Protein AF-Q4DKU1-F1 (afdb_monomer)

Sequence (724 aa):
MRVFCTSFSVFFLSFLCISSHFSVPLGTAKDRMRRVVRRAAPLLCRSHQFLARRNAAHEGKALSHAPPAVDTAELDSPFLSSLLEPPVTVALHDATRTYSTMDVVEPPVRYDPRCPNVYSEHKGMENGRESEGLVMRAHRAGKLWSAFAAAKGNDPPEWFYKLCEDLYYRRHSEDEMDATALSSDVDFQDHNTLMDAWRVEDKTSESNKNNNDDRKNNNNKKDDDKDEEEGVDPYLWLPFDLLNEGEYHVGPYVFPSTATYTHEQRTLLCLGDTRREYVHFCNTYAFPERVQIPTSVGTQPAKLYVDPLQETPVVYIQLSDDFPPAMWLPVKGTAAAVRRVLAEFASISALHRDWHHEGFEERFRTAQRMLELQRMPSSEGDILRYMSYDARNEQFVFAPIREFPNQQEFFLGEHDDPERLLEHVDLCPFLFSIPHLRTVVDPHAEHMTPTIDGPGVATSLYRCVFSKTLLFVQVQLSAEVKLPPQDPEAFRFMWKDSQVVPKMHIPVFVRVVWPDNERMCGGGQLVRRFNRFFKTEFASDIPVDAVMALLYIMQWAKQLPNFLGVRGMRERLAELEAAAQMPEPAKLYPDTREIPNPEYTVMERIGMHVQYLAQLGDPEIALTIQRLLPEASAPVRMGCAKAALIAGERELFRHIVSSEPPGRMQVYMTKLVRKRKSRDLIDSEPRLLEEQYEFAAPLWTKRGTRIDKNTLEGAVDMQGRIGG

pLDDT: mean 81.19, std 24.42, range [24.31, 98.69]

Secondary structure (DSSP, 8-state):
---------------------------TTHHHHHHHHHHHGGGS--S-------S----------PPPPP-TTS---HHHHHHHSPPP---EE-SS-EE----BPPPPP---TTS-SS--GGGGTTTS-----HHHHHHHTT-GGGG-TT-SSSSPPHHHHHHHHHHHTT---GGG-HHHHTT----THHHHTTT-TT--------------------------------PPPTTT----EEPPGGG-EEEE----TT----HHHHHHHTTT-TT-EEEEEEEEEEE--TTS-TTSPP-EEEEEEE-TT-SS-EEEEESSTT--GGGSEEEESSHHHHHHHHHHHHHHHHHHHHHHHHHHHHHHHHHHHHHHHHT----HHHHHHHHHHHTTS--GGGS-TTSSSEEEEEEEEEESSHHHHHHHHTT-TTB-SS-SEE----TTSTTT---TT---EEEEEEEBTTT--EEEEEEETT---PPPPS-HHHHHHHHSS-S--BPP-EEEEEEEEE---STTTTTTHHHHHHHHHH-----TTS-HHHHHHHHHHHHHTT-GGG-B-HHHHHHHHHHHHHHHTSPPP--SS---SSS---SPPHHHHHHHHHHHHHHTT-TTHHHHHHHHTTT--HHHHHHHHHHHHHTT-HHHHHHHHHHSPTTHHHHHHHHSS--S-THHHH-SSPPEETTEE---GGGTSSS-----TTSHHHHHHHHHSS--

Structure (mmCIF, N/CA/C/O backbone):
data_AF-Q4DKU1-F1
#
_entry.id   AF-Q4DKU1-F1
#
loop_
_atom_site.group_PDB
_atom_site.id
_atom_site.type_symbol
_atom_site.label_atom_id
_atom_site.label_alt_id
_atom_site.label_comp_id
_atom_site.label_asym_id
_atom_site.label_entity_id
_atom_site.label_seq_id
_atom_site.pdbx_PDB_ins_code
_atom_site.Cartn_x
_atom_site.Cartn_y
_atom_site.Cartn_z
_atom_site.occupancy
_atom_site.B_iso_or_equiv
_atom_site.auth_seq_id
_atom_site.auth_comp_id
_atom_site.auth_asym_id
_atom_site.auth_atom_id
_atom_site.pdbx_PDB_model_num
ATOM 1 N N . MET A 1 1 ? 1.713 -23.075 12.850 1.00 30.59 1 MET A N 1
ATOM 2 C CA . MET A 1 1 ? 0.796 -24.216 13.107 1.00 30.59 1 MET A CA 1
ATOM 3 C C . MET A 1 1 ? -0.620 -23.702 12.881 1.00 30.59 1 MET A C 1
ATOM 5 O O . MET A 1 1 ? -0.988 -22.766 13.564 1.00 30.59 1 MET A O 1
ATOM 9 N N . ARG A 1 2 ? -1.448 -24.207 11.966 1.00 26.38 2 ARG A N 1
ATOM 10 C CA . ARG A 1 2 ? -1.368 -25.422 11.130 1.00 26.38 2 ARG A CA 1
ATOM 11 C C . ARG A 1 2 ? -0.474 -25.246 9.893 1.00 26.38 2 ARG A C 1
ATOM 13 O O . ARG A 1 2 ? -0.174 -24.126 9.509 1.00 26.38 2 ARG A O 1
ATOM 20 N N . VAL A 1 3 ? -0.031 -26.362 9.320 1.00 28.09 3 VAL A N 1
ATOM 21 C CA . VAL A 1 3 ? 0.664 -26.440 8.025 1.00 28.09 3 VAL A CA 1
ATOM 22 C C . VAL A 1 3 ? -0.291 -27.124 7.057 1.00 28.09 3 VAL A C 1
ATOM 24 O O . VAL A 1 3 ? -0.770 -28.205 7.384 1.00 28.09 3 VAL A O 1
ATOM 27 N N . PHE A 1 4 ? -0.529 -26.539 5.885 1.00 28.84 4 PHE A N 1
ATOM 28 C CA . PHE A 1 4 ? -0.972 -27.285 4.707 1.00 28.84 4 PHE A CA 1
ATOM 29 C C . PHE A 1 4 ? -0.335 -26.674 3.460 1.00 28.84 4 PHE A C 1
ATOM 31 O O . PHE A 1 4 ? -0.785 -25.662 2.936 1.00 28.84 4 PHE A O 1
ATOM 38 N N . CYS A 1 5 ? 0.746 -27.309 3.017 1.00 25.45 5 CYS A N 1
ATOM 39 C CA . CYS A 1 5 ? 1.378 -27.065 1.733 1.00 25.45 5 CYS A CA 1
ATOM 40 C C . CYS A 1 5 ? 1.283 -28.374 0.947 1.00 25.45 5 CYS A C 1
ATOM 42 O O . CYS A 1 5 ? 2.001 -29.326 1.249 1.00 25.45 5 CYS A O 1
ATOM 44 N N . THR A 1 6 ? 0.358 -28.447 -0.009 1.00 31.23 6 THR A N 1
ATOM 45 C CA . THR A 1 6 ? 0.238 -29.574 -0.946 1.00 31.23 6 THR A CA 1
ATOM 46 C C . THR A 1 6 ? -0.273 -29.076 -2.289 1.00 31.23 6 THR A C 1
ATOM 48 O O . THR A 1 6 ? -1.479 -28.997 -2.520 1.00 31.23 6 THR A O 1
ATOM 51 N N . SER A 1 7 ? 0.655 -28.789 -3.197 1.00 25.91 7 SER A N 1
ATOM 52 C CA . SER A 1 7 ? 0.380 -28.825 -4.631 1.00 25.91 7 SER A CA 1
ATOM 53 C C . SER A 1 7 ? -0.027 -30.247 -5.012 1.00 25.91 7 SER A C 1
ATOM 55 O O . SER A 1 7 ? 0.746 -31.165 -4.749 1.00 25.91 7 SER A O 1
ATOM 57 N N . PHE A 1 8 ? -1.166 -30.452 -5.676 1.00 30.97 8 PHE A N 1
ATOM 58 C CA . PHE A 1 8 ? -1.341 -31.625 -6.536 1.00 30.97 8 PHE A CA 1
ATOM 59 C C . PHE A 1 8 ? -2.313 -31.352 -7.686 1.00 30.97 8 PHE A C 1
ATOM 61 O O . PHE A 1 8 ? -3.368 -30.748 -7.517 1.00 30.97 8 PHE A O 1
ATOM 68 N N . SER A 1 9 ? -1.901 -31.794 -8.870 1.00 24.31 9 SER A N 1
ATOM 69 C CA . SER A 1 9 ? -2.679 -31.775 -10.110 1.00 24.31 9 SER A CA 1
ATOM 70 C C . SER A 1 9 ? -3.649 -32.972 -10.167 1.00 24.31 9 SER A C 1
ATOM 72 O O . SER A 1 9 ? -3.623 -33.816 -9.274 1.00 24.31 9 SER A O 1
ATOM 74 N N . VAL A 1 10 ? -4.388 -33.088 -11.282 1.00 30.86 10 VAL A N 1
ATOM 75 C CA . VAL A 1 10 ? -5.014 -34.314 -11.845 1.00 30.86 10 VAL A CA 1
ATOM 76 C C . VAL A 1 10 ? -6.559 -34.447 -11.782 1.00 30.86 10 VAL A C 1
ATOM 78 O O . VAL A 1 10 ? -7.117 -35.127 -10.933 1.00 30.86 10 VAL A O 1
ATOM 81 N N . PHE A 1 11 ? -7.186 -33.934 -12.858 1.00 28.28 11 PHE A N 1
ATOM 82 C CA . PHE A 1 11 ? -8.167 -34.610 -13.748 1.00 28.28 11 PHE A CA 1
ATOM 83 C C . PHE A 1 11 ? -9.671 -34.847 -13.398 1.00 28.28 11 PHE A C 1
ATOM 85 O O . PHE A 1 11 ? -10.085 -35.050 -12.266 1.00 28.28 11 PHE A O 1
ATOM 92 N N . PHE A 1 12 ? -10.418 -34.988 -14.515 1.00 30.83 12 PHE A N 1
ATOM 93 C CA . PHE A 1 12 ? -11.723 -35.643 -14.776 1.00 30.83 12 PHE A CA 1
ATOM 94 C C . PHE A 1 12 ? -13.064 -34.880 -14.577 1.00 30.83 12 PHE A C 1
ATOM 96 O O . PHE A 1 12 ? -13.549 -34.719 -13.470 1.00 30.83 12 PHE A O 1
ATOM 103 N N . LEU A 1 13 ? -13.665 -34.525 -15.738 1.00 29.69 13 LEU A N 1
ATOM 104 C CA . LEU A 1 13 ? -15.073 -34.686 -16.203 1.00 29.69 13 LEU A CA 1
ATOM 105 C C . LEU A 1 13 ? -16.272 -34.375 -15.261 1.00 29.69 13 LEU A C 1
ATOM 107 O O . LEU A 1 13 ? -16.260 -34.702 -14.089 1.00 29.69 13 LEU A O 1
ATOM 111 N N . SER A 1 14 ? -17.458 -33.929 -15.708 1.00 28.73 14 SER A N 1
ATOM 112 C CA . SER A 1 14 ? -17.976 -33.257 -16.928 1.00 28.73 14 SER A CA 1
ATOM 113 C C . SER A 1 14 ? -19.514 -33.229 -16.829 1.00 28.73 14 SER A C 1
ATOM 115 O O . SER A 1 14 ? -20.055 -34.286 -16.555 1.00 28.73 14 SER A O 1
ATOM 117 N N . PHE A 1 15 ? -20.199 -32.106 -17.092 1.00 30.20 15 PHE A N 1
ATOM 118 C CA . PHE A 1 15 ? -21.612 -31.953 -17.547 1.00 30.20 15 PHE A CA 1
ATOM 119 C C . PHE A 1 15 ? -21.892 -30.425 -17.533 1.00 30.20 15 PHE A C 1
ATOM 121 O O . PHE A 1 15 ? -21.770 -29.796 -16.490 1.00 30.20 15 PHE A O 1
ATOM 128 N N . LEU A 1 16 ? -21.939 -29.725 -18.676 1.00 28.08 16 LEU A N 1
ATOM 129 C CA . LEU A 1 16 ? -23.135 -29.474 -19.506 1.00 28.08 16 LEU A CA 1
ATOM 130 C C . LEU A 1 16 ? -24.318 -28.863 -18.727 1.00 28.08 16 LEU A C 1
ATOM 132 O O . LEU A 1 16 ? -25.017 -29.597 -18.039 1.00 28.08 16 LEU A O 1
ATOM 136 N N . CYS A 1 17 ? -24.615 -27.568 -18.933 1.00 29.30 17 CYS A N 1
ATOM 137 C CA . CYS A 1 17 ? -25.700 -27.166 -19.850 1.00 29.30 17 CYS A CA 1
ATOM 138 C C . CYS A 1 17 ? -25.938 -25.639 -19.970 1.00 29.30 17 CYS A C 1
ATOM 140 O O . CYS A 1 17 ? -26.082 -24.941 -18.976 1.00 29.30 17 CYS A O 1
ATOM 142 N N . ILE A 1 18 ? -26.143 -25.211 -21.225 1.00 30.34 18 ILE A N 1
ATOM 143 C CA . ILE A 1 18 ? -27.029 -24.120 -21.687 1.00 30.34 18 ILE A CA 1
ATOM 144 C C . ILE A 1 18 ? -26.621 -22.669 -21.362 1.00 30.34 18 ILE A C 1
ATOM 146 O O . ILE A 1 18 ? -26.964 -22.094 -20.334 1.00 30.34 18 ILE A O 1
ATOM 150 N N . SER A 1 19 ? -26.030 -22.028 -22.373 1.00 24.94 19 SER A N 1
ATOM 151 C CA . SER A 1 19 ? -26.123 -20.582 -22.594 1.00 24.94 19 SER A CA 1
ATOM 152 C C . SER A 1 19 ? -27.516 -20.207 -23.111 1.00 24.94 19 SER A C 1
ATOM 154 O O . SER A 1 19 ? -28.052 -20.891 -23.985 1.00 24.94 19 SER A O 1
ATOM 156 N N . SER A 1 20 ? -28.051 -19.061 -22.692 1.00 28.84 20 SER A N 1
ATOM 157 C CA . SER A 1 20 ? -29.167 -18.405 -23.383 1.00 28.84 20 SER A CA 1
ATOM 158 C C . SER A 1 20 ? -28.913 -16.905 -23.500 1.00 28.84 20 SER A C 1
ATOM 160 O O . SER A 1 20 ? -29.057 -16.165 -22.527 1.00 28.84 20 SER A O 1
ATOM 162 N N . HIS A 1 21 ? -28.556 -16.454 -24.704 1.00 29.25 21 HIS A N 1
ATOM 163 C CA . HIS A 1 21 ? -28.654 -15.041 -25.057 1.00 29.25 21 HIS A CA 1
ATOM 164 C C . HIS A 1 21 ? -30.111 -14.589 -24.915 1.00 29.25 21 HIS A C 1
ATOM 166 O O . HIS A 1 21 ? -31.002 -15.213 -25.490 1.00 29.25 21 HIS A O 1
ATOM 172 N N . PHE A 1 22 ? -30.337 -13.457 -24.254 1.00 28.78 22 PHE A N 1
ATOM 173 C CA . PHE A 1 22 ? -31.498 -12.623 -24.537 1.00 28.78 22 PHE A CA 1
ATOM 174 C C . PHE A 1 22 ? -31.028 -11.206 -24.834 1.00 28.78 22 PHE A C 1
ATOM 176 O O . PHE A 1 22 ? -30.226 -10.622 -24.111 1.00 28.78 22 PHE A O 1
ATOM 183 N N . SER A 1 23 ? -31.504 -10.685 -25.954 1.00 27.95 23 SER A N 1
ATOM 184 C CA . SER A 1 23 ? -31.172 -9.374 -26.485 1.00 27.95 23 SER A CA 1
ATOM 185 C C . SER A 1 23 ? -32.490 -8.697 -26.849 1.00 27.95 23 SER A C 1
ATOM 187 O O . SER A 1 23 ? -33.349 -9.392 -27.390 1.00 27.95 23 SER A O 1
ATOM 189 N N . VAL A 1 24 ? -32.590 -7.368 -26.650 1.00 30.45 24 VAL A N 1
ATOM 190 C CA . VAL A 1 24 ? -33.542 -6.472 -27.363 1.00 30.45 24 VAL A CA 1
ATOM 191 C C . VAL A 1 24 ? -35.036 -6.639 -26.931 1.00 30.45 24 VAL A C 1
ATOM 193 O O . VAL A 1 24 ? -35.447 -7.744 -26.589 1.00 30.45 24 VAL A O 1
ATOM 196 N N . PRO A 1 25 ? -35.933 -5.617 -26.980 1.0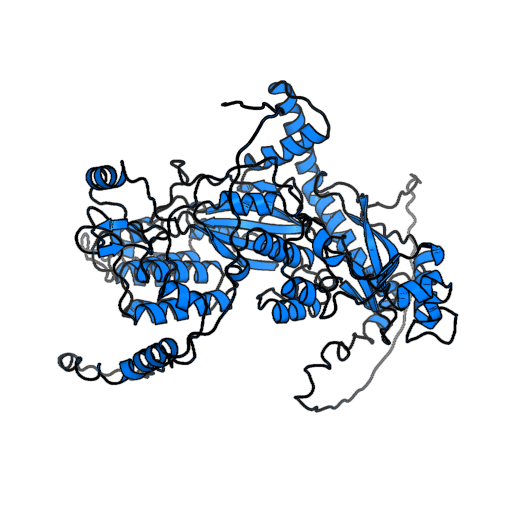0 35.66 25 PRO A N 1
ATOM 197 C CA . PRO A 1 25 ? -35.784 -4.148 -26.901 1.00 35.66 25 PRO A CA 1
ATOM 198 C C . PRO A 1 25 ? -36.826 -3.409 -25.995 1.00 35.66 25 PRO A C 1
ATOM 200 O O . PRO A 1 25 ? -37.698 -4.015 -25.386 1.00 35.66 25 PRO A O 1
ATOM 203 N N . LEU A 1 26 ? -36.759 -2.063 -26.010 1.00 30.95 26 LEU A N 1
ATOM 204 C CA . LEU A 1 26 ? -37.851 -1.054 -25.940 1.00 30.95 26 LEU A CA 1
ATOM 205 C C . LEU A 1 26 ? -39.182 -1.399 -25.212 1.00 30.95 26 LEU A C 1
ATOM 207 O O . LEU A 1 26 ? -39.976 -2.207 -25.683 1.00 30.95 26 LEU A O 1
ATOM 211 N N . GLY A 1 27 ? -39.532 -0.607 -24.181 1.00 35.25 27 GLY A N 1
ATOM 212 C CA . GLY A 1 27 ? -40.783 -0.748 -23.404 1.00 35.25 27 GLY A CA 1
ATOM 213 C C . GLY A 1 27 ? -41.403 0.563 -22.889 1.00 35.25 27 GLY A C 1
ATOM 214 O O . GLY A 1 27 ? -41.785 0.681 -21.725 1.00 35.25 27 GLY A O 1
ATOM 215 N N . THR A 1 28 ? -41.502 1.560 -23.762 1.00 39.91 28 THR A N 1
ATOM 216 C CA . THR A 1 28 ? -42.149 2.872 -23.581 1.00 39.91 28 THR A CA 1
ATOM 217 C C . THR A 1 28 ? -43.559 2.848 -22.947 1.00 39.91 28 THR A C 1
ATOM 219 O O . THR A 1 28 ? -44.560 2.841 -23.654 1.00 39.91 28 THR A O 1
ATOM 222 N N . ALA A 1 29 ? -43.655 2.958 -21.613 1.00 37.38 29 ALA A N 1
ATOM 223 C CA . ALA A 1 29 ? -44.821 3.525 -20.897 1.00 37.38 29 ALA A CA 1
ATOM 224 C C . ALA A 1 29 ? -44.533 3.762 -19.402 1.00 37.38 29 ALA A C 1
ATOM 226 O O . ALA A 1 29 ? -44.760 4.858 -18.881 1.00 37.38 29 ALA A O 1
ATOM 227 N N . LYS A 1 30 ? -44.002 2.740 -18.713 1.00 42.75 30 LYS A N 1
ATOM 228 C CA . LYS A 1 30 ? -43.811 2.745 -17.250 1.00 42.75 30 LYS A CA 1
ATOM 229 C C . LYS A 1 30 ? -42.833 3.822 -16.768 1.00 42.75 30 LYS A C 1
ATOM 231 O O . LYS A 1 30 ? -43.133 4.490 -15.781 1.00 42.75 30 LYS A O 1
ATOM 236 N N . ASP A 1 31 ? -41.745 4.080 -17.494 1.00 41.88 31 ASP A N 1
ATOM 237 C CA . ASP A 1 31 ? -40.764 5.103 -17.093 1.00 41.88 31 ASP A CA 1
ATOM 238 C C . ASP A 1 31 ? -41.304 6.536 -17.176 1.00 41.88 31 ASP A C 1
ATOM 240 O O . ASP A 1 31 ? -40.926 7.389 -16.371 1.00 41.88 31 ASP A O 1
ATOM 244 N N . ARG A 1 32 ? -42.258 6.812 -18.080 1.00 40.50 32 ARG A N 1
ATOM 245 C CA . ARG A 1 32 ? -42.944 8.114 -18.097 1.00 40.50 32 ARG A CA 1
ATOM 246 C C . ARG A 1 32 ? -43.860 8.286 -16.884 1.00 40.50 32 ARG A C 1
ATOM 248 O O . ARG A 1 32 ? -43.853 9.363 -16.298 1.00 40.50 32 ARG A O 1
ATOM 255 N N . MET A 1 33 ? -44.580 7.247 -16.452 1.00 35.47 33 MET A N 1
ATOM 256 C CA . MET A 1 33 ? -45.374 7.318 -15.213 1.00 35.47 33 MET A CA 1
ATOM 257 C C . MET A 1 33 ? -44.498 7.429 -13.956 1.00 35.47 33 MET A C 1
ATOM 259 O O . MET A 1 33 ? -44.807 8.236 -13.083 1.00 35.47 33 MET A O 1
ATOM 263 N N . ARG A 1 34 ? -43.369 6.710 -13.882 1.00 47.91 34 ARG A N 1
ATOM 264 C CA . ARG A 1 34 ? -42.420 6.809 -12.754 1.00 47.91 34 ARG A CA 1
ATOM 265 C C . ARG A 1 34 ? -41.846 8.224 -12.593 1.00 47.91 34 ARG A C 1
ATOM 267 O O . ARG A 1 34 ? -41.830 8.749 -11.480 1.00 47.91 34 ARG A O 1
ATOM 274 N N . ARG A 1 35 ? -41.485 8.898 -13.696 1.00 47.69 35 ARG A N 1
ATOM 275 C CA . ARG A 1 35 ? -41.058 10.315 -13.670 1.00 47.69 35 ARG A CA 1
ATOM 276 C C . ARG A 1 35 ? -42.172 11.288 -13.260 1.00 47.69 35 ARG A C 1
ATOM 278 O O . ARG A 1 35 ? -41.872 12.322 -12.672 1.00 47.69 35 ARG A O 1
ATOM 285 N N . VAL A 1 36 ? -43.444 10.981 -13.535 1.00 47.09 36 VAL A N 1
ATOM 286 C CA . VAL A 1 36 ? -44.578 11.817 -13.091 1.00 47.09 36 VAL A CA 1
ATOM 287 C C . VAL A 1 36 ? -44.811 11.691 -11.583 1.00 47.09 36 VAL A C 1
ATOM 289 O O . VAL A 1 36 ? -45.047 12.706 -10.935 1.00 47.09 36 VAL A O 1
ATOM 292 N N . VAL A 1 37 ? -44.664 10.496 -10.997 1.00 46.25 37 VAL A N 1
ATOM 293 C CA . VAL A 1 37 ? -44.788 10.311 -9.537 1.00 46.25 37 VAL A CA 1
ATOM 294 C C . VAL A 1 37 ? -43.671 11.047 -8.785 1.00 46.25 37 VAL A C 1
ATOM 296 O O . VAL A 1 37 ? -43.975 11.791 -7.853 1.00 46.25 37 VAL A O 1
ATOM 299 N N . ARG A 1 38 ? -42.407 10.955 -9.238 1.00 47.75 38 ARG A N 1
ATOM 300 C CA . ARG A 1 38 ? -41.299 11.743 -8.652 1.00 47.75 38 ARG A CA 1
ATOM 301 C C . ARG A 1 38 ? -41.514 13.268 -8.778 1.00 47.75 38 ARG A C 1
ATOM 303 O O . ARG A 1 38 ? -41.099 14.005 -7.896 1.00 47.75 38 ARG A O 1
ATOM 310 N N . ARG A 1 39 ? -42.233 13.751 -9.804 1.00 47.19 39 ARG A N 1
ATOM 311 C CA . ARG A 1 39 ? -42.588 15.181 -9.971 1.00 47.19 39 ARG A CA 1
ATOM 312 C C . ARG A 1 39 ? -43.823 15.651 -9.186 1.00 47.19 39 ARG A C 1
ATOM 314 O O . ARG A 1 39 ? -44.021 16.856 -9.069 1.00 47.19 39 ARG A O 1
ATOM 321 N N . ALA A 1 40 ? -44.655 14.748 -8.667 1.00 40.50 40 ALA A N 1
ATOM 322 C CA . ALA A 1 40 ? -45.886 15.103 -7.946 1.00 40.50 40 ALA A CA 1
ATOM 323 C C . ALA A 1 40 ? -45.702 15.222 -6.418 1.00 40.50 40 ALA A C 1
ATOM 325 O O . ALA A 1 40 ? -46.504 15.876 -5.751 1.00 40.50 40 ALA A O 1
ATOM 326 N N . ALA A 1 41 ? -44.643 14.622 -5.865 1.00 41.28 41 ALA A N 1
ATOM 327 C CA . ALA A 1 41 ? -44.359 14.609 -4.428 1.00 41.28 41 ALA A CA 1
ATOM 328 C C . ALA A 1 41 ? -44.217 15.999 -3.746 1.00 41.28 41 ALA A C 1
ATOM 330 O O . ALA A 1 41 ? -44.704 16.132 -2.621 1.00 41.28 41 ALA A O 1
ATOM 331 N N . PRO A 1 42 ? -43.654 17.061 -4.372 1.00 39.28 42 PRO A N 1
ATOM 332 C CA . PRO A 1 42 ? -43.411 18.338 -3.679 1.00 39.28 42 PRO A CA 1
ATOM 333 C C . PRO A 1 42 ? -44.661 19.154 -3.299 1.00 39.28 42 PRO A C 1
ATOM 335 O O . PRO A 1 42 ? -44.539 20.186 -2.641 1.00 39.28 42 PRO A O 1
ATOM 338 N N . LEU A 1 43 ? -45.865 18.746 -3.721 1.00 40.88 43 LEU A N 1
ATOM 339 C CA . LEU A 1 43 ? -47.087 19.555 -3.588 1.00 40.88 43 LEU A CA 1
ATOM 340 C C . LEU A 1 43 ? -48.037 19.126 -2.455 1.00 40.88 43 LEU A C 1
ATOM 342 O O . LEU A 1 43 ? -49.032 19.813 -2.227 1.00 40.88 43 LEU A O 1
ATOM 346 N N . LEU A 1 44 ? -47.748 18.037 -1.728 1.00 38.47 44 LEU A N 1
ATOM 347 C CA . LEU A 1 44 ? -48.684 17.454 -0.747 1.00 38.47 44 LEU A CA 1
ATOM 348 C C . LEU A 1 44 ? -48.244 17.506 0.728 1.00 38.47 44 LEU A C 1
ATOM 350 O O . LEU A 1 44 ? -49.085 17.312 1.600 1.00 38.47 44 LEU A O 1
ATOM 354 N N . CYS A 1 45 ? -46.994 17.862 1.045 1.00 35.16 45 CYS A N 1
ATOM 355 C CA . CYS A 1 45 ? -46.511 17.962 2.437 1.00 35.16 45 CYS A CA 1
ATOM 356 C C . CYS A 1 45 ? -46.545 19.390 3.020 1.00 35.16 45 CYS A C 1
ATOM 358 O O . CYS A 1 45 ? -45.780 19.730 3.920 1.00 35.16 45 CYS A O 1
ATOM 360 N N . ARG A 1 46 ? -47.450 20.253 2.538 1.00 32.84 46 ARG A N 1
ATOM 361 C CA . ARG A 1 46 ? -47.541 21.670 2.944 1.00 32.84 46 ARG A CA 1
ATOM 362 C C . ARG A 1 46 ? -48.588 21.934 4.041 1.00 32.84 46 ARG A C 1
ATOM 364 O O . ARG A 1 46 ? -49.305 22.930 3.969 1.00 32.84 46 ARG A O 1
ATOM 371 N N . SER A 1 47 ? -48.704 21.051 5.043 1.00 32.81 47 SER A N 1
ATOM 372 C CA . SER A 1 47 ? -49.761 21.163 6.072 1.00 32.81 47 SER A CA 1
ATOM 373 C C . SER A 1 47 ? -49.478 20.577 7.471 1.00 32.81 47 SER A C 1
ATOM 375 O O . SER A 1 47 ? -50.430 20.388 8.222 1.00 32.81 47 SER A O 1
ATOM 377 N N . HIS A 1 48 ? -48.225 20.330 7.886 1.00 31.94 48 HIS A N 1
ATOM 378 C CA . HIS A 1 48 ? -47.927 19.894 9.268 1.00 31.94 48 HIS A CA 1
ATOM 379 C C . HIS A 1 48 ? -46.623 20.476 9.843 1.00 31.94 48 HIS A C 1
ATOM 381 O O . HIS A 1 48 ? -45.622 19.779 9.920 1.00 31.94 48 HIS A O 1
ATOM 387 N N . GLN A 1 49 ? -46.652 21.735 10.308 1.00 34.00 49 GLN A N 1
ATOM 388 C CA . GLN A 1 49 ? -45.733 22.263 11.344 1.00 34.00 49 GLN A CA 1
ATOM 389 C C . GLN A 1 49 ? -46.222 23.618 11.908 1.00 34.00 49 GLN A C 1
ATOM 391 O O . GLN A 1 49 ? -45.533 24.632 11.923 1.00 34.00 49 GLN A O 1
ATOM 396 N N . PHE A 1 50 ? -47.466 23.637 12.396 1.00 29.41 50 PHE A N 1
ATOM 397 C CA . PHE A 1 50 ? -48.084 24.798 13.050 1.00 29.41 50 PHE A CA 1
ATOM 398 C C . PHE A 1 50 ? -48.335 24.502 14.539 1.00 29.41 50 PHE A C 1
ATOM 400 O O . PHE A 1 50 ? -49.479 24.484 14.972 1.00 29.41 50 PHE A O 1
ATOM 407 N N . LEU A 1 51 ? -47.286 24.210 15.327 1.00 34.25 51 LEU A N 1
ATOM 408 C CA . LEU A 1 51 ? -47.415 23.987 16.786 1.00 34.25 51 LEU A CA 1
ATOM 409 C C . LEU A 1 51 ? -46.103 24.154 17.598 1.00 34.25 51 LEU A C 1
ATOM 411 O O . LEU A 1 51 ? -45.927 23.531 18.638 1.00 34.25 51 LEU A O 1
ATOM 415 N N . ALA A 1 52 ? -45.200 25.044 17.167 1.00 33.81 52 ALA A N 1
ATOM 416 C CA . ALA A 1 52 ? -43.974 25.403 17.900 1.00 33.81 52 ALA A CA 1
ATOM 417 C C . ALA A 1 52 ? -43.790 26.934 18.005 1.00 33.81 52 ALA A C 1
ATOM 419 O O . ALA A 1 52 ? -42.783 27.503 17.592 1.00 33.81 52 ALA A O 1
ATOM 420 N N . ARG A 1 53 ? -44.807 27.634 18.529 1.00 29.45 53 ARG A N 1
ATOM 421 C CA . ARG A 1 53 ? -44.762 29.081 18.829 1.00 29.45 53 ARG A CA 1
ATOM 422 C C . ARG A 1 53 ? -45.334 29.390 20.215 1.00 29.45 53 ARG A C 1
ATOM 424 O O . ARG A 1 53 ? -46.447 29.900 20.341 1.00 29.45 53 ARG A O 1
ATOM 431 N N . ARG A 1 54 ? -44.552 29.115 21.260 1.00 30.80 54 ARG A N 1
ATOM 432 C CA . ARG A 1 54 ? -44.646 29.791 22.565 1.00 30.80 54 ARG A CA 1
ATOM 433 C C . ARG A 1 54 ? -43.385 29.515 23.386 1.00 30.80 54 ARG A C 1
ATOM 435 O O . ARG A 1 54 ? -42.883 28.402 23.344 1.00 30.80 54 ARG A O 1
ATOM 442 N N . ASN A 1 55 ? -42.951 30.519 24.151 1.00 33.75 55 ASN A N 1
ATOM 443 C CA . ASN A 1 55 ? -41.838 30.496 25.114 1.00 33.75 55 ASN A CA 1
ATOM 444 C C . ASN A 1 55 ? -40.415 30.559 24.523 1.00 33.75 55 ASN A C 1
ATOM 446 O O . ASN A 1 55 ? -39.723 29.553 24.471 1.00 33.75 55 ASN A O 1
ATOM 450 N N . ALA A 1 56 ? -39.970 31.770 24.171 1.00 32.62 56 ALA A N 1
ATOM 451 C CA . ALA A 1 56 ? -38.699 32.358 24.630 1.00 32.62 56 ALA A CA 1
ATOM 452 C C . ALA A 1 56 ? -38.498 33.716 23.938 1.00 32.62 56 ALA A C 1
ATOM 454 O O . ALA A 1 56 ? -38.101 33.783 22.778 1.00 32.62 56 ALA A O 1
ATOM 455 N N . ALA A 1 57 ? -38.793 34.808 24.642 1.00 28.77 57 ALA A N 1
ATOM 456 C CA . ALA A 1 57 ? -38.340 36.128 24.226 1.00 28.77 57 ALA A CA 1
ATOM 457 C C . ALA A 1 57 ? -36.988 36.391 24.894 1.00 28.77 57 ALA A C 1
ATOM 459 O O . ALA A 1 57 ? -36.945 36.572 26.107 1.00 28.77 57 ALA A O 1
ATOM 460 N N . HIS A 1 58 ? -35.908 36.412 24.115 1.00 33.88 58 HIS A N 1
ATOM 461 C CA . HIS A 1 58 ? -34.719 37.196 24.440 1.00 33.88 58 HIS A CA 1
ATOM 462 C C . HIS A 1 58 ? -33.973 37.571 23.159 1.00 33.88 58 HIS A C 1
ATOM 464 O O . HIS A 1 58 ? -33.944 36.819 22.187 1.00 33.88 58 HIS A O 1
ATOM 470 N N . GLU A 1 59 ? -33.443 38.788 23.142 1.00 30.09 59 GLU A N 1
ATOM 471 C CA . GLU A 1 59 ? -32.902 39.432 21.950 1.00 30.09 59 GLU A CA 1
ATOM 472 C C . GLU A 1 59 ? -31.503 38.907 21.599 1.00 30.09 59 GLU A C 1
ATOM 474 O O . GLU A 1 59 ? -30.617 38.846 22.447 1.00 30.09 59 GLU A O 1
ATOM 479 N N . GLY A 1 60 ? -31.287 38.589 20.322 1.00 30.44 60 GLY A N 1
ATOM 480 C CA . GLY A 1 60 ? -29.986 38.190 19.791 1.00 30.44 60 GLY A CA 1
ATOM 481 C C . GLY A 1 60 ? -30.018 38.150 18.267 1.00 30.44 60 GLY A C 1
ATOM 482 O O . GLY A 1 60 ? -30.550 37.215 17.678 1.00 30.44 60 GLY A O 1
ATOM 483 N N . LYS A 1 61 ? -29.484 39.187 17.610 1.00 27.47 61 LYS A N 1
ATOM 484 C CA . LYS A 1 61 ? -29.396 39.246 16.142 1.00 27.47 61 LYS A CA 1
ATOM 485 C C . LYS A 1 61 ? -28.399 38.197 15.632 1.00 27.47 61 LYS A C 1
ATOM 487 O O . LYS A 1 61 ? -27.197 38.434 15.689 1.00 27.47 61 LYS A O 1
ATOM 492 N N . ALA A 1 62 ? -28.899 37.101 15.070 1.00 31.72 62 ALA A N 1
ATOM 493 C CA . ALA A 1 62 ? -28.122 36.153 14.273 1.00 31.72 62 ALA A CA 1
ATOM 494 C C . ALA A 1 62 ? -28.864 35.856 12.958 1.00 31.72 62 ALA A C 1
ATOM 496 O O . ALA A 1 62 ? -30.090 35.754 12.934 1.00 31.72 62 ALA A O 1
ATOM 497 N N . LEU A 1 63 ? -28.122 35.792 11.852 1.00 31.58 63 LEU A N 1
ATOM 498 C CA . LEU A 1 63 ? -28.660 35.710 10.491 1.00 31.58 63 LEU A CA 1
ATOM 499 C C . LEU A 1 63 ? -29.219 34.309 10.195 1.00 31.58 63 LEU A C 1
ATOM 501 O O . LEU A 1 63 ? -28.458 33.354 10.073 1.00 31.58 63 LEU A O 1
ATOM 505 N N . SER A 1 64 ? -30.537 34.185 10.013 1.00 27.72 64 SER A N 1
ATOM 506 C CA . SER A 1 64 ? -31.158 32.930 9.572 1.00 27.72 64 SER A CA 1
ATOM 507 C C . SER A 1 64 ? -31.077 32.773 8.048 1.00 27.72 64 SER A C 1
ATOM 509 O O . SER A 1 64 ? -32.023 33.106 7.330 1.00 27.72 64 SER A O 1
ATOM 511 N N . HIS A 1 65 ? -29.963 32.239 7.553 1.00 35.44 65 HIS A N 1
ATOM 512 C CA . HIS A 1 65 ? -29.936 31.603 6.235 1.00 35.44 65 HIS A CA 1
ATOM 513 C C . HIS A 1 65 ? -30.456 30.169 6.365 1.00 35.44 65 HIS A C 1
ATOM 515 O O . HIS A 1 65 ? -29.756 29.289 6.856 1.00 35.44 65 HIS A O 1
ATOM 521 N N . ALA A 1 66 ? -31.695 29.942 5.927 1.00 32.25 66 ALA A N 1
ATOM 522 C CA . ALA A 1 66 ? -32.176 28.589 5.671 1.00 32.25 66 ALA A CA 1
ATOM 523 C C . ALA A 1 66 ? -31.383 27.987 4.492 1.00 32.25 66 ALA A C 1
ATOM 525 O O . ALA A 1 66 ? -31.093 28.723 3.541 1.00 32.25 66 ALA A O 1
ATOM 526 N N . PRO A 1 67 ? -31.037 26.686 4.518 1.00 37.25 67 PRO A N 1
ATOM 527 C CA . PRO A 1 67 ? -30.411 26.043 3.371 1.00 37.25 67 PRO A CA 1
ATOM 528 C C . PRO A 1 67 ? -31.371 26.082 2.168 1.00 37.25 67 PRO A C 1
ATOM 530 O O . PRO A 1 67 ? -32.587 25.944 2.351 1.00 37.25 67 PRO A O 1
ATOM 533 N N . PRO A 1 68 ? -30.870 26.280 0.935 1.00 37.50 68 PRO A N 1
ATOM 534 C CA . PRO A 1 68 ? -31.703 26.146 -0.250 1.00 37.50 68 PRO A CA 1
ATOM 535 C C . PRO A 1 68 ? -32.210 24.703 -0.345 1.00 37.50 68 PRO A C 1
ATOM 537 O O . PRO A 1 68 ? -31.452 23.757 -0.135 1.00 37.50 68 PRO A O 1
ATOM 540 N N . ALA A 1 69 ? -33.494 24.532 -0.660 1.00 36.50 69 ALA A N 1
ATOM 541 C CA . ALA A 1 69 ? -34.044 23.210 -0.926 1.00 36.50 69 ALA A CA 1
ATOM 542 C C . ALA A 1 69 ? -33.332 22.615 -2.150 1.00 36.50 69 ALA A C 1
ATOM 544 O O . ALA A 1 69 ? -33.340 23.227 -3.217 1.00 36.50 69 ALA A O 1
ATOM 545 N N . VAL A 1 70 ? -32.709 21.446 -1.981 1.00 44.03 70 VAL A N 1
ATOM 546 C CA . VAL A 1 70 ? -32.000 20.755 -3.063 1.00 44.03 70 VAL A CA 1
ATOM 547 C C . VAL A 1 70 ? -33.009 20.362 -4.137 1.00 44.03 70 VAL A C 1
ATOM 549 O O . VAL A 1 70 ? -33.983 19.656 -3.860 1.00 44.03 70 VAL A O 1
ATOM 552 N N . ASP A 1 71 ? -32.793 20.837 -5.362 1.00 37.38 71 ASP A N 1
ATOM 553 C CA . ASP A 1 71 ? -33.712 20.592 -6.465 1.00 37.38 71 ASP A CA 1
ATOM 554 C C . ASP A 1 71 ? -33.546 19.140 -6.939 1.00 37.38 71 ASP A C 1
ATOM 556 O O . ASP A 1 71 ? -32.638 18.791 -7.692 1.00 37.38 71 ASP A O 1
ATOM 560 N N . THR A 1 72 ? -34.418 18.255 -6.442 1.00 45.19 72 THR A N 1
ATOM 561 C CA . THR A 1 72 ? -34.357 16.785 -6.633 1.00 45.19 72 THR A CA 1
ATOM 562 C C . THR A 1 72 ? -34.327 16.305 -8.094 1.00 45.19 72 THR A C 1
ATOM 564 O O . THR A 1 72 ? -34.187 15.111 -8.346 1.00 45.19 72 THR A O 1
ATOM 567 N N . ALA A 1 73 ? -34.459 17.214 -9.062 1.00 41.72 73 ALA A N 1
ATOM 568 C CA . ALA A 1 73 ? -34.321 16.949 -10.487 1.00 41.72 73 ALA A CA 1
ATOM 569 C C . ALA A 1 73 ? -32.861 16.848 -10.982 1.00 41.72 73 ALA A C 1
ATOM 571 O O . ALA A 1 73 ? -32.667 16.333 -12.081 1.00 41.72 73 ALA A O 1
ATOM 572 N N . GLU A 1 74 ? -31.861 17.310 -10.220 1.00 47.41 74 GLU A N 1
ATOM 573 C CA . GLU A 1 74 ? -30.438 17.255 -10.621 1.00 47.41 74 GLU A CA 1
ATOM 574 C C . GLU A 1 74 ? -29.693 15.997 -10.123 1.00 47.41 74 GLU A C 1
ATOM 576 O O . GLU A 1 74 ? -28.571 15.729 -10.547 1.00 47.41 74 GLU A O 1
ATOM 581 N N . LEU A 1 75 ? -30.316 15.184 -9.264 1.00 55.59 75 LEU A N 1
ATOM 582 C CA . LEU A 1 75 ? -29.686 14.037 -8.594 1.00 55.59 75 LEU A CA 1
ATOM 583 C C . LEU A 1 75 ? -29.890 12.691 -9.328 1.00 55.59 75 LEU A C 1
ATOM 585 O O . LEU A 1 75 ? -30.290 11.694 -8.725 1.00 55.59 75 LEU A O 1
ATOM 589 N N . ASP A 1 76 ? -29.572 12.627 -10.624 1.00 69.94 76 ASP A N 1
ATOM 590 C CA . ASP A 1 76 ? -29.448 11.356 -11.369 1.00 69.94 76 ASP A CA 1
ATOM 591 C C . ASP A 1 76 ? -28.064 10.704 -11.094 1.00 69.94 76 ASP A C 1
ATOM 593 O O . ASP A 1 76 ? -27.233 10.540 -11.989 1.00 69.94 76 ASP A O 1
ATOM 597 N N . SER A 1 77 ? -27.795 10.339 -9.830 1.00 85.06 77 SER A N 1
ATOM 598 C CA . SER A 1 77 ? -26.553 9.653 -9.420 1.00 85.06 77 SER A CA 1
ATOM 599 C C . SER A 1 77 ? -26.723 8.127 -9.301 1.00 85.06 77 SER A C 1
ATOM 601 O O . SER A 1 77 ? -27.745 7.663 -8.772 1.00 85.06 77 SER A O 1
ATOM 603 N N . PRO A 1 78 ? -25.734 7.309 -9.728 1.00 90.31 78 PRO A N 1
ATOM 604 C CA . PRO A 1 78 ? -25.747 5.859 -9.528 1.00 90.31 78 PRO A CA 1
ATOM 605 C C . PRO A 1 78 ? -25.790 5.429 -8.055 1.00 90.31 78 PRO A C 1
ATOM 607 O O . PRO A 1 78 ? -26.442 4.434 -7.737 1.00 90.31 78 PRO A O 1
ATOM 610 N N . PHE A 1 79 ? -25.129 6.165 -7.153 1.00 92.62 79 PHE A N 1
ATOM 611 C CA . PHE A 1 79 ? -25.058 5.798 -5.735 1.00 92.62 79 PHE A CA 1
ATOM 612 C C . PHE A 1 79 ? -26.395 6.076 -5.034 1.00 92.62 79 PHE A C 1
ATOM 614 O O . PHE A 1 79 ? -26.991 5.137 -4.502 1.00 92.62 79 PHE A O 1
ATOM 621 N N . LEU A 1 80 ? -26.963 7.279 -5.172 1.00 92.00 80 LEU A N 1
ATOM 622 C CA . LEU A 1 80 ? -28.332 7.591 -4.744 1.00 92.00 80 LEU A CA 1
ATOM 623 C C . LEU A 1 80 ? -29.366 6.615 -5.325 1.00 92.00 80 LEU A C 1
ATOM 625 O O . LEU A 1 80 ? -30.262 6.164 -4.611 1.00 92.00 80 LEU A O 1
ATOM 629 N N . SER A 1 81 ? -29.229 6.238 -6.600 1.00 91.38 81 SER A N 1
ATOM 630 C CA . SER A 1 81 ? -30.118 5.249 -7.225 1.00 91.38 81 SER A CA 1
ATOM 631 C C . SER A 1 81 ? -30.043 3.888 -6.526 1.00 91.38 81 SER A C 1
ATOM 633 O O . SER A 1 81 ? -31.084 3.295 -6.261 1.00 91.38 81 SER A O 1
ATOM 635 N N . SER A 1 82 ? -28.841 3.423 -6.162 1.00 91.44 82 SER A N 1
ATOM 636 C CA . SER A 1 82 ? -28.645 2.166 -5.422 1.00 91.44 82 SER A CA 1
ATOM 637 C C . SER A 1 82 ? -29.103 2.217 -3.956 1.00 91.44 82 SER A C 1
ATOM 639 O O . SER A 1 82 ? -29.449 1.181 -3.395 1.00 91.44 82 SER A O 1
ATOM 641 N N . LEU A 1 83 ? -29.149 3.405 -3.341 1.00 90.81 83 LEU A N 1
ATOM 642 C CA . LEU A 1 83 ? -29.699 3.607 -1.995 1.00 90.81 83 LEU A CA 1
ATOM 643 C C . LEU A 1 83 ? -31.237 3.573 -1.992 1.00 90.81 83 LEU A C 1
ATOM 645 O O . LEU A 1 83 ? -31.839 2.982 -1.098 1.00 90.81 83 LEU A O 1
ATOM 649 N N . LEU A 1 84 ? -31.872 4.213 -2.981 1.00 89.75 84 LEU A N 1
ATOM 650 C CA . LEU A 1 84 ? -33.334 4.327 -3.076 1.00 89.75 84 LEU A CA 1
ATOM 651 C C . LEU A 1 84 ? -34.001 3.084 -3.686 1.00 89.75 84 LEU A C 1
ATOM 653 O O . LEU A 1 84 ? -35.079 2.680 -3.252 1.00 89.75 84 LEU A O 1
ATOM 657 N N . GLU A 1 85 ? -33.379 2.493 -4.706 1.00 88.19 85 GLU A N 1
ATOM 658 C CA . GLU A 1 85 ? -33.848 1.296 -5.410 1.00 88.19 85 GLU A CA 1
ATOM 659 C C . GLU A 1 85 ? -32.728 0.231 -5.380 1.00 88.19 85 GLU A C 1
ATOM 661 O O . GLU A 1 85 ? -32.082 -0.018 -6.402 1.00 88.19 85 GLU A O 1
ATOM 666 N N . PRO A 1 86 ? -32.453 -0.380 -4.204 1.00 90.56 86 PRO A N 1
ATOM 667 C CA . PRO A 1 86 ? -31.381 -1.360 -4.043 1.00 90.56 86 PRO A CA 1
ATOM 668 C C . PRO A 1 86 ? -31.558 -2.577 -4.962 1.00 90.56 86 PRO A C 1
ATOM 670 O O . PRO A 1 86 ? -32.691 -2.976 -5.260 1.00 90.56 86 PRO A O 1
ATOM 673 N N . PRO A 1 87 ? -30.448 -3.190 -5.418 1.00 90.75 87 PRO A N 1
ATOM 674 C CA . PRO A 1 87 ? -30.493 -4.301 -6.358 1.00 90.75 87 PRO A CA 1
ATOM 675 C C . PRO A 1 87 ? -31.243 -5.502 -5.773 1.00 90.75 87 PRO A C 1
ATOM 677 O O . PRO A 1 87 ? -31.173 -5.790 -4.578 1.00 90.75 87 PRO A O 1
ATOM 680 N N . VAL A 1 88 ? -31.940 -6.233 -6.643 1.00 90.88 88 VAL A N 1
ATOM 681 C CA . VAL A 1 88 ? -32.587 -7.494 -6.271 1.00 90.88 88 VAL A CA 1
ATOM 682 C C . VAL A 1 88 ? -31.517 -8.578 -6.143 1.00 90.88 88 VAL A C 1
ATOM 684 O O . VAL A 1 88 ? -30.798 -8.853 -7.103 1.00 90.88 88 VAL A O 1
ATOM 687 N N . THR A 1 89 ? -31.422 -9.186 -4.963 1.00 91.50 89 THR A N 1
ATOM 688 C CA . THR A 1 89 ? -30.410 -10.181 -4.591 1.00 91.50 89 THR A CA 1
ATOM 689 C C . THR A 1 89 ? -31.050 -11.563 -4.397 1.00 91.50 89 THR A C 1
ATOM 691 O O . THR A 1 89 ? -31.416 -12.222 -5.370 1.00 91.50 89 THR A O 1
ATOM 694 N N . VAL A 1 90 ? -31.211 -12.017 -3.151 1.00 91.56 90 VAL A N 1
ATOM 695 C CA . VAL A 1 90 ? -31.841 -13.287 -2.775 1.00 91.56 90 VAL A CA 1
ATOM 696 C C . VAL A 1 90 ? -33.256 -13.005 -2.279 1.00 91.56 90 VAL A C 1
ATOM 698 O O . VAL A 1 90 ? -33.456 -12.188 -1.384 1.00 91.56 90 VAL A O 1
ATOM 701 N N . ALA A 1 91 ? -34.251 -13.687 -2.848 1.00 94.00 91 ALA A N 1
ATOM 702 C CA . ALA A 1 91 ? -35.642 -13.555 -2.426 1.00 94.00 91 ALA A CA 1
ATOM 703 C C . ALA A 1 91 ? -35.921 -14.374 -1.154 1.00 94.00 91 ALA A C 1
ATOM 705 O O . ALA A 1 91 ? -35.924 -15.604 -1.181 1.00 94.00 91 ALA A O 1
ATOM 706 N N . LEU A 1 92 ? -36.199 -13.682 -0.051 1.00 94.56 92 LEU A N 1
ATOM 707 C CA . LEU A 1 92 ? -36.633 -14.253 1.220 1.00 94.56 92 LEU A CA 1
ATOM 708 C C . LEU A 1 92 ? -38.153 -14.102 1.339 1.00 94.56 92 LEU A C 1
ATOM 710 O O . LEU A 1 92 ? -38.677 -12.996 1.503 1.00 94.56 92 LEU A O 1
ATOM 714 N N . HIS A 1 93 ? -38.871 -15.216 1.205 1.00 94.81 93 HIS A N 1
ATOM 715 C CA . HIS A 1 93 ? -40.327 -15.251 1.314 1.00 94.81 93 HIS A CA 1
ATOM 716 C C . HIS A 1 93 ? -40.765 -15.356 2.781 1.00 94.81 93 HIS A C 1
ATOM 718 O O . HIS A 1 93 ? -40.365 -16.278 3.487 1.00 94.81 93 HIS A O 1
ATOM 724 N N . ASP A 1 94 ? -41.627 -14.436 3.206 1.00 92.50 94 ASP A N 1
ATOM 725 C CA . ASP A 1 94 ? -42.320 -14.431 4.495 1.00 92.50 94 ASP A CA 1
ATOM 726 C C . ASP A 1 94 ? -43.846 -14.473 4.261 1.00 92.50 94 ASP A C 1
ATOM 728 O O . ASP A 1 94 ? -44.333 -14.240 3.152 1.00 92.50 94 ASP A O 1
ATOM 732 N N . ALA A 1 95 ? -44.626 -14.750 5.307 1.00 94.62 95 ALA A N 1
ATOM 733 C CA . ALA A 1 95 ? -46.086 -14.775 5.264 1.00 94.62 95 ALA A CA 1
ATOM 734 C C . ALA A 1 95 ? -46.720 -13.431 4.846 1.00 94.62 95 ALA A C 1
ATOM 736 O O . ALA A 1 95 ? -47.859 -13.417 4.376 1.00 94.62 95 ALA A O 1
ATOM 737 N N . THR A 1 96 ? -46.014 -12.305 5.020 1.00 94.75 96 THR A N 1
ATOM 738 C CA . THR A 1 96 ? -46.545 -10.955 4.749 1.00 94.75 96 THR A CA 1
ATOM 739 C C . THR A 1 96 ? -46.002 -10.297 3.478 1.00 94.75 96 THR A C 1
ATOM 741 O O . THR A 1 96 ? -46.670 -9.441 2.895 1.00 94.75 96 THR A O 1
ATOM 744 N N . ARG A 1 97 ? -44.789 -10.663 3.044 1.00 94.44 97 ARG A N 1
ATOM 745 C CA . ARG A 1 97 ? -44.058 -10.026 1.936 1.00 94.44 97 ARG A CA 1
ATOM 746 C C . ARG A 1 97 ? -42.934 -10.925 1.424 1.00 94.44 97 ARG A C 1
ATOM 748 O O . ARG A 1 97 ? -42.613 -11.945 2.016 1.00 94.44 97 ARG A O 1
ATOM 755 N N . THR A 1 98 ? -42.281 -10.510 0.342 1.00 94.38 98 THR A N 1
ATOM 756 C CA . THR A 1 98 ? -40.979 -11.061 -0.062 1.00 94.38 98 THR A CA 1
ATOM 757 C C . THR A 1 98 ? -39.927 -9.969 0.081 1.00 94.38 98 THR A C 1
ATOM 759 O O . THR A 1 98 ? -40.040 -8.926 -0.561 1.00 94.38 98 THR A O 1
ATOM 762 N N . TYR A 1 99 ? -38.925 -10.191 0.927 1.00 94.94 99 TYR A N 1
ATOM 763 C CA . TYR A 1 99 ? -37.785 -9.292 1.075 1.00 94.94 99 TYR A CA 1
ATOM 764 C C . TYR A 1 99 ? -36.674 -9.765 0.133 1.00 94.94 99 TYR A C 1
ATOM 766 O O . TYR A 1 99 ? -36.225 -10.899 0.233 1.00 94.94 99 TYR A O 1
ATOM 774 N N . SER A 1 100 ? -36.301 -8.940 -0.846 1.00 94.69 100 SER A N 1
ATOM 775 C CA . SER A 1 100 ? -35.450 -9.361 -1.977 1.00 94.69 100 SER A CA 1
ATOM 776 C C . SER A 1 100 ? -34.270 -8.430 -2.253 1.00 94.69 100 SER A C 1
ATOM 778 O O . SER A 1 100 ? -33.641 -8.532 -3.300 1.00 94.69 100 SER A O 1
ATOM 780 N N . THR A 1 101 ? -33.981 -7.519 -1.324 1.00 94.12 101 THR A N 1
ATOM 781 C CA . THR A 1 101 ? -32.986 -6.444 -1.469 1.00 94.12 101 THR A CA 1
ATOM 782 C C . THR A 1 101 ? -32.013 -6.408 -0.287 1.00 94.12 101 THR A C 1
ATOM 784 O O . THR A 1 101 ? -31.529 -5.343 0.089 1.00 94.12 101 THR A O 1
ATOM 787 N N . MET A 1 102 ? -31.778 -7.558 0.354 1.00 93.69 102 MET A N 1
ATOM 788 C CA . MET A 1 102 ? -30.727 -7.692 1.365 1.00 93.69 102 MET A CA 1
ATOM 789 C C . MET A 1 102 ? -29.375 -7.656 0.657 1.00 93.69 102 MET A C 1
ATOM 791 O O . MET A 1 102 ? -29.192 -8.401 -0.306 1.00 93.69 102 MET A O 1
ATOM 795 N N . ASP A 1 103 ? -28.411 -6.863 1.116 1.00 92.19 103 ASP A N 1
ATOM 796 C CA . ASP A 1 103 ? -27.051 -6.988 0.589 1.00 92.19 103 ASP A CA 1
ATOM 797 C C . ASP A 1 103 ? -26.372 -8.204 1.237 1.00 92.19 103 ASP A C 1
ATOM 799 O O . ASP A 1 103 ? -25.865 -8.125 2.352 1.00 92.19 103 ASP A O 1
ATOM 803 N N . VAL A 1 104 ? -26.480 -9.364 0.586 1.00 93.44 104 VAL A N 1
ATOM 804 C CA . VAL A 1 104 ? -26.019 -10.663 1.105 1.00 93.44 104 VAL A CA 1
ATOM 805 C C . VAL A 1 104 ? -24.530 -10.852 0.819 1.00 93.44 104 VAL A C 1
ATOM 807 O O . VAL A 1 104 ? -24.079 -10.563 -0.291 1.00 93.44 104 VAL A O 1
ATOM 810 N N . VAL A 1 105 ? -23.790 -11.391 1.794 1.00 92.88 105 VAL A N 1
ATOM 811 C CA . VAL A 1 105 ? -22.393 -11.842 1.642 1.00 92.88 105 VAL A CA 1
ATOM 812 C C . VAL A 1 105 ? -22.222 -12.687 0.374 1.00 92.88 105 VAL A C 1
ATOM 814 O O . VAL A 1 105 ? -23.064 -13.522 0.036 1.00 92.88 105 VAL A O 1
ATOM 817 N N . GLU A 1 106 ? -21.128 -12.464 -0.355 1.00 90.88 106 GLU A N 1
ATOM 818 C CA . GLU A 1 106 ? -20.885 -13.179 -1.609 1.00 90.88 106 GLU A CA 1
ATOM 819 C C . GLU A 1 106 ? -20.738 -14.697 -1.390 1.00 90.88 106 GLU A C 1
ATOM 821 O O . GLU A 1 106 ? -20.146 -15.126 -0.396 1.00 90.88 106 GLU A O 1
ATOM 826 N N . PRO A 1 107 ? -21.207 -15.542 -2.331 1.00 92.62 107 PRO A N 1
ATOM 827 C CA . PRO A 1 107 ? -20.976 -16.979 -2.260 1.00 92.62 107 PRO A CA 1
ATOM 828 C C . PRO A 1 107 ? -19.479 -17.322 -2.145 1.00 92.62 107 PRO A C 1
ATOM 830 O O . PRO A 1 107 ? -18.653 -16.637 -2.755 1.00 92.62 107 PRO A O 1
ATOM 833 N N . PRO A 1 108 ? -19.107 -18.416 -1.448 1.00 91.81 108 PRO A N 1
ATOM 834 C CA . PRO A 1 108 ? -17.715 -18.837 -1.331 1.00 91.81 108 PRO A CA 1
ATOM 835 C C . PRO A 1 108 ? -17.029 -18.969 -2.695 1.00 91.81 108 PRO A C 1
ATOM 837 O O . PRO A 1 108 ? -17.503 -19.703 -3.571 1.00 91.81 108 PRO A O 1
ATOM 840 N N . VAL A 1 109 ? -15.903 -18.270 -2.857 1.00 90.94 109 VAL A N 1
ATOM 841 C CA . VAL A 1 109 ? -15.119 -18.241 -4.099 1.00 90.94 109 VAL A CA 1
ATOM 842 C C . VAL A 1 109 ? -14.640 -19.650 -4.455 1.00 90.94 109 VAL A C 1
ATOM 844 O O . VAL A 1 109 ? -14.242 -20.436 -3.594 1.00 90.94 109 VAL A O 1
ATOM 847 N N . ARG A 1 110 ? -14.678 -19.983 -5.749 1.00 92.88 110 ARG A N 1
ATOM 848 C CA . ARG A 1 110 ? -14.226 -21.273 -6.283 1.00 92.88 110 ARG A CA 1
ATOM 849 C C . ARG A 1 110 ? -13.210 -21.050 -7.391 1.00 92.88 110 ARG A C 1
ATOM 851 O O . ARG A 1 110 ? -13.534 -20.447 -8.410 1.00 92.88 110 ARG A O 1
ATOM 858 N N . TYR A 1 111 ? -12.013 -21.594 -7.213 1.00 92.62 111 TYR A N 1
ATOM 859 C CA . TYR A 1 111 ? -11.046 -21.731 -8.295 1.00 92.62 111 TYR A CA 1
ATOM 860 C C . TYR A 1 111 ? -11.492 -22.860 -9.238 1.00 92.62 111 TYR A C 1
ATOM 862 O O . TYR A 1 111 ? -11.630 -24.005 -8.805 1.00 92.62 111 TYR A O 1
ATOM 870 N N . ASP A 1 112 ? -11.722 -22.549 -10.517 1.00 92.62 112 ASP A N 1
ATOM 871 C CA . ASP A 1 112 ? -11.923 -23.550 -11.571 1.00 92.62 112 ASP A CA 1
ATOM 872 C C . ASP A 1 112 ? -10.690 -23.570 -12.491 1.00 92.62 112 ASP A C 1
ATOM 874 O O . ASP A 1 112 ? -10.505 -22.625 -13.259 1.00 92.62 112 ASP A O 1
ATOM 878 N N . PRO A 1 113 ? -9.869 -24.641 -12.478 1.00 91.81 113 PRO A N 1
ATOM 879 C CA . PRO A 1 113 ? -8.696 -24.768 -13.348 1.00 91.81 113 PRO A CA 1
ATOM 880 C C . PRO A 1 113 ? -8.999 -24.704 -14.855 1.00 91.81 113 PRO A C 1
ATOM 882 O O . PRO A 1 113 ? -8.076 -24.590 -15.659 1.00 91.81 113 PRO A O 1
ATOM 885 N N . ARG A 1 114 ? -10.271 -24.832 -15.264 1.00 93.31 114 ARG A N 1
ATOM 886 C CA . ARG A 1 114 ? -10.708 -24.723 -16.668 1.00 93.31 114 ARG A CA 1
ATOM 887 C C . ARG A 1 114 ? -10.899 -23.275 -17.118 1.00 93.31 114 ARG A C 1
ATOM 889 O O . ARG A 1 114 ? -10.915 -23.028 -18.323 1.00 93.31 114 ARG A O 1
ATOM 896 N N . CYS A 1 115 ? -11.047 -22.338 -16.184 1.00 88.62 115 CYS A N 1
ATOM 897 C CA . CYS A 1 115 ? -11.086 -20.912 -16.480 1.00 88.62 115 CYS A CA 1
ATOM 898 C C . CYS A 1 115 ? -9.640 -20.397 -16.579 1.00 88.62 115 CYS A C 1
ATOM 900 O O . CYS A 1 115 ? -8.919 -20.437 -15.581 1.00 88.62 115 CYS A O 1
ATOM 902 N N . PRO A 1 116 ? -9.175 -19.933 -17.753 1.00 89.69 116 PRO A N 1
ATOM 903 C CA . PRO A 1 116 ? -7.833 -19.378 -17.870 1.00 89.69 116 PRO A CA 1
ATOM 904 C C . PRO A 1 116 ? -7.734 -18.057 -17.097 1.00 89.69 116 PRO A C 1
ATOM 906 O O . PRO A 1 116 ? -8.683 -17.278 -17.070 1.00 89.69 116 PRO A O 1
ATOM 909 N N . ASN A 1 117 ? -6.560 -17.773 -16.527 1.00 88.19 117 ASN A N 1
ATOM 910 C CA . ASN A 1 117 ? -6.290 -16.489 -15.865 1.00 88.19 117 ASN A CA 1
ATOM 911 C C . ASN A 1 117 ? -6.373 -15.296 -16.841 1.00 88.19 117 ASN A C 1
ATOM 913 O O . ASN A 1 117 ? -6.725 -14.187 -16.456 1.00 88.19 117 ASN A O 1
ATOM 917 N N . VAL A 1 118 ? -6.059 -15.539 -18.117 1.00 85.19 118 VAL A N 1
ATOM 918 C CA . VAL A 1 118 ? -6.160 -14.562 -19.207 1.00 85.19 118 VAL A CA 1
ATOM 919 C C . VAL A 1 118 ? -7.389 -14.883 -20.054 1.00 85.19 118 VAL A C 1
ATOM 921 O O . VAL A 1 118 ? -7.471 -15.951 -20.671 1.00 85.19 118 VAL A O 1
ATOM 924 N N . TYR A 1 119 ? -8.329 -13.942 -20.129 1.00 67.19 119 TYR A N 1
ATOM 925 C CA . TYR A 1 119 ? -9.460 -14.027 -21.049 1.00 67.19 119 TYR A CA 1
ATOM 926 C C . TYR A 1 119 ? -8.972 -13.800 -22.482 1.00 67.19 119 TYR A C 1
ATOM 928 O O . TYR A 1 119 ? -8.506 -12.721 -22.838 1.00 67.19 119 TYR A O 1
ATOM 936 N N . SER A 1 120 ? -9.092 -14.821 -23.330 1.00 51.00 120 SER A N 1
ATOM 937 C CA . SER A 1 120 ? -8.689 -14.755 -24.742 1.00 51.00 120 SER A CA 1
ATOM 938 C C . SER A 1 120 ? -9.775 -14.113 -25.619 1.00 51.00 120 SER A C 1
ATOM 940 O O . SER A 1 120 ? -10.260 -14.717 -26.576 1.00 51.00 120 SER A O 1
ATOM 942 N N . GLU A 1 121 ? -10.145 -12.863 -25.312 1.00 49.19 121 GLU A N 1
ATOM 943 C CA . GLU A 1 121 ? -11.145 -12.097 -26.082 1.00 49.19 121 GLU A CA 1
ATOM 944 C C . GLU A 1 121 ? -10.711 -11.803 -27.535 1.00 49.19 121 GLU A C 1
ATOM 946 O O . GLU A 1 121 ? -11.555 -11.540 -28.392 1.00 49.19 121 GLU A O 1
ATOM 951 N N . HIS A 1 122 ? -9.424 -11.952 -27.871 1.00 44.47 122 HIS A N 1
ATOM 952 C CA . HIS A 1 122 ? -8.915 -11.732 -29.233 1.00 44.47 122 HIS A CA 1
ATOM 953 C C . HIS A 1 122 ? -9.451 -12.711 -30.294 1.00 44.47 122 HIS A C 1
ATOM 955 O O . HIS A 1 122 ? -9.547 -12.339 -31.464 1.00 44.47 122 HIS A O 1
ATOM 961 N N . LYS A 1 123 ? -9.935 -13.906 -29.914 1.00 37.56 123 LYS A N 1
ATOM 962 C CA . LYS A 1 123 ? -10.472 -14.888 -30.884 1.00 37.56 123 LYS A CA 1
ATOM 963 C C . LYS A 1 123 ? -11.749 -14.441 -31.618 1.00 37.56 123 LYS A C 1
ATOM 965 O O . LYS A 1 123 ? -12.188 -15.136 -32.533 1.00 37.56 123 LYS A O 1
ATOM 970 N N . GLY A 1 124 ? -12.353 -13.313 -31.231 1.00 32.97 124 GLY A N 1
ATOM 971 C CA . GLY A 1 124 ? -13.510 -12.720 -31.910 1.00 32.97 124 GLY A CA 1
ATOM 972 C C . GLY A 1 124 ? -13.186 -11.642 -32.955 1.00 32.97 124 GLY A C 1
ATOM 973 O O . GLY A 1 124 ? -14.016 -11.403 -33.831 1.00 32.97 124 GLY A O 1
ATOM 974 N N . MET A 1 125 ? -12.012 -10.997 -32.893 1.00 35.12 125 MET A N 1
ATOM 975 C CA . MET A 1 125 ? -11.662 -9.854 -33.761 1.00 35.12 125 MET A CA 1
ATOM 976 C C . MET A 1 125 ? -10.656 -10.184 -34.875 1.00 35.12 125 MET A C 1
ATOM 978 O O . MET A 1 125 ? -10.670 -9.518 -35.908 1.00 35.12 125 MET A O 1
ATOM 982 N N . GLU A 1 126 ? -9.872 -11.258 -34.742 1.00 36.50 126 GLU A N 1
ATOM 983 C CA . GLU A 1 126 ? -8.804 -11.654 -35.687 1.00 36.50 126 GLU A CA 1
ATOM 984 C C . GLU A 1 126 ? -9.270 -12.039 -37.114 1.00 36.50 126 GLU A C 1
ATOM 986 O O . GLU A 1 126 ? -8.444 -12.301 -37.986 1.00 36.50 126 GLU A O 1
ATOM 991 N N . ASN A 1 127 ? -10.579 -12.040 -37.401 1.00 31.88 127 ASN A N 1
ATOM 992 C CA . ASN A 1 127 ? -11.107 -12.194 -38.768 1.00 31.88 127 ASN A CA 1
ATOM 993 C C . ASN A 1 127 ? -11.252 -10.866 -39.536 1.00 31.88 127 ASN A C 1
ATOM 995 O O . ASN A 1 127 ? -11.544 -10.875 -40.734 1.00 31.88 127 ASN A O 1
ATOM 999 N N . GLY A 1 128 ? -11.013 -9.723 -38.891 1.00 31.20 128 GLY A N 1
ATOM 1000 C CA . GLY A 1 128 ? -10.596 -8.518 -39.596 1.00 31.20 128 GLY A CA 1
ATOM 1001 C C . GLY A 1 128 ? -9.076 -8.530 -39.715 1.00 31.20 128 GLY A C 1
ATOM 1002 O O . GLY A 1 128 ? -8.399 -8.628 -38.699 1.00 31.20 128 GLY A O 1
ATOM 1003 N N . ARG A 1 129 ? -8.522 -8.384 -40.929 1.00 36.91 129 ARG A N 1
ATOM 1004 C CA . ARG A 1 129 ? -7.106 -8.001 -41.067 1.00 36.91 129 ARG A CA 1
ATOM 1005 C C . ARG A 1 129 ? -6.922 -6.693 -40.305 1.00 36.91 129 ARG A C 1
ATOM 1007 O O . ARG A 1 129 ? -7.371 -5.654 -40.796 1.00 36.91 129 ARG A O 1
ATOM 1014 N N . GLU A 1 130 ? -6.273 -6.738 -39.146 1.00 51.59 130 GLU A N 1
ATOM 1015 C CA . GLU A 1 130 ? -5.814 -5.524 -38.490 1.00 51.59 130 GLU A CA 1
ATOM 1016 C C . GLU A 1 130 ? -4.856 -4.836 -39.456 1.00 51.59 130 GLU A C 1
ATOM 1018 O O . GLU A 1 130 ? -3.795 -5.340 -39.825 1.00 51.59 130 GLU A O 1
ATOM 1023 N N . SER A 1 131 ? -5.348 -3.730 -40.002 1.00 62.97 131 SER A N 1
ATOM 1024 C CA . SER A 1 131 ? -4.672 -2.956 -41.022 1.00 62.97 131 SER A CA 1
ATOM 1025 C C . SER A 1 131 ? -3.488 -2.272 -40.352 1.00 62.97 131 SER A C 1
ATOM 1027 O O . SER A 1 131 ? -3.660 -1.164 -39.846 1.00 62.97 131 SER A O 1
ATOM 1029 N N . GLU A 1 132 ? -2.329 -2.941 -40.381 1.00 78.62 132 GLU A N 1
ATOM 1030 C CA . GLU A 1 132 ? -0.993 -2.433 -40.030 1.00 78.62 132 GLU A CA 1
ATOM 1031 C C . GLU A 1 132 ? -0.928 -0.919 -40.231 1.00 78.62 132 GLU A C 1
ATOM 1033 O O . GLU A 1 132 ?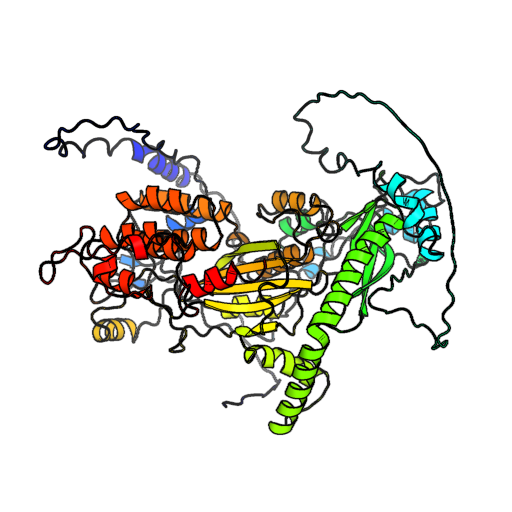 -1.295 -0.453 -41.316 1.00 78.62 132 GLU A O 1
ATOM 1038 N N . GLY A 1 133 ? -0.559 -0.146 -39.212 1.00 84.06 133 GLY A N 1
ATOM 1039 C CA . GLY A 1 133 ? -0.701 1.303 -39.278 1.00 84.06 133 GLY A CA 1
ATOM 1040 C C . GLY A 1 133 ? 0.222 1.950 -40.312 1.00 84.06 133 GLY A C 1
ATOM 1041 O O . GLY A 1 133 ? 1.086 1.314 -40.927 1.00 84.06 133 GLY A O 1
ATOM 1042 N N . LEU A 1 134 ? -0.037 3.226 -40.597 1.00 89.50 134 LEU A N 1
ATOM 1043 C CA . LEU A 1 134 ? 0.648 3.935 -41.679 1.00 89.50 134 LEU A CA 1
ATOM 1044 C C . LEU A 1 134 ? 2.148 4.092 -41.400 1.00 89.50 134 LEU A C 1
ATOM 1046 O O . LEU A 1 134 ? 2.940 3.997 -42.340 1.00 89.50 134 LEU A O 1
ATOM 1050 N N . VAL A 1 135 ? 2.537 4.281 -40.137 1.00 90.94 135 VAL A N 1
ATOM 1051 C CA . VAL A 1 135 ? 3.936 4.467 -39.747 1.00 90.94 135 VAL A CA 1
ATOM 1052 C C . VAL A 1 135 ? 4.651 3.122 -39.702 1.00 90.94 135 VAL A C 1
ATOM 1054 O O . VAL A 1 135 ? 5.745 3.013 -40.249 1.00 90.94 135 VAL A O 1
ATOM 1057 N N . MET A 1 136 ? 4.024 2.071 -39.159 1.00 91.19 136 MET A N 1
ATOM 1058 C CA . MET A 1 136 ? 4.611 0.722 -39.158 1.00 91.19 136 MET A CA 1
ATOM 1059 C C . MET A 1 136 ? 4.883 0.218 -40.591 1.00 91.19 136 MET A C 1
ATOM 1061 O O . MET A 1 136 ? 5.966 -0.304 -40.871 1.00 91.19 136 MET A O 1
ATOM 1065 N N . ARG A 1 137 ? 3.975 0.486 -41.545 1.00 91.19 137 ARG A N 1
ATOM 1066 C CA . ARG A 1 137 ? 4.228 0.213 -42.976 1.00 91.19 137 ARG A CA 1
ATOM 1067 C C . ARG A 1 137 ? 5.378 1.040 -43.548 1.00 91.19 137 ARG A C 1
ATOM 1069 O O . ARG A 1 137 ? 6.157 0.517 -44.345 1.00 91.19 137 ARG A O 1
ATOM 1076 N N . ALA A 1 138 ? 5.462 2.326 -43.201 1.00 90.56 138 ALA A N 1
ATOM 1077 C CA . ALA A 1 138 ? 6.526 3.211 -43.674 1.00 90.56 138 ALA A CA 1
ATOM 1078 C C . ALA A 1 138 ? 7.898 2.766 -43.144 1.00 90.56 138 ALA A C 1
ATOM 1080 O O . ALA A 1 138 ? 8.861 2.709 -43.908 1.00 90.56 138 ALA A O 1
ATOM 1081 N N . HIS A 1 139 ? 7.966 2.363 -41.873 1.00 93.00 139 HIS A N 1
ATOM 1082 C CA . HIS A 1 139 ? 9.147 1.783 -41.234 1.00 93.00 139 HIS A CA 1
ATOM 1083 C C . HIS A 1 139 ? 9.600 0.498 -41.927 1.00 93.00 139 HIS A C 1
ATOM 1085 O O . HIS A 1 139 ? 10.731 0.438 -42.407 1.00 93.00 139 HIS A O 1
ATOM 1091 N N . ARG A 1 140 ? 8.700 -0.478 -42.126 1.00 90.56 140 ARG A N 1
ATOM 1092 C CA . ARG A 1 140 ? 9.019 -1.717 -42.862 1.00 90.56 140 ARG A CA 1
ATOM 1093 C C . ARG A 1 140 ? 9.480 -1.457 -44.305 1.00 90.56 140 ARG A C 1
ATOM 1095 O O . ARG A 1 140 ? 10.229 -2.252 -44.865 1.00 90.56 140 ARG A O 1
ATOM 1102 N N . ALA A 1 141 ? 9.044 -0.356 -44.915 1.00 90.75 141 ALA A N 1
ATOM 1103 C CA . ALA A 1 141 ? 9.462 0.063 -46.251 1.00 90.75 141 ALA A CA 1
ATOM 1104 C C . ALA A 1 141 ? 10.791 0.852 -46.290 1.00 90.75 141 ALA A C 1
ATOM 1106 O O . ALA A 1 141 ? 11.177 1.290 -47.376 1.00 90.75 141 ALA A O 1
ATOM 1107 N N . GLY A 1 142 ? 11.474 1.057 -45.153 1.00 89.50 142 GLY A N 1
ATOM 1108 C CA . GLY A 1 142 ? 12.706 1.855 -45.057 1.00 89.50 142 GLY A CA 1
ATOM 1109 C C . GLY A 1 142 ? 12.478 3.357 -45.260 1.00 89.50 142 GLY A C 1
ATOM 1110 O O . GLY A 1 142 ? 13.306 4.042 -45.858 1.00 89.50 142 GLY A O 1
ATOM 1111 N N . LYS A 1 143 ? 11.300 3.849 -44.860 1.00 89.56 143 LYS A N 1
ATOM 1112 C CA . LYS A 1 143 ? 10.808 5.216 -45.101 1.00 89.56 143 LYS A CA 1
ATOM 1113 C C . LYS A 1 143 ? 10.196 5.848 -43.850 1.00 89.56 143 LYS A C 1
ATOM 1115 O O . LYS A 1 143 ? 9.329 6.715 -43.973 1.00 89.56 143 LYS A O 1
ATOM 1120 N N . LEU A 1 144 ? 10.622 5.419 -42.659 1.00 90.94 144 LEU A N 1
ATOM 1121 C CA . LEU A 1 144 ? 10.096 5.906 -41.379 1.00 90.94 144 LEU A CA 1
ATOM 1122 C C . LEU A 1 144 ? 10.107 7.439 -41.313 1.00 90.94 144 LEU A C 1
ATOM 1124 O O . LEU A 1 144 ? 9.083 8.054 -41.029 1.00 90.94 144 LEU A O 1
ATOM 1128 N N . TRP A 1 145 ? 11.235 8.054 -41.668 1.00 92.44 145 TRP A N 1
ATOM 1129 C CA . TRP A 1 145 ? 11.421 9.505 -41.622 1.00 92.44 145 TRP A CA 1
ATOM 1130 C C . TRP A 1 145 ? 10.444 10.277 -42.516 1.00 92.44 145 TRP A C 1
ATOM 1132 O O . TRP A 1 145 ? 10.010 11.357 -42.140 1.00 92.44 145 TRP A O 1
ATOM 1142 N N . SER A 1 146 ? 9.987 9.696 -43.631 1.00 87.19 146 SER A N 1
ATOM 1143 C CA . SER A 1 146 ? 8.970 10.332 -44.486 1.00 87.19 146 SER A CA 1
ATOM 1144 C C . SER A 1 146 ? 7.567 10.400 -43.861 1.00 87.19 146 SER A C 1
ATOM 1146 O O . SER A 1 146 ? 6.704 11.104 -44.382 1.00 87.19 146 SER A O 1
ATOM 1148 N N . ALA A 1 147 ? 7.334 9.676 -42.759 1.00 88.38 147 ALA A N 1
ATOM 1149 C CA . ALA A 1 147 ? 6.111 9.755 -41.964 1.00 88.38 147 ALA A CA 1
ATOM 1150 C C . ALA A 1 147 ? 6.220 10.744 -40.786 1.00 88.38 147 ALA A C 1
ATOM 1152 O O . ALA A 1 147 ? 5.205 11.015 -40.148 1.00 88.38 147 ALA A O 1
ATOM 1153 N N . PHE A 1 148 ? 7.413 11.280 -40.491 1.00 90.06 148 PHE A N 1
ATOM 1154 C CA . PHE A 1 148 ? 7.592 12.263 -39.422 1.00 90.06 148 PHE A CA 1
ATOM 1155 C C . PHE A 1 148 ? 7.121 13.652 -39.863 1.00 90.06 148 PHE A C 1
ATOM 1157 O O . PHE A 1 148 ? 7.634 14.197 -40.841 1.00 90.06 148 PHE A O 1
ATOM 1164 N N . ALA A 1 149 ? 6.220 14.273 -39.098 1.00 85.00 149 ALA A N 1
ATOM 1165 C CA . ALA A 1 149 ? 5.680 15.604 -39.406 1.00 85.00 149 ALA A CA 1
ATOM 1166 C C . ALA A 1 149 ? 6.773 16.692 -39.508 1.00 85.00 149 ALA A C 1
ATOM 1168 O O . ALA A 1 149 ? 6.690 17.592 -40.341 1.00 85.00 149 ALA A O 1
ATOM 1169 N N . ALA A 1 150 ? 7.829 16.577 -38.695 1.00 76.75 150 ALA A N 1
ATOM 1170 C CA . ALA A 1 150 ? 8.947 17.522 -38.644 1.00 76.75 150 ALA A CA 1
ATOM 1171 C C . ALA A 1 150 ? 10.114 17.209 -39.614 1.00 76.75 150 ALA A C 1
ATOM 1173 O O . ALA A 1 150 ? 11.104 17.946 -39.634 1.00 76.75 150 ALA A O 1
ATOM 1174 N N . ALA A 1 151 ? 10.058 16.117 -40.387 1.00 76.62 151 ALA A N 1
ATOM 1175 C CA . ALA A 1 151 ? 11.161 15.698 -41.256 1.00 76.62 151 ALA A CA 1
ATOM 1176 C C . ALA A 1 151 ? 11.146 16.402 -42.624 1.00 76.62 151 ALA A C 1
ATOM 1178 O O . ALA A 1 151 ? 10.102 16.630 -43.233 1.00 76.62 151 ALA A O 1
ATOM 1179 N N . LYS A 1 152 ? 12.335 16.701 -43.162 1.00 73.19 152 LYS A N 1
ATOM 1180 C CA . LYS A 1 152 ? 12.509 17.296 -44.500 1.00 73.19 152 LYS A CA 1
ATOM 1181 C C . LYS A 1 152 ? 12.933 16.237 -45.520 1.00 73.19 152 LYS A C 1
ATOM 1183 O O . LYS A 1 152 ? 14.030 16.294 -46.062 1.00 73.19 152 LYS A O 1
ATOM 1188 N N . GLY A 1 153 ? 12.049 15.280 -45.799 1.00 77.88 153 GLY A N 1
ATOM 1189 C CA . GLY A 1 153 ? 12.284 14.221 -46.786 1.00 77.88 153 GLY A CA 1
ATOM 1190 C C . GLY A 1 153 ? 12.450 12.847 -46.143 1.00 77.88 153 GLY A C 1
ATOM 1191 O O . GLY A 1 153 ? 11.533 12.378 -45.480 1.00 77.88 153 GLY A O 1
ATOM 1192 N N . ASN A 1 154 ? 13.582 12.181 -46.388 1.00 81.38 154 ASN A N 1
ATOM 1193 C CA . ASN A 1 154 ? 13.867 10.835 -45.866 1.00 81.38 154 ASN A CA 1
ATOM 1194 C C . ASN A 1 154 ? 14.994 10.818 -44.815 1.00 81.38 154 ASN A C 1
ATOM 1196 O O . ASN A 1 154 ? 15.478 9.745 -44.468 1.00 81.38 154 ASN A O 1
ATOM 1200 N N . ASP A 1 155 ? 15.399 11.991 -44.331 1.00 87.19 155 ASP A N 1
ATOM 1201 C CA . ASP A 1 155 ? 16.363 12.155 -43.243 1.00 87.19 155 ASP A CA 1
ATOM 1202 C C . ASP A 1 155 ? 15.618 12.375 -41.912 1.00 87.19 155 ASP A C 1
ATOM 1204 O O . ASP A 1 155 ? 14.541 12.989 -41.918 1.00 87.19 155 ASP A O 1
ATOM 1208 N N . PRO A 1 156 ? 16.157 11.910 -40.769 1.00 91.12 156 PRO A N 1
ATOM 1209 C CA . PRO A 1 156 ? 15.547 12.132 -39.461 1.00 91.12 156 PRO A CA 1
ATOM 1210 C C . PRO A 1 156 ? 15.399 13.631 -39.139 1.00 91.12 156 PRO A C 1
ATOM 1212 O O . PRO A 1 156 ? 16.227 14.439 -39.571 1.00 91.12 156 PRO A O 1
ATOM 1215 N N . PRO A 1 157 ? 14.387 14.033 -38.343 1.00 91.88 157 PRO A N 1
ATOM 1216 C CA . PRO A 1 157 ? 14.272 15.408 -37.866 1.00 91.88 157 PRO A CA 1
ATOM 1217 C C . PRO A 1 157 ? 15.556 15.873 -37.164 1.00 91.88 157 PRO A C 1
ATOM 1219 O O . PRO A 1 157 ? 16.105 15.160 -36.326 1.00 91.88 157 PRO A O 1
ATOM 1222 N N . GLU A 1 158 ? 16.002 17.096 -37.460 1.00 91.56 158 GLU A N 1
ATOM 1223 C CA . GLU A 1 158 ? 17.266 17.663 -36.954 1.00 91.56 158 GLU A CA 1
ATOM 1224 C C . GLU A 1 158 ? 17.366 17.612 -35.418 1.00 91.56 158 GLU A C 1
ATOM 1226 O O . GLU A 1 158 ? 18.405 17.249 -34.865 1.00 91.56 158 GLU A O 1
ATOM 1231 N N . TRP A 1 159 ? 16.258 17.890 -34.723 1.00 93.06 159 TRP A N 1
ATOM 1232 C CA . TRP A 1 159 ? 16.178 17.810 -33.263 1.00 93.06 159 TRP A CA 1
ATOM 1233 C C . TRP A 1 159 ? 16.341 16.376 -32.737 1.00 93.06 159 TRP A C 1
ATOM 1235 O O . TRP A 1 159 ? 16.972 16.176 -31.702 1.00 93.06 159 TRP A O 1
ATOM 1245 N N . PHE A 1 160 ? 15.802 15.380 -33.448 1.00 94.38 160 PHE A N 1
ATOM 1246 C CA . PHE A 1 160 ? 15.850 13.972 -33.055 1.00 94.38 160 PHE A CA 1
ATOM 1247 C C . PHE A 1 160 ? 17.248 13.394 -33.292 1.00 94.38 160 PHE A C 1
ATOM 1249 O O . PHE A 1 160 ? 17.792 12.712 -32.424 1.00 94.38 160 PHE A O 1
ATOM 1256 N N . TYR A 1 161 ? 17.867 13.736 -34.428 1.00 93.12 161 TYR A N 1
ATOM 1257 C CA . TYR A 1 161 ? 19.266 13.409 -34.697 1.00 93.12 161 TYR A CA 1
ATOM 1258 C C . TYR A 1 161 ? 20.184 13.999 -33.616 1.00 93.12 161 TYR A C 1
ATOM 1260 O O . TYR A 1 161 ? 20.978 13.271 -33.020 1.00 93.12 161 TYR A O 1
ATOM 1268 N N . LYS A 1 162 ? 20.019 15.293 -33.295 1.00 93.19 162 LYS A N 1
ATOM 1269 C CA . LYS A 1 162 ? 20.796 15.952 -32.237 1.00 93.19 162 LYS A CA 1
ATOM 1270 C C . LYS A 1 162 ? 20.570 15.306 -30.866 1.00 93.19 162 LYS A C 1
ATOM 1272 O O . LYS A 1 162 ? 21.536 15.066 -30.153 1.00 93.19 162 LYS A O 1
ATOM 1277 N N . LEU A 1 163 ? 19.323 14.988 -30.507 1.00 94.38 163 LEU A N 1
ATOM 1278 C CA . LEU A 1 163 ? 19.001 14.275 -29.269 1.00 94.38 163 LEU A CA 1
ATOM 1279 C C . LEU A 1 163 ? 19.759 12.942 -29.178 1.00 94.38 163 LEU A C 1
ATOM 1281 O O . LEU A 1 163 ? 20.362 12.661 -28.145 1.00 94.38 163 LEU A O 1
ATOM 1285 N N . CYS A 1 164 ? 19.757 12.143 -30.247 1.00 95.00 164 CYS A N 1
ATOM 1286 C CA . CYS A 1 164 ? 20.474 10.869 -30.282 1.00 95.00 164 CYS A CA 1
ATOM 1287 C C . CYS A 1 164 ? 21.995 11.065 -30.173 1.00 95.00 164 CYS A C 1
ATOM 1289 O O . CYS A 1 164 ? 22.636 10.366 -29.390 1.00 95.00 164 CYS A O 1
ATOM 1291 N N . GLU A 1 165 ? 22.574 12.038 -30.888 1.00 93.94 165 GLU A N 1
ATOM 1292 C CA . GLU A 1 165 ? 24.005 12.364 -30.787 1.00 93.94 165 GLU A CA 1
ATOM 1293 C C . GLU A 1 165 ? 24.390 12.802 -29.360 1.00 93.94 165 GLU A C 1
ATOM 1295 O O . GLU A 1 165 ? 25.365 12.298 -28.792 1.00 93.94 165 GLU A O 1
ATOM 1300 N N . ASP A 1 166 ? 23.604 13.697 -28.757 1.00 94.12 166 ASP A N 1
ATOM 1301 C CA . ASP A 1 166 ? 23.843 14.213 -27.410 1.00 94.12 166 ASP A CA 1
ATOM 1302 C C . ASP A 1 166 ? 23.729 13.105 -26.353 1.00 94.12 166 ASP A C 1
ATOM 1304 O O . ASP A 1 166 ? 24.573 13.040 -25.454 1.00 94.12 166 ASP A O 1
ATOM 1308 N N . LEU A 1 167 ? 22.728 12.218 -26.456 1.00 93.62 167 LEU A N 1
ATOM 1309 C CA . LEU A 1 167 ? 22.563 11.062 -25.566 1.00 93.62 167 LEU A CA 1
ATOM 1310 C C . LEU A 1 167 ? 23.728 10.071 -25.701 1.00 93.62 167 LEU A C 1
ATOM 1312 O O . LEU A 1 167 ? 24.324 9.720 -24.682 1.00 93.62 167 LEU A O 1
ATOM 1316 N N . TYR A 1 168 ? 24.100 9.693 -26.930 1.00 92.12 168 TYR A N 1
ATOM 1317 C CA . TYR A 1 168 ? 25.163 8.720 -27.211 1.00 92.12 168 TYR A CA 1
ATOM 1318 C C . TYR A 1 168 ? 26.536 9.176 -26.702 1.00 92.12 168 TYR A C 1
ATOM 1320 O O . TYR A 1 168 ? 27.212 8.458 -25.968 1.00 92.12 168 TYR A O 1
ATOM 1328 N N . TYR A 1 169 ? 26.944 10.399 -27.053 1.00 89.75 169 TYR A N 1
ATOM 1329 C CA . TYR A 1 169 ? 28.250 10.946 -26.668 1.00 89.75 169 TYR A CA 1
ATOM 1330 C C . TYR A 1 169 ? 28.259 11.599 -25.277 1.00 89.75 169 TYR A C 1
ATOM 1332 O O . TYR A 1 169 ? 29.264 12.202 -24.902 1.00 89.75 169 TYR A O 1
ATOM 1340 N N . ARG A 1 170 ? 27.150 11.523 -24.524 1.00 83.81 170 ARG A N 1
ATOM 1341 C CA . ARG A 1 170 ? 26.939 12.208 -23.234 1.00 83.81 170 ARG A CA 1
ATOM 1342 C C . ARG A 1 170 ? 27.266 13.711 -23.258 1.00 83.81 170 ARG A C 1
ATOM 1344 O O . ARG A 1 170 ? 27.715 14.268 -22.259 1.00 83.81 170 ARG A O 1
ATOM 1351 N N . ARG A 1 171 ? 27.028 14.388 -24.386 1.00 72.50 171 ARG A N 1
ATOM 1352 C CA . ARG A 1 171 ? 27.287 15.833 -24.516 1.00 72.50 171 ARG A CA 1
ATOM 1353 C C . ARG A 1 171 ? 26.268 16.655 -23.734 1.00 72.50 171 ARG A C 1
ATOM 1355 O O . ARG A 1 171 ? 25.132 16.218 -23.542 1.00 72.50 171 ARG A O 1
ATOM 1362 N N . HIS A 1 172 ? 26.701 17.844 -23.317 1.00 59.78 172 HIS A N 1
ATOM 1363 C CA . HIS A 1 172 ? 25.984 18.789 -22.459 1.00 59.78 172 HIS A CA 1
ATOM 1364 C C . HIS A 1 172 ? 25.584 18.198 -21.089 1.00 59.78 172 HIS A C 1
ATOM 1366 O O . HIS A 1 172 ? 24.469 17.710 -20.888 1.00 59.78 172 HIS A O 1
ATOM 1372 N N . SER A 1 173 ? 26.526 18.234 -20.142 1.00 54.88 173 SER A N 1
ATOM 1373 C CA . SER A 1 173 ? 26.277 18.081 -18.701 1.00 54.88 173 SER A CA 1
ATOM 1374 C C . SER A 1 173 ? 25.763 19.394 -18.087 1.00 54.88 173 SER A C 1
ATOM 1376 O O . SER A 1 173 ? 25.733 20.428 -18.752 1.00 54.88 173 SER A O 1
ATOM 1378 N N . GLU A 1 174 ? 25.286 19.332 -16.845 1.00 51.59 174 GLU A N 1
ATOM 1379 C CA . GLU A 1 174 ? 24.244 20.217 -16.294 1.00 51.59 174 GLU A CA 1
ATOM 1380 C C . GLU A 1 174 ? 24.563 21.729 -16.315 1.00 51.59 174 GLU A C 1
ATOM 1382 O O . GLU A 1 174 ? 23.657 22.530 -16.555 1.00 51.59 174 GLU A O 1
ATOM 1387 N N . ASP A 1 175 ? 25.836 22.115 -16.185 1.00 46.41 175 ASP A N 1
ATOM 1388 C CA . ASP A 1 175 ? 26.278 23.505 -15.970 1.00 46.41 175 ASP A CA 1
ATOM 1389 C C . ASP A 1 175 ? 25.985 24.501 -17.115 1.00 46.41 175 ASP A C 1
ATOM 1391 O O . ASP A 1 175 ? 25.867 25.702 -16.873 1.00 46.41 175 ASP A O 1
ATOM 1395 N N . GLU A 1 176 ? 25.859 24.056 -18.373 1.00 45.94 176 GLU A N 1
ATOM 1396 C CA . GLU A 1 176 ? 25.629 24.972 -19.513 1.00 45.94 176 GLU A CA 1
ATOM 1397 C C . GLU A 1 176 ? 24.145 25.348 -19.724 1.00 45.94 176 GLU A C 1
ATOM 1399 O O . GLU A 1 176 ? 23.831 26.181 -20.579 1.00 45.94 176 GLU A O 1
ATOM 1404 N N . MET A 1 177 ? 23.206 24.715 -19.006 1.00 48.28 177 MET A N 1
ATOM 1405 C CA . MET A 1 177 ? 21.838 24.539 -19.525 1.00 48.28 177 MET A CA 1
ATOM 1406 C C . MET A 1 177 ? 20.698 25.148 -18.707 1.00 48.28 177 MET A C 1
ATOM 1408 O O . MET A 1 177 ? 19.569 25.205 -19.206 1.00 48.28 177 MET A O 1
ATOM 1412 N N . ASP A 1 178 ? 20.947 25.665 -17.504 1.00 48.53 178 ASP A N 1
ATOM 1413 C CA . ASP A 1 178 ? 19.889 26.314 -16.714 1.00 48.53 178 ASP A CA 1
ATOM 1414 C C . ASP A 1 178 ? 19.291 27.536 -17.430 1.00 48.53 178 ASP A C 1
ATOM 1416 O O . ASP A 1 178 ? 18.071 27.715 -17.452 1.00 48.53 178 ASP A O 1
ATOM 1420 N N . ALA A 1 179 ? 20.114 28.314 -18.141 1.00 45.94 179 ALA A N 1
ATOM 1421 C CA . ALA A 1 179 ? 19.655 29.474 -18.910 1.00 45.94 179 ALA A CA 1
ATOM 1422 C C . ALA A 1 179 ? 18.712 29.115 -20.083 1.00 45.94 179 ALA A C 1
ATOM 1424 O O . ALA A 1 179 ? 17.791 29.873 -20.402 1.00 45.94 179 ALA A O 1
ATOM 1425 N N . THR A 1 180 ? 18.907 27.961 -20.732 1.00 44.00 180 THR A N 1
ATOM 1426 C CA . THR A 1 180 ? 18.049 27.484 -21.840 1.00 44.00 180 THR A CA 1
ATOM 1427 C C . THR A 1 180 ? 16.838 26.688 -21.349 1.00 44.00 180 THR A C 1
ATOM 1429 O O . THR A 1 180 ? 15.800 26.655 -22.013 1.00 44.00 180 THR A O 1
ATOM 1432 N N . ALA A 1 181 ? 16.933 26.069 -20.171 1.00 44.25 181 ALA A N 1
ATOM 1433 C CA . ALA A 1 181 ? 15.829 25.349 -19.549 1.00 44.25 181 ALA A CA 1
ATOM 1434 C C . ALA A 1 181 ? 14.725 26.289 -19.039 1.00 44.25 181 ALA A C 1
ATOM 1436 O O . ALA A 1 181 ? 13.549 26.020 -19.295 1.00 44.25 181 ALA A O 1
ATOM 1437 N N . LEU A 1 182 ? 15.117 27.385 -18.373 1.00 45.12 182 LEU A N 1
ATOM 1438 C CA . LEU A 1 182 ? 14.228 28.387 -17.765 1.00 45.12 182 LEU A CA 1
ATOM 1439 C C . LEU A 1 182 ? 13.473 29.265 -18.779 1.00 45.12 182 LEU A C 1
ATOM 1441 O O . LEU A 1 182 ? 12.489 29.905 -18.428 1.00 45.12 182 LEU A O 1
ATOM 1445 N N . SER A 1 183 ? 13.933 29.328 -20.028 1.00 42.28 183 SER A N 1
ATOM 1446 C CA . SER A 1 183 ? 13.398 30.227 -21.064 1.00 42.28 183 SER A CA 1
ATOM 1447 C C . SER A 1 183 ? 12.395 29.563 -22.019 1.00 42.28 183 SER A C 1
ATOM 1449 O O . SER A 1 183 ? 12.012 30.170 -23.017 1.00 42.28 183 SER A O 1
ATOM 1451 N N . SER A 1 184 ? 11.996 28.313 -21.758 1.00 36.91 184 SER A N 1
ATOM 1452 C CA . SER A 1 184 ? 11.376 27.446 -22.772 1.00 36.91 184 SER A CA 1
ATOM 1453 C C . SER A 1 184 ? 10.286 26.504 -22.245 1.00 36.91 184 SER A C 1
ATOM 1455 O O . SER A 1 184 ? 10.209 25.363 -22.704 1.00 36.91 184 SER A O 1
ATOM 1457 N N . ASP A 1 185 ? 9.498 26.898 -21.240 1.00 37.91 185 ASP A N 1
ATOM 1458 C CA . ASP A 1 185 ? 8.376 26.072 -20.758 1.00 37.91 185 ASP A CA 1
ATOM 1459 C C . ASP A 1 185 ? 7.497 25.570 -21.910 1.00 37.91 185 ASP A C 1
ATOM 1461 O O . ASP A 1 185 ? 7.233 26.284 -22.876 1.00 37.91 185 ASP A O 1
ATOM 1465 N N . VAL A 1 186 ? 7.097 24.295 -21.838 1.00 43.00 186 VAL A N 1
ATOM 1466 C CA . VAL A 1 186 ? 6.295 23.682 -22.902 1.00 43.00 186 VAL A CA 1
ATOM 1467 C C . VAL A 1 186 ? 4.874 24.212 -22.788 1.00 43.00 186 VAL A C 1
ATOM 1469 O O . VAL A 1 186 ? 4.109 23.772 -21.928 1.00 43.00 186 VAL A O 1
ATOM 1472 N N . ASP A 1 187 ? 4.510 25.127 -23.680 1.00 40.41 187 ASP A N 1
ATOM 1473 C CA . ASP A 1 187 ? 3.120 25.510 -23.894 1.00 40.41 187 ASP A CA 1
ATOM 1474 C C . ASP A 1 187 ? 2.340 24.301 -24.437 1.00 40.41 187 ASP A C 1
ATOM 1476 O O . ASP A 1 187 ? 2.319 24.016 -25.632 1.00 40.41 187 ASP A O 1
ATOM 1480 N N . PHE A 1 188 ? 1.661 23.573 -23.546 1.00 41.97 188 PHE A N 1
ATOM 1481 C CA . PHE A 1 188 ? 0.822 22.402 -23.855 1.00 41.97 188 PHE A CA 1
ATOM 1482 C C . PHE A 1 188 ? -0.490 22.751 -24.609 1.00 41.97 188 PHE A C 1
ATOM 1484 O O . PHE A 1 188 ? -1.499 22.045 -24.491 1.00 41.97 188 PHE A O 1
ATOM 1491 N N . GLN A 1 189 ? -0.510 23.836 -25.391 1.00 37.09 189 GLN A N 1
ATOM 1492 C CA . GLN A 1 189 ? -1.697 24.288 -26.129 1.00 37.09 189 GLN A CA 1
ATOM 1493 C C . GLN A 1 189 ? -2.148 23.267 -27.192 1.00 37.09 189 GLN A C 1
ATOM 1495 O O . GLN A 1 189 ? -3.352 23.083 -27.387 1.00 37.09 189 GLN A O 1
ATOM 1500 N N . ASP A 1 190 ? -1.227 22.488 -27.767 1.00 39.44 190 ASP A N 1
ATOM 1501 C CA . ASP A 1 190 ? -1.513 21.497 -28.824 1.00 39.44 190 ASP A CA 1
ATOM 1502 C C . ASP A 1 190 ? -2.150 20.180 -28.330 1.00 39.44 190 ASP A C 1
ATOM 1504 O O . ASP A 1 190 ? -2.425 19.270 -29.115 1.00 39.44 190 ASP A O 1
ATOM 1508 N N . HIS A 1 191 ? -2.413 20.048 -27.024 1.00 41.25 191 HIS A N 1
ATOM 1509 C CA . HIS A 1 191 ? -3.152 18.909 -26.453 1.00 41.25 191 HIS A CA 1
ATOM 1510 C C . HIS A 1 191 ? -4.417 19.303 -25.667 1.00 41.25 191 HIS A C 1
ATOM 1512 O O . HIS A 1 191 ? -5.177 18.419 -25.270 1.00 41.25 191 HIS A O 1
ATOM 1518 N N . ASN A 1 192 ? -4.698 20.601 -25.488 1.00 37.97 192 ASN A N 1
ATOM 1519 C CA . ASN A 1 192 ? -6.002 21.090 -25.007 1.00 37.97 192 ASN A CA 1
ATOM 1520 C C . ASN A 1 192 ? -6.843 21.766 -26.118 1.00 37.97 192 ASN A C 1
ATOM 1522 O O . ASN A 1 192 ? -8.002 22.118 -25.892 1.00 37.97 192 ASN A O 1
ATOM 1526 N N . THR A 1 193 ? -6.319 21.889 -27.342 1.00 35.94 193 THR A N 1
ATOM 1527 C CA . THR A 1 193 ? -6.925 22.613 -28.484 1.00 35.94 193 THR A CA 1
ATOM 1528 C C . THR A 1 193 ? -8.274 22.068 -28.975 1.00 35.94 193 THR A C 1
ATOM 1530 O O . THR A 1 193 ? -8.948 22.725 -29.763 1.00 35.94 193 THR A O 1
ATOM 1533 N N . LEU A 1 194 ? -8.714 20.903 -28.486 1.00 37.12 194 LEU A N 1
ATOM 1534 C CA . LEU A 1 194 ? -10.048 20.339 -28.747 1.00 37.12 194 LEU A CA 1
ATOM 1535 C C . LEU A 1 194 ? -11.113 20.788 -27.713 1.00 37.12 194 LEU A C 1
ATOM 1537 O O . LEU A 1 194 ? -12.284 20.450 -27.855 1.00 37.12 194 LEU A O 1
ATOM 1541 N N . MET A 1 195 ? -10.727 21.554 -26.683 1.00 39.31 195 MET A N 1
ATOM 1542 C CA . MET A 1 195 ? -11.616 22.081 -25.629 1.00 39.31 195 MET A CA 1
ATOM 1543 C C . MET A 1 195 ? -11.428 23.582 -25.339 1.00 39.31 195 MET A C 1
ATOM 1545 O O . MET A 1 195 ? -12.400 24.247 -24.983 1.00 39.31 195 MET A O 1
ATOM 1549 N N . ASP A 1 196 ? -10.236 24.150 -25.549 1.00 38.16 196 ASP A N 1
ATOM 1550 C CA . ASP A 1 196 ? -9.909 25.526 -25.119 1.00 38.16 196 ASP A CA 1
ATOM 1551 C C . ASP A 1 196 ? -10.469 26.661 -26.009 1.00 38.16 196 ASP A C 1
ATOM 1553 O O . ASP A 1 196 ? -10.190 27.837 -25.783 1.00 38.16 196 ASP A O 1
ATOM 1557 N N . ALA A 1 197 ? -11.350 26.357 -26.967 1.00 35.88 197 ALA A N 1
ATOM 1558 C CA . ALA A 1 197 ? -11.989 27.327 -27.871 1.00 35.88 197 ALA A CA 1
ATOM 1559 C C . ALA A 1 197 ? -13.014 28.285 -27.200 1.00 35.88 197 ALA A C 1
ATOM 1561 O O . ALA A 1 197 ? -13.912 28.792 -27.872 1.00 35.88 197 ALA A O 1
ATOM 1562 N N . TRP A 1 198 ? -12.931 28.508 -25.880 1.00 34.47 198 TRP A N 1
ATOM 1563 C CA . TRP A 1 198 ? -13.998 29.131 -25.080 1.00 34.47 198 TRP A CA 1
ATOM 1564 C C . TRP A 1 198 ? -13.602 30.307 -24.176 1.00 34.47 198 TRP A C 1
ATOM 1566 O O . TRP A 1 198 ? -14.513 30.937 -23.632 1.00 34.47 198 TRP A O 1
ATOM 1576 N N . ARG A 1 199 ? -12.316 30.659 -24.002 1.00 32.19 199 ARG A N 1
ATOM 1577 C CA . ARG A 1 199 ? -11.928 31.894 -23.279 1.00 32.19 199 ARG A CA 1
ATOM 1578 C C . ARG A 1 199 ? -10.755 32.625 -23.927 1.00 32.19 199 ARG A C 1
ATOM 1580 O O . ARG A 1 199 ? -9.696 32.054 -24.143 1.00 32.19 199 ARG A O 1
ATOM 1587 N N . VAL A 1 200 ? -10.993 33.903 -24.216 1.00 33.41 200 VAL A N 1
ATOM 1588 C CA . VAL A 1 200 ? -10.081 34.821 -24.905 1.00 33.41 200 VAL A CA 1
ATOM 1589 C C . VAL A 1 200 ? -9.180 35.560 -23.911 1.00 33.41 200 VAL A C 1
ATOM 1591 O O . VAL A 1 200 ? -9.606 35.901 -22.810 1.00 33.41 200 VAL A O 1
ATOM 1594 N N . GLU A 1 201 ? -7.948 35.753 -24.378 1.00 31.06 201 GLU A N 1
ATOM 1595 C CA . GLU A 1 201 ? -6.853 36.653 -23.985 1.00 31.06 201 GLU A CA 1
ATOM 1596 C C . GLU A 1 201 ? -7.144 37.823 -23.021 1.00 31.06 201 GLU A C 1
ATOM 1598 O O . GLU A 1 201 ? -8.153 38.511 -23.142 1.00 31.06 201 GLU A O 1
ATOM 1603 N N . ASP A 1 202 ? -6.130 38.174 -22.215 1.00 33.25 202 ASP A N 1
ATOM 1604 C CA . ASP A 1 202 ? -5.455 39.465 -22.437 1.00 33.25 202 ASP A CA 1
ATOM 1605 C C . ASP A 1 202 ? -3.957 39.420 -22.044 1.00 33.25 202 ASP A C 1
ATOM 1607 O O . ASP A 1 202 ? -3.552 38.615 -21.200 1.00 33.25 202 ASP A O 1
ATOM 1611 N N . LYS A 1 203 ? -3.117 40.247 -22.685 1.00 32.53 203 LYS A N 1
ATOM 1612 C CA . LYS A 1 203 ? -1.635 40.274 -22.555 1.00 32.53 203 LYS A CA 1
ATOM 1613 C C . LYS A 1 203 ? -1.131 41.663 -22.142 1.00 32.53 203 LYS A C 1
ATOM 1615 O O . LYS A 1 203 ? -1.776 42.638 -22.480 1.00 32.53 203 LYS A O 1
ATOM 1620 N N . THR A 1 204 ? 0.057 41.723 -21.515 1.00 31.84 204 THR A N 1
ATOM 1621 C CA . THR A 1 204 ? 1.174 42.716 -21.641 1.00 31.84 204 THR A CA 1
ATOM 1622 C C . THR A 1 204 ? 1.988 42.695 -20.330 1.00 31.84 204 THR A C 1
ATOM 1624 O O . THR A 1 204 ? 1.393 42.841 -19.271 1.00 31.84 204 THR A O 1
ATOM 1627 N N . SER A 1 205 ? 3.278 42.340 -20.246 1.00 29.55 205 SER A N 1
ATOM 1628 C CA . SER A 1 205 ? 4.515 42.860 -20.875 1.00 29.55 205 SER A CA 1
ATOM 1629 C C . SER A 1 205 ? 5.006 44.214 -20.331 1.00 29.55 205 SER A C 1
ATOM 1631 O O . SER A 1 205 ? 4.423 45.234 -20.678 1.00 29.55 205 SER A O 1
ATOM 1633 N N . GLU A 1 206 ? 6.130 44.234 -19.593 1.00 31.59 206 GLU A N 1
ATOM 1634 C CA . GLU A 1 206 ? 7.351 44.975 -19.989 1.00 31.59 206 GLU A CA 1
ATOM 1635 C C . GLU A 1 206 ? 8.572 44.741 -19.063 1.00 31.59 206 GLU A C 1
ATOM 1637 O O . GLU A 1 206 ? 8.468 44.236 -17.949 1.00 31.59 206 GLU A O 1
ATOM 1642 N N . SER A 1 207 ? 9.756 45.066 -19.591 1.00 29.52 207 SER A N 1
ATOM 1643 C CA . SER A 1 207 ? 11.110 44.735 -19.102 1.00 29.52 207 SER A CA 1
ATOM 1644 C C . SER A 1 207 ? 11.860 45.902 -18.434 1.00 29.52 207 SER A C 1
ATOM 1646 O O . SER A 1 207 ? 11.587 47.042 -18.809 1.00 29.52 207 SER A O 1
ATOM 1648 N N . ASN A 1 208 ? 12.938 45.636 -17.663 1.00 30.56 208 ASN A N 1
ATOM 1649 C CA . ASN A 1 208 ? 14.322 46.118 -17.959 1.00 30.56 208 ASN A CA 1
ATOM 1650 C C . ASN A 1 208 ? 15.365 45.945 -16.816 1.00 30.56 208 ASN A C 1
ATOM 1652 O O . ASN A 1 208 ? 15.088 46.405 -15.716 1.00 30.56 208 ASN A O 1
ATOM 1656 N N . LYS A 1 209 ? 16.609 45.538 -17.183 1.00 35.91 209 LYS A N 1
ATOM 1657 C CA . LYS A 1 209 ? 17.945 46.043 -16.699 1.00 35.91 209 LYS A CA 1
ATOM 1658 C C . LYS A 1 209 ? 18.292 45.841 -15.195 1.00 35.91 209 LYS A C 1
ATOM 1660 O O . LYS A 1 209 ? 17.397 45.709 -14.383 1.00 35.91 209 LYS A O 1
ATOM 1665 N N . ASN A 1 210 ? 19.525 45.841 -14.660 1.00 34.44 210 ASN A N 1
ATOM 1666 C CA . ASN A 1 210 ? 20.953 45.924 -15.072 1.00 34.44 210 ASN A CA 1
ATOM 1667 C C . ASN A 1 210 ? 21.789 45.548 -13.794 1.00 34.44 210 ASN A C 1
ATOM 1669 O O . ASN A 1 210 ? 21.241 45.683 -12.704 1.00 34.44 210 ASN A O 1
ATOM 1673 N N . ASN A 1 211 ? 23.097 45.234 -13.738 1.00 34.28 211 ASN A N 1
ATOM 1674 C CA . ASN A 1 211 ? 24.138 44.710 -14.650 1.00 34.28 211 ASN A CA 1
ATOM 1675 C C . ASN A 1 211 ? 25.457 44.511 -13.833 1.00 34.28 211 ASN A C 1
ATOM 1677 O O . ASN A 1 211 ? 25.608 45.210 -12.834 1.00 34.28 211 ASN A O 1
ATOM 1681 N N . ASN A 1 212 ? 26.434 43.722 -14.332 1.00 36.28 212 ASN A N 1
ATOM 1682 C CA . ASN A 1 212 ? 27.869 43.702 -13.917 1.00 36.28 212 ASN A CA 1
ATOM 1683 C C . ASN A 1 212 ? 28.185 43.198 -12.471 1.00 36.28 212 ASN A C 1
ATOM 1685 O O . ASN A 1 212 ? 27.352 43.298 -11.580 1.00 36.28 212 ASN A O 1
ATOM 1689 N N . ASP A 1 213 ? 29.376 42.690 -12.112 1.00 36.66 213 ASP A N 1
ATOM 1690 C CA . ASP A 1 213 ? 30.525 42.155 -12.874 1.00 36.66 213 ASP A CA 1
ATOM 1691 C C . ASP A 1 213 ? 31.470 41.345 -11.945 1.00 36.66 213 ASP A C 1
ATOM 1693 O O . ASP A 1 213 ? 31.670 41.705 -10.789 1.00 36.66 213 ASP A O 1
ATOM 1697 N N . ASP A 1 214 ? 32.120 40.319 -12.506 1.00 35.91 214 ASP A N 1
ATOM 1698 C CA . ASP A 1 214 ? 33.575 40.074 -12.426 1.00 35.91 214 ASP A CA 1
ATOM 1699 C C . ASP A 1 214 ? 34.305 40.041 -11.044 1.00 35.91 214 ASP A C 1
ATOM 1701 O O . ASP A 1 214 ? 34.712 41.083 -10.525 1.00 35.91 214 ASP A O 1
ATOM 1705 N N . ARG A 1 215 ? 34.683 38.836 -10.547 1.00 34.81 215 ARG A N 1
ATOM 1706 C CA . ARG A 1 215 ? 36.107 38.368 -10.498 1.00 34.81 215 ARG A CA 1
ATOM 1707 C C . ARG A 1 215 ? 36.401 37.082 -9.700 1.00 34.81 215 ARG A C 1
ATOM 1709 O O . ARG A 1 215 ? 36.022 36.948 -8.547 1.00 34.81 215 ARG A O 1
ATOM 1716 N N . LYS A 1 216 ? 37.236 36.233 -10.327 1.00 33.00 216 LYS A N 1
ATOM 1717 C CA . LYS A 1 216 ? 38.510 35.614 -9.857 1.00 33.00 216 LYS A CA 1
ATOM 1718 C C . LYS A 1 216 ? 38.737 35.508 -8.325 1.00 33.00 216 LYS A C 1
ATOM 1720 O O . LYS A 1 216 ? 38.626 36.499 -7.620 1.00 33.00 216 LYS A O 1
ATOM 1725 N N . ASN A 1 217 ? 39.308 34.429 -7.779 1.00 35.03 217 ASN A N 1
ATOM 1726 C CA . ASN A 1 217 ? 40.384 33.613 -8.359 1.00 35.03 217 ASN A CA 1
ATOM 1727 C C . ASN A 1 217 ? 40.583 32.274 -7.615 1.00 35.03 217 ASN A C 1
ATOM 1729 O O . ASN A 1 217 ? 40.263 32.167 -6.436 1.00 35.03 217 ASN A O 1
ATOM 1733 N N . ASN A 1 218 ? 41.220 31.324 -8.302 1.00 32.81 218 ASN A N 1
ATOM 1734 C CA . ASN A 1 218 ? 41.748 30.036 -7.831 1.00 32.81 218 ASN A CA 1
ATOM 1735 C C . ASN A 1 218 ? 42.259 29.980 -6.376 1.00 32.81 218 ASN A C 1
ATOM 1737 O O . ASN A 1 218 ? 42.990 30.871 -5.940 1.00 32.81 218 ASN A O 1
ATOM 1741 N N . ASN A 1 219 ? 42.135 28.799 -5.755 1.00 38.91 219 ASN A N 1
ATOM 1742 C CA . ASN A 1 219 ? 43.337 28.103 -5.282 1.00 38.91 219 ASN A CA 1
ATOM 1743 C C . ASN A 1 219 ? 43.158 26.582 -5.189 1.00 38.91 219 ASN A C 1
ATOM 1745 O O . ASN A 1 219 ? 42.224 26.086 -4.569 1.00 38.91 219 ASN A O 1
ATOM 1749 N N . ASN A 1 220 ? 44.112 25.860 -5.781 1.00 33.69 220 ASN A N 1
ATOM 1750 C CA . ASN A 1 220 ? 44.220 24.408 -5.695 1.00 33.69 220 ASN A CA 1
ATOM 1751 C C . ASN A 1 220 ? 44.496 23.961 -4.256 1.00 33.69 220 ASN A C 1
ATOM 1753 O O . ASN A 1 220 ? 45.342 24.552 -3.577 1.00 33.69 220 ASN A O 1
ATOM 1757 N N . LYS A 1 221 ? 43.950 22.807 -3.876 1.00 39.03 221 LYS A N 1
ATOM 1758 C CA . LYS A 1 221 ? 44.626 21.913 -2.939 1.00 39.03 221 LYS A CA 1
ATOM 1759 C C . LYS A 1 221 ? 44.568 20.488 -3.472 1.00 39.03 221 LYS A C 1
ATOM 1761 O O . LYS A 1 221 ? 43.515 20.030 -3.893 1.00 39.03 221 LYS A O 1
ATOM 1766 N N . LYS A 1 222 ? 45.741 19.861 -3.530 1.00 34.69 222 LYS A N 1
ATOM 1767 C CA . LYS A 1 222 ? 45.906 18.440 -3.820 1.00 34.69 222 LYS A CA 1
ATOM 1768 C C . LYS A 1 222 ? 45.809 17.686 -2.504 1.00 34.69 222 LYS A C 1
ATOM 1770 O O . LYS A 1 222 ? 46.525 18.073 -1.586 1.00 34.69 222 LYS A O 1
ATOM 1775 N N . ASP A 1 223 ? 45.042 16.612 -2.507 1.00 43.09 223 ASP A N 1
ATOM 1776 C CA . ASP A 1 223 ? 45.195 15.424 -1.671 1.00 43.09 223 ASP A CA 1
ATOM 1777 C C . ASP A 1 223 ? 44.778 14.291 -2.645 1.00 43.09 223 ASP A C 1
ATOM 1779 O O . ASP A 1 223 ? 43.672 14.337 -3.173 1.00 43.09 223 ASP A O 1
ATOM 1783 N N . ASP A 1 224 ? 45.683 13.518 -3.256 1.00 34.91 224 ASP A N 1
ATOM 1784 C CA . ASP A 1 224 ? 46.481 12.416 -2.684 1.00 34.91 224 ASP A CA 1
ATOM 1785 C C . ASP A 1 224 ? 45.615 11.371 -1.949 1.00 34.91 224 ASP A C 1
ATOM 1787 O O . ASP A 1 224 ? 45.740 11.192 -0.741 1.00 34.91 224 ASP A O 1
ATOM 1791 N N . ASP A 1 225 ? 44.790 10.623 -2.690 1.00 45.31 225 ASP A N 1
ATOM 1792 C CA . ASP A 1 225 ? 44.423 9.254 -2.303 1.00 45.31 225 ASP A CA 1
ATOM 1793 C C . ASP A 1 225 ? 44.254 8.340 -3.532 1.00 45.31 225 ASP A C 1
ATOM 1795 O O . ASP A 1 225 ? 44.310 8.801 -4.672 1.00 45.31 225 ASP A O 1
ATOM 1799 N N . LYS A 1 226 ? 44.226 7.023 -3.297 1.00 43.50 226 LYS A N 1
ATOM 1800 C CA . LYS A 1 226 ? 44.607 6.005 -4.297 1.00 43.50 226 LYS A CA 1
ATOM 1801 C C . LYS A 1 226 ? 43.513 5.689 -5.315 1.00 43.50 226 LYS A C 1
ATOM 1803 O O . LYS A 1 226 ? 42.365 5.489 -4.936 1.00 43.50 226 LYS A O 1
ATOM 1808 N N . ASP A 1 227 ? 43.945 5.467 -6.557 1.00 39.16 227 ASP A N 1
ATOM 1809 C CA . ASP A 1 227 ? 43.154 4.872 -7.636 1.00 39.16 227 ASP A CA 1
ATOM 1810 C C . ASP A 1 227 ? 42.765 3.408 -7.312 1.00 39.16 227 ASP A C 1
ATOM 1812 O O . ASP A 1 227 ? 43.403 2.449 -7.756 1.00 39.16 227 ASP A O 1
ATOM 1816 N N . GLU A 1 228 ? 41.703 3.217 -6.530 1.00 46.94 228 GLU A N 1
ATOM 1817 C CA . GLU A 1 228 ? 40.783 2.107 -6.792 1.00 46.94 228 GLU A CA 1
ATOM 1818 C C . GLU A 1 228 ? 40.043 2.443 -8.100 1.00 46.94 228 GLU A C 1
ATOM 1820 O O . GLU A 1 228 ? 39.739 3.609 -8.346 1.00 46.94 228 GLU A O 1
ATOM 1825 N N . GLU A 1 229 ? 39.798 1.467 -8.982 1.00 42.03 229 GLU A N 1
ATOM 1826 C CA . GLU A 1 229 ? 39.091 1.729 -10.246 1.00 42.03 229 GLU A CA 1
ATOM 1827 C C . GLU A 1 229 ? 37.675 2.254 -9.936 1.00 42.03 229 GLU A C 1
ATOM 1829 O O . GLU A 1 229 ? 36.802 1.466 -9.573 1.00 42.03 229 GLU A O 1
ATOM 1834 N N . GLU A 1 230 ? 37.458 3.576 -10.047 1.00 53.12 230 GLU A N 1
ATOM 1835 C CA . GLU A 1 230 ? 36.195 4.255 -9.707 1.00 53.12 230 GLU A CA 1
ATOM 1836 C C . GLU A 1 230 ? 35.042 3.789 -10.614 1.00 53.12 230 GLU A C 1
ATOM 1838 O O . GLU A 1 230 ? 34.678 4.411 -11.616 1.00 53.12 230 GLU A O 1
ATOM 1843 N N . GLY A 1 231 ? 34.442 2.657 -10.248 1.00 72.44 231 GLY A N 1
ATOM 1844 C CA . GLY A 1 231 ? 33.199 2.177 -10.823 1.00 72.44 231 GLY A CA 1
ATOM 1845 C C . GLY A 1 231 ? 32.062 3.132 -10.474 1.00 72.44 231 GLY A C 1
ATOM 1846 O O . GLY A 1 231 ? 31.747 3.332 -9.302 1.00 72.44 231 GLY A O 1
ATOM 1847 N N . VAL A 1 232 ? 31.421 3.704 -11.494 1.00 86.19 232 VAL A N 1
ATOM 1848 C CA . VAL A 1 232 ? 30.248 4.568 -11.306 1.00 86.19 232 VAL A CA 1
ATOM 1849 C C . VAL A 1 232 ? 29.113 3.765 -10.665 1.00 86.19 232 VAL A C 1
ATOM 1851 O O . VAL A 1 232 ? 28.782 2.679 -11.142 1.00 86.19 232 VAL A O 1
ATOM 1854 N N . ASP A 1 233 ? 28.492 4.314 -9.616 1.00 92.00 233 ASP A N 1
ATOM 1855 C CA . ASP A 1 233 ? 27.357 3.687 -8.932 1.00 92.00 233 ASP A CA 1
ATOM 1856 C C . ASP A 1 233 ? 26.215 3.393 -9.932 1.00 92.00 233 ASP A C 1
ATOM 1858 O O . ASP A 1 233 ? 25.647 4.334 -10.504 1.00 92.00 233 ASP A O 1
ATOM 1862 N N . PRO A 1 234 ? 25.830 2.116 -10.145 1.00 94.19 234 PRO A N 1
ATOM 1863 C CA . PRO A 1 234 ? 24.786 1.756 -11.101 1.00 94.19 234 PRO A CA 1
ATOM 1864 C C . PRO A 1 234 ? 23.405 2.328 -10.745 1.00 94.19 234 PRO A C 1
ATOM 1866 O O . PRO A 1 234 ? 22.545 2.382 -11.619 1.00 94.19 234 PRO A O 1
ATOM 1869 N N . TYR A 1 235 ? 23.176 2.777 -9.504 1.00 95.06 235 TYR A N 1
ATOM 1870 C CA . TYR A 1 235 ? 21.933 3.455 -9.123 1.00 95.06 235 TYR A CA 1
ATOM 1871 C C . TYR A 1 235 ? 21.849 4.897 -9.617 1.00 95.06 235 TYR A C 1
ATOM 1873 O O . TYR A 1 235 ? 20.740 5.372 -9.853 1.00 95.06 235 TYR A O 1
ATOM 1881 N N . LEU A 1 236 ? 22.988 5.582 -9.753 1.00 95.00 236 LEU A N 1
ATOM 1882 C CA . LEU A 1 236 ? 23.079 6.978 -10.199 1.00 95.00 236 LEU A CA 1
ATOM 1883 C C . LEU A 1 236 ? 23.425 7.090 -11.690 1.00 95.00 236 LEU A C 1
ATOM 1885 O O . LEU A 1 236 ? 23.199 8.126 -12.315 1.00 95.00 236 LEU A O 1
ATOM 1889 N N . TRP A 1 237 ? 23.961 6.020 -12.277 1.00 93.50 237 TRP A N 1
ATOM 1890 C CA . TRP A 1 237 ? 24.291 5.956 -13.692 1.00 93.50 237 TRP A CA 1
ATOM 1891 C C . TRP A 1 237 ? 23.057 5.986 -14.597 1.00 93.50 237 TRP A C 1
ATOM 1893 O O . TRP A 1 237 ? 22.103 5.235 -14.405 1.00 93.50 237 TRP A O 1
ATOM 1903 N N . LEU A 1 238 ? 23.116 6.805 -15.650 1.00 95.25 238 LEU A N 1
ATOM 1904 C CA . LEU A 1 238 ? 22.082 6.883 -16.683 1.00 95.25 238 LEU A CA 1
ATOM 1905 C C . LEU A 1 238 ? 22.584 6.235 -17.993 1.00 95.25 238 LEU A C 1
ATOM 1907 O O . LEU A 1 238 ? 23.310 6.884 -18.762 1.00 95.25 238 LEU A O 1
ATOM 1911 N N . PRO A 1 239 ? 22.241 4.958 -18.263 1.00 94.38 239 PRO A N 1
ATOM 1912 C CA . PRO A 1 239 ? 22.488 4.326 -19.556 1.00 94.38 239 PRO A CA 1
ATOM 1913 C C . PRO A 1 239 ? 21.525 4.858 -20.630 1.00 94.38 239 PRO A C 1
ATOM 1915 O O . PRO A 1 239 ? 20.405 5.283 -20.334 1.00 94.38 239 PRO A O 1
ATOM 1918 N N . PHE A 1 240 ? 21.970 4.820 -21.887 1.00 96.25 240 PHE A N 1
ATOM 1919 C CA . PHE A 1 240 ? 21.191 5.197 -23.069 1.00 96.25 240 PHE A CA 1
ATOM 1920 C C . PHE A 1 240 ? 21.549 4.249 -24.213 1.00 96.25 240 PHE A C 1
ATOM 1922 O O . PHE A 1 240 ? 22.451 4.519 -25.008 1.00 96.25 240 PHE A O 1
ATOM 1929 N N . ASP A 1 241 ? 20.845 3.125 -24.273 1.00 96.06 241 ASP A N 1
ATOM 1930 C CA . ASP A 1 241 ? 21.062 2.085 -25.271 1.00 96.06 241 ASP A CA 1
ATOM 1931 C C . ASP A 1 241 ? 20.195 2.409 -26.491 1.00 96.06 241 ASP A C 1
ATOM 1933 O O . ASP A 1 241 ? 19.025 2.023 -26.584 1.00 96.06 241 ASP A O 1
ATOM 1937 N N . LEU A 1 242 ? 20.749 3.229 -27.387 1.00 96.50 242 LEU A N 1
ATOM 1938 C CA . LEU A 1 242 ? 20.114 3.610 -28.649 1.00 96.50 242 LEU A CA 1
ATOM 1939 C C . LEU A 1 242 ? 20.020 2.399 -29.582 1.00 96.50 242 LEU A C 1
ATOM 1941 O O . LEU A 1 242 ? 21.013 1.721 -29.842 1.00 96.50 242 LEU A O 1
ATOM 1945 N N . LEU A 1 243 ? 18.822 2.164 -30.107 1.00 96.44 243 LEU A N 1
ATOM 1946 C CA . LEU A 1 243 ? 18.544 1.116 -31.084 1.00 96.44 243 LEU A CA 1
ATOM 1947 C C . LEU A 1 243 ? 18.925 1.585 -32.498 1.00 96.44 243 LEU A C 1
ATOM 1949 O O . LEU A 1 243 ? 18.911 2.783 -32.795 1.00 96.44 243 LEU A O 1
ATOM 1953 N N . ASN A 1 244 ? 19.216 0.651 -33.404 1.00 93.56 244 ASN A N 1
ATOM 1954 C CA . ASN A 1 244 ? 19.345 0.973 -34.828 1.00 93.56 244 ASN A CA 1
ATOM 1955 C C . ASN A 1 244 ? 17.956 1.171 -35.468 1.00 93.56 244 ASN A C 1
ATOM 1957 O O . ASN A 1 244 ? 16.969 0.620 -34.987 1.00 93.56 244 ASN A O 1
ATOM 1961 N N . GLU A 1 245 ? 17.857 1.878 -36.605 1.00 91.56 245 GLU A N 1
ATOM 1962 C CA . GLU A 1 245 ? 16.554 2.119 -37.266 1.00 91.56 245 GLU A CA 1
ATOM 1963 C C . GLU A 1 245 ? 15.801 0.811 -37.579 1.00 91.56 245 GLU A C 1
ATOM 1965 O O . GLU A 1 245 ? 14.589 0.738 -37.403 1.00 91.56 245 GLU A O 1
ATOM 1970 N N . GLY A 1 246 ? 16.510 -0.253 -37.974 1.00 90.06 246 GLY A N 1
ATOM 1971 C CA . GLY A 1 246 ? 15.918 -1.577 -38.216 1.00 90.06 246 GLY A CA 1
ATOM 1972 C C . GLY A 1 246 ? 15.462 -2.332 -36.956 1.00 90.06 246 GLY A C 1
ATOM 1973 O O . GLY A 1 246 ? 14.767 -3.337 -37.078 1.00 90.06 246 GLY A O 1
ATOM 1974 N N . GLU A 1 247 ? 15.843 -1.859 -35.769 1.00 93.81 247 GLU A N 1
ATOM 1975 C CA . GLU A 1 247 ? 15.518 -2.433 -34.455 1.00 93.81 247 GLU A CA 1
ATOM 1976 C C . GLU A 1 247 ? 14.461 -1.606 -33.704 1.00 93.81 247 GLU A C 1
ATOM 1978 O O . GLU A 1 247 ? 13.968 -2.042 -32.666 1.00 93.81 247 GLU A O 1
ATOM 1983 N N . TYR A 1 248 ? 14.078 -0.430 -34.220 1.00 96.69 248 TYR A N 1
ATOM 1984 C CA . TYR A 1 248 ? 13.010 0.384 -33.642 1.00 96.69 248 TYR A CA 1
ATOM 1985 C C . TYR A 1 248 ? 11.694 -0.387 -33.555 1.00 96.69 248 TYR A C 1
ATOM 1987 O O . TYR A 1 248 ? 11.228 -0.991 -34.524 1.00 96.69 248 TYR A O 1
ATOM 1995 N N . HIS A 1 249 ? 11.043 -0.290 -32.399 1.00 95.62 249 HIS A N 1
ATOM 1996 C CA . HIS A 1 249 ? 9.725 -0.874 -32.197 1.00 95.62 249 HIS A CA 1
ATOM 1997 C C . HIS A 1 249 ? 8.664 0.183 -32.512 1.00 95.62 249 HIS A C 1
ATOM 1999 O O . HIS A 1 249 ? 8.388 1.069 -31.702 1.00 95.62 249 HIS A O 1
ATOM 2005 N N . VAL A 1 250 ? 8.104 0.100 -33.721 1.00 95.75 250 VAL A N 1
ATOM 2006 C CA . VAL A 1 250 ? 7.046 0.991 -34.217 1.00 95.75 250 VAL A CA 1
ATOM 2007 C C . VAL A 1 250 ? 5.691 0.308 -34.077 1.00 95.75 250 VAL A C 1
ATOM 2009 O O . VAL A 1 250 ? 5.504 -0.786 -34.607 1.00 95.75 250 VAL A O 1
ATOM 2012 N N . GLY A 1 251 ? 4.736 0.949 -33.403 1.00 94.69 251 GLY A N 1
ATOM 2013 C CA . GLY A 1 251 ? 3.368 0.442 -33.281 1.00 94.69 251 GLY A CA 1
ATOM 2014 C C . GLY A 1 251 ? 2.553 1.117 -32.175 1.00 94.69 251 GLY A C 1
ATOM 2015 O O . GLY A 1 251 ? 3.061 2.002 -31.483 1.00 94.69 251 GLY A O 1
ATOM 2016 N N . PRO A 1 252 ? 1.274 0.742 -32.008 1.00 95.81 252 PRO A N 1
ATOM 2017 C CA . PRO A 1 252 ? 0.445 1.235 -30.915 1.00 95.81 252 PRO A CA 1
ATOM 2018 C C . PRO A 1 252 ? 0.838 0.603 -29.575 1.00 95.81 252 PRO A C 1
ATOM 2020 O O . PRO A 1 252 ? 1.425 -0.479 -29.526 1.00 95.81 252 PRO A O 1
ATOM 2023 N N . TYR A 1 253 ? 0.465 1.256 -28.472 1.00 96.25 253 TYR A N 1
ATOM 2024 C CA . TYR A 1 253 ? 0.618 0.667 -27.142 1.00 96.25 253 TYR A CA 1
ATOM 2025 C C . TYR A 1 253 ? -0.292 -0.559 -26.974 1.00 96.25 253 TYR A C 1
ATOM 2027 O O . TYR A 1 253 ? -1.507 -0.481 -27.173 1.00 96.25 253 TYR A O 1
ATOM 2035 N N . VAL A 1 254 ? 0.296 -1.682 -26.558 1.00 95.31 254 VAL A N 1
ATOM 2036 C CA . VAL A 1 254 ? -0.411 -2.938 -26.290 1.00 95.31 254 VAL A CA 1
ATOM 2037 C C . VAL A 1 254 ? -0.497 -3.142 -24.781 1.00 95.31 254 VAL A C 1
ATOM 2039 O O . VAL A 1 254 ? 0.518 -3.313 -24.113 1.00 95.31 254 VAL A O 1
ATOM 2042 N N . PHE A 1 255 ? -1.717 -3.141 -24.240 1.00 95.06 255 PHE A N 1
ATOM 2043 C CA . PHE A 1 255 ? -1.948 -3.414 -22.819 1.00 95.06 255 PHE A CA 1
ATOM 2044 C C . PHE A 1 255 ? -1.494 -4.839 -22.443 1.00 95.06 255 PHE A C 1
ATOM 2046 O O . PHE A 1 255 ? -1.734 -5.770 -23.220 1.00 95.06 255 PHE A O 1
ATOM 2053 N N . PRO A 1 256 ? -0.941 -5.055 -21.233 1.00 93.81 256 PRO A N 1
ATOM 2054 C CA . PRO A 1 256 ? -0.677 -6.392 -20.710 1.00 93.81 256 PRO A CA 1
ATOM 2055 C C . PRO A 1 256 ? -1.919 -7.291 -20.766 1.00 93.81 256 PRO A C 1
ATOM 2057 O O . PRO A 1 256 ? -3.037 -6.848 -20.505 1.00 93.81 256 PRO A O 1
ATOM 2060 N N . SER A 1 257 ? -1.735 -8.583 -21.053 1.00 92.00 257 SER A N 1
ATOM 2061 C CA . SER A 1 257 ? -2.854 -9.533 -21.225 1.00 92.00 257 SER A CA 1
ATOM 2062 C C . SER A 1 257 ? -3.740 -9.724 -19.979 1.00 92.00 257 SER A C 1
ATOM 2064 O O . SER A 1 257 ? -4.873 -10.189 -20.084 1.00 92.00 257 SER A O 1
ATOM 2066 N N . THR A 1 258 ? -3.245 -9.337 -18.803 1.00 90.94 258 THR A N 1
ATOM 2067 C CA . THR A 1 258 ? -3.956 -9.329 -17.515 1.00 90.94 258 THR A CA 1
ATOM 2068 C C . THR A 1 258 ? -4.712 -8.021 -17.237 1.00 90.94 258 THR A C 1
ATOM 2070 O O . THR A 1 258 ? -5.433 -7.935 -16.245 1.00 90.94 258 THR A O 1
ATOM 2073 N N . ALA A 1 259 ? -4.581 -6.994 -18.085 1.00 90.50 259 ALA A N 1
ATOM 2074 C CA . ALA A 1 259 ? -5.137 -5.665 -17.849 1.00 90.50 259 ALA A CA 1
ATOM 2075 C C . ALA A 1 259 ? -6.662 -5.613 -18.082 1.00 90.50 259 ALA A C 1
ATOM 2077 O O . ALA A 1 259 ? -7.159 -5.542 -19.213 1.00 90.50 259 ALA A O 1
ATOM 2078 N N . THR A 1 260 ? -7.412 -5.577 -16.980 1.00 92.38 260 THR A N 1
ATOM 2079 C CA . THR A 1 260 ? -8.886 -5.663 -16.911 1.00 92.38 260 THR A CA 1
ATOM 2080 C C . THR A 1 260 ? -9.637 -4.364 -17.258 1.00 92.38 260 THR A C 1
ATOM 2082 O O . THR A 1 260 ? -10.809 -4.208 -16.906 1.00 92.38 260 THR A O 1
ATOM 2085 N N . TYR A 1 261 ? -8.996 -3.418 -17.950 1.00 94.12 261 TYR A N 1
ATOM 2086 C CA . TYR A 1 261 ? -9.613 -2.151 -18.361 1.00 94.12 261 TYR A CA 1
ATOM 2087 C C . TYR A 1 261 ? -10.767 -2.344 -19.353 1.00 94.12 261 TYR A C 1
ATOM 2089 O O . TYR A 1 261 ? -10.675 -3.142 -20.288 1.00 94.12 261 TYR A O 1
ATOM 2097 N N . THR A 1 262 ? -11.829 -1.550 -19.201 1.00 94.25 262 THR A N 1
ATOM 2098 C CA . THR A 1 262 ? -12.918 -1.466 -20.188 1.00 94.25 262 THR A CA 1
ATOM 2099 C C . THR A 1 262 ? -12.444 -0.791 -21.481 1.00 94.25 262 THR A C 1
ATOM 2101 O O . THR A 1 262 ? -11.411 -0.121 -21.509 1.00 94.25 262 THR A O 1
ATOM 2104 N N . HIS A 1 263 ? -13.205 -0.918 -22.573 1.00 93.81 263 HIS A N 1
ATOM 2105 C CA . HIS A 1 263 ? -12.871 -0.248 -23.839 1.00 93.81 263 HIS A CA 1
ATOM 2106 C C . HIS A 1 263 ? -12.781 1.287 -23.698 1.00 93.81 263 HIS A C 1
ATOM 2108 O O . HIS A 1 263 ? -11.854 1.903 -24.224 1.00 93.81 263 HIS A O 1
ATOM 2114 N N . GLU A 1 264 ? -13.692 1.894 -22.932 1.00 94.56 264 GLU A N 1
ATOM 2115 C CA . GLU A 1 264 ? -13.691 3.333 -22.636 1.00 94.56 264 GLU A CA 1
ATOM 2116 C C . GLU A 1 264 ? -12.429 3.743 -21.864 1.00 94.56 264 GLU A C 1
ATOM 2118 O O . GLU A 1 264 ? -11.752 4.700 -22.235 1.00 94.56 264 GLU A O 1
ATOM 2123 N N . GLN A 1 265 ? -12.050 2.966 -20.845 1.00 95.75 265 GLN A N 1
ATOM 2124 C CA . GLN A 1 265 ? -10.826 3.199 -20.077 1.00 95.75 265 GLN A CA 1
ATOM 2125 C C . GLN A 1 265 ? -9.575 3.042 -20.945 1.00 95.75 265 GLN A C 1
ATOM 2127 O O . GLN A 1 265 ? -8.715 3.913 -20.908 1.00 95.75 265 GLN A O 1
ATOM 2132 N N . ARG A 1 266 ? -9.485 1.993 -21.777 1.00 96.69 266 ARG A N 1
ATOM 2133 C CA . ARG A 1 266 ? -8.375 1.818 -22.734 1.00 96.69 266 ARG A CA 1
ATOM 2134 C C . ARG A 1 266 ? -8.270 3.010 -23.688 1.00 96.69 266 ARG A C 1
ATOM 2136 O O . ARG A 1 266 ? -7.172 3.491 -23.935 1.00 96.69 266 ARG A O 1
ATOM 2143 N N . THR A 1 267 ? -9.401 3.541 -24.149 1.00 97.00 267 THR A N 1
ATOM 2144 C CA . THR A 1 267 ? -9.446 4.734 -25.010 1.00 97.00 267 THR A CA 1
ATOM 2145 C C . THR A 1 267 ? -8.917 5.977 -24.290 1.00 97.00 267 THR A C 1
ATOM 2147 O O . THR A 1 267 ? -8.080 6.684 -24.847 1.00 97.00 267 THR A O 1
ATOM 2150 N N . LEU A 1 268 ? -9.320 6.222 -23.038 1.00 97.06 268 LEU A N 1
ATOM 2151 C CA . LEU A 1 268 ? -8.789 7.326 -22.222 1.00 97.06 268 LEU A CA 1
ATOM 2152 C C . LEU A 1 268 ? -7.287 7.166 -21.924 1.00 97.06 268 LEU A C 1
ATOM 2154 O O . LEU A 1 268 ? -6.528 8.130 -22.023 1.00 97.06 268 LEU A O 1
ATOM 2158 N N . LEU A 1 269 ? -6.844 5.945 -21.608 1.00 97.12 269 LEU A N 1
ATOM 2159 C CA . LEU A 1 269 ? -5.440 5.614 -21.337 1.00 97.12 269 LEU A CA 1
ATOM 2160 C C . LEU A 1 269 ? -4.549 5.694 -22.594 1.00 97.12 269 LEU A C 1
ATOM 2162 O O . LEU A 1 269 ? -3.354 5.954 -22.475 1.00 97.12 269 LEU A O 1
ATOM 2166 N N . CYS A 1 270 ? -5.129 5.560 -23.788 1.00 97.06 270 CYS A N 1
ATOM 2167 C CA . CYS A 1 270 ? -4.496 5.828 -25.085 1.00 97.06 270 CYS A CA 1
ATOM 2168 C C . CYS A 1 270 ? -4.816 7.234 -25.638 1.00 97.06 270 CYS A C 1
ATOM 2170 O O . CYS A 1 270 ? -4.761 7.449 -26.846 1.00 97.06 270 CYS A O 1
ATOM 2172 N N . LEU A 1 271 ? -5.168 8.200 -24.779 1.00 95.38 271 LEU A N 1
ATOM 2173 C CA . LEU A 1 271 ? -5.362 9.613 -25.151 1.00 95.38 271 LEU A CA 1
ATOM 2174 C C . LEU A 1 271 ? -6.397 9.854 -26.271 1.00 95.38 271 LEU A C 1
ATOM 2176 O O . LEU A 1 271 ? -6.287 10.804 -27.043 1.00 95.38 271 LEU A O 1
ATOM 2180 N N . GLY A 1 272 ? -7.425 9.007 -26.337 1.00 94.00 272 GLY A N 1
ATOM 2181 C CA . GLY A 1 272 ? -8.515 9.079 -27.311 1.00 94.00 272 GLY A CA 1
ATOM 2182 C C . GLY A 1 272 ? -8.335 8.191 -28.545 1.00 94.00 272 GLY A C 1
ATOM 2183 O O . GLY A 1 272 ? -9.320 7.955 -29.240 1.00 94.00 272 GLY A O 1
ATOM 2184 N N . ASP A 1 273 ? -7.136 7.653 -28.802 1.00 92.62 273 ASP A N 1
ATOM 2185 C CA . ASP A 1 273 ? -6.874 6.799 -29.966 1.00 92.62 273 ASP A CA 1
ATOM 2186 C C . ASP A 1 273 ? -5.974 5.598 -29.635 1.00 92.62 273 ASP A C 1
ATOM 2188 O O . ASP A 1 273 ? -4.750 5.685 -29.582 1.00 92.62 273 ASP A O 1
ATOM 2192 N N . THR A 1 274 ? -6.599 4.426 -29.490 1.00 93.25 274 THR A N 1
ATOM 2193 C CA . THR A 1 274 ? -5.904 3.138 -29.289 1.00 93.25 274 THR A CA 1
ATOM 2194 C C . THR A 1 274 ? -5.060 2.670 -30.484 1.00 93.25 274 THR A C 1
ATOM 2196 O O . THR A 1 274 ? -4.334 1.689 -30.355 1.00 93.25 274 THR A O 1
ATOM 2199 N N . ARG A 1 275 ? -5.156 3.326 -31.650 1.00 93.81 275 ARG A N 1
ATOM 2200 C CA . ARG A 1 275 ? -4.407 2.984 -32.872 1.00 93.81 275 ARG A CA 1
ATOM 2201 C C . ARG A 1 275 ? -3.237 3.921 -33.155 1.00 93.81 275 ARG A C 1
ATOM 2203 O O . ARG A 1 275 ? -2.528 3.690 -34.134 1.00 93.81 275 ARG A O 1
ATOM 2210 N N . ARG A 1 276 ? -3.028 4.955 -32.335 1.00 94.12 276 ARG A N 1
ATOM 2211 C CA . ARG A 1 276 ? -1.886 5.863 -32.473 1.00 94.12 276 ARG A CA 1
ATOM 2212 C C . ARG A 1 276 ? -0.583 5.082 -32.325 1.00 94.12 276 ARG A C 1
ATOM 2214 O O . ARG A 1 276 ? -0.377 4.414 -31.315 1.00 94.12 276 ARG A O 1
ATOM 2221 N N . GLU A 1 277 ? 0.276 5.171 -33.335 1.00 95.38 277 GLU A N 1
ATOM 2222 C CA . GLU A 1 277 ? 1.566 4.482 -33.371 1.00 95.38 277 GLU A CA 1
ATOM 2223 C C . GLU A 1 277 ? 2.674 5.375 -32.810 1.00 95.38 277 GLU A C 1
ATOM 2225 O O . GLU A 1 277 ? 2.785 6.541 -33.182 1.00 95.38 277 GLU A O 1
ATOM 2230 N N . TYR A 1 278 ? 3.519 4.804 -31.958 1.00 97.06 278 TYR A N 1
ATOM 2231 C CA . TYR A 1 278 ? 4.707 5.442 -31.400 1.00 97.06 278 TYR A CA 1
ATOM 2232 C C . TYR A 1 278 ? 5.963 4.690 -31.854 1.00 97.06 278 TYR A C 1
ATOM 2234 O O . TYR A 1 278 ? 5.892 3.522 -32.243 1.00 97.06 278 TYR A O 1
ATOM 2242 N N . VAL A 1 279 ? 7.120 5.351 -31.792 1.00 97.19 279 VAL A N 1
ATOM 2243 C CA . VAL A 1 279 ? 8.427 4.767 -32.135 1.00 97.19 279 VAL A CA 1
ATOM 2244 C C . VAL A 1 279 ? 9.272 4.658 -30.868 1.00 97.19 279 VAL A C 1
ATOM 2246 O O . VAL A 1 279 ? 9.729 5.682 -30.363 1.00 97.19 279 VAL A O 1
ATOM 2249 N N . HIS A 1 280 ? 9.498 3.444 -30.359 1.00 98.00 280 HIS A N 1
ATOM 2250 C CA . HIS A 1 280 ? 10.498 3.192 -29.314 1.00 98.00 280 HIS A CA 1
ATOM 2251 C C . HIS A 1 280 ? 11.887 3.049 -29.945 1.00 98.00 280 HIS A C 1
ATOM 2253 O O . HIS A 1 280 ? 12.097 2.186 -30.803 1.00 98.00 280 HIS A O 1
ATOM 2259 N N . PHE A 1 281 ? 12.819 3.902 -29.511 1.00 97.50 281 PHE A N 1
ATOM 2260 C CA . PHE A 1 281 ? 14.140 4.067 -30.133 1.00 97.50 281 PHE A CA 1
ATOM 2261 C C . PHE A 1 281 ? 15.328 3.900 -29.170 1.00 97.50 281 PHE A C 1
ATOM 2263 O O . PHE A 1 281 ? 16.473 3.870 -29.622 1.00 97.50 281 PHE A O 1
ATOM 2270 N N . CYS A 1 282 ? 15.091 3.825 -27.856 1.00 97.62 282 CYS A N 1
ATOM 2271 C CA . CYS A 1 282 ? 16.153 3.765 -26.852 1.00 97.62 282 CYS A CA 1
ATOM 2272 C C . CYS A 1 282 ? 15.661 3.166 -25.530 1.00 97.62 282 CYS A C 1
ATOM 2274 O O . CYS A 1 282 ? 14.655 3.628 -24.984 1.00 97.62 282 CYS A O 1
ATOM 2276 N N . ASN A 1 283 ? 16.423 2.214 -24.988 1.00 97.69 283 ASN A N 1
ATOM 2277 C CA . ASN A 1 283 ? 16.291 1.783 -23.596 1.00 97.69 283 ASN A CA 1
ATOM 2278 C C . ASN A 1 283 ? 17.161 2.679 -22.695 1.00 97.69 283 ASN A C 1
ATOM 2280 O O . ASN A 1 283 ? 18.227 3.143 -23.102 1.00 97.69 283 ASN A O 1
ATOM 2284 N N . THR A 1 284 ? 16.722 2.935 -21.465 1.00 97.31 284 THR A N 1
ATOM 2285 C CA . THR A 1 284 ? 17.438 3.793 -20.510 1.00 97.31 284 THR A CA 1
ATOM 2286 C C . THR A 1 284 ? 17.352 3.239 -19.079 1.00 97.31 284 THR A C 1
ATOM 2288 O O . THR A 1 284 ? 17.263 2.025 -18.911 1.00 97.31 284 THR A O 1
ATOM 2291 N N . TYR A 1 285 ? 17.452 4.098 -18.056 1.00 97.25 285 TYR A N 1
ATOM 2292 C CA . TYR A 1 285 ? 17.517 3.749 -16.632 1.00 97.25 285 TYR A CA 1
ATOM 2293 C C . TYR A 1 285 ? 16.608 2.575 -16.240 1.00 97.25 285 TYR A C 1
ATOM 2295 O O . TYR A 1 285 ? 15.422 2.554 -16.578 1.00 97.25 285 TYR A O 1
ATOM 2303 N N . ALA A 1 286 ? 17.178 1.610 -15.519 1.00 97.88 286 ALA A N 1
ATOM 2304 C CA . ALA A 1 286 ? 16.506 0.371 -15.164 1.00 97.88 286 ALA A CA 1
ATOM 2305 C C . ALA A 1 286 ? 16.015 0.362 -13.716 1.00 97.88 286 ALA A C 1
ATOM 2307 O O . ALA A 1 286 ? 16.665 0.885 -12.813 1.00 97.88 286 ALA A O 1
ATOM 2308 N N . PHE A 1 287 ? 14.889 -0.309 -13.495 1.00 98.06 287 PHE A N 1
ATOM 2309 C CA . PHE A 1 287 ? 14.295 -0.520 -12.178 1.00 98.06 287 PHE A CA 1
ATOM 2310 C C . PHE A 1 287 ? 14.354 -2.007 -11.796 1.00 98.06 287 PHE A C 1
ATOM 2312 O O . PHE A 1 287 ? 14.361 -2.863 -12.688 1.00 98.06 287 PHE A O 1
ATOM 2319 N N . PRO A 1 288 ? 14.472 -2.347 -10.499 1.00 97.50 288 PRO A N 1
ATOM 2320 C CA . PRO A 1 288 ? 14.446 -3.738 -10.050 1.00 97.50 288 PRO A CA 1
ATOM 2321 C C . PRO A 1 288 ? 13.070 -4.357 -10.306 1.00 97.50 288 PRO A C 1
ATOM 2323 O O . PRO A 1 288 ? 12.051 -3.662 -10.308 1.00 97.50 288 PRO A O 1
ATOM 2326 N N . GLU A 1 289 ? 13.017 -5.675 -10.485 1.00 96.31 289 GLU A N 1
ATOM 2327 C CA . GLU A 1 289 ? 11.739 -6.357 -10.680 1.00 96.31 289 GLU A CA 1
ATOM 2328 C C . GLU A 1 289 ? 10.910 -6.335 -9.392 1.00 96.31 289 GLU A C 1
ATOM 2330 O O . GLU A 1 289 ? 11.441 -6.462 -8.288 1.00 96.31 289 GLU A O 1
ATOM 2335 N N . ARG A 1 290 ? 9.579 -6.299 -9.532 1.00 96.50 290 ARG A N 1
ATOM 2336 C CA . ARG A 1 290 ? 8.618 -6.364 -8.415 1.00 96.50 290 ARG A CA 1
ATOM 2337 C C . ARG A 1 290 ? 8.926 -7.458 -7.379 1.00 96.50 290 ARG A C 1
ATOM 2339 O O . ARG A 1 290 ? 8.627 -7.261 -6.203 1.00 96.50 290 ARG A O 1
ATOM 2346 N N . VAL A 1 291 ? 9.459 -8.603 -7.815 1.00 96.38 291 VAL A N 1
ATOM 2347 C CA . VAL A 1 291 ? 9.727 -9.784 -6.972 1.00 96.38 291 VAL A CA 1
ATOM 2348 C C . VAL A 1 291 ? 11.089 -9.776 -6.272 1.00 96.38 291 VAL A C 1
ATOM 2350 O O . VAL A 1 291 ? 11.322 -10.611 -5.399 1.00 96.38 291 VAL A O 1
ATOM 2353 N N . GLN A 1 292 ? 11.990 -8.870 -6.657 1.00 96.56 292 GLN A N 1
ATOM 2354 C CA . GLN A 1 292 ? 13.323 -8.739 -6.068 1.00 96.56 292 GLN A CA 1
ATOM 2355 C C . GLN A 1 292 ? 13.267 -7.987 -4.727 1.00 96.56 292 GLN A C 1
ATOM 2357 O O . GLN A 1 292 ? 12.222 -7.484 -4.304 1.00 96.56 292 GLN A O 1
ATOM 2362 N N . ILE A 1 293 ? 14.408 -7.902 -4.037 1.00 97.75 293 ILE A N 1
ATOM 2363 C CA . ILE A 1 293 ? 14.529 -7.045 -2.855 1.00 97.75 293 ILE A CA 1
ATOM 2364 C C . ILE A 1 293 ? 14.344 -5.580 -3.310 1.00 97.75 293 ILE A C 1
ATOM 2366 O O . ILE A 1 293 ? 14.938 -5.187 -4.313 1.00 97.75 293 ILE A O 1
ATOM 2370 N N . PRO A 1 294 ? 13.569 -4.735 -2.598 1.00 97.81 294 PRO A N 1
ATOM 2371 C CA . PRO A 1 294 ? 13.305 -3.352 -3.023 1.00 97.81 294 PRO A CA 1
ATOM 2372 C C . PRO A 1 294 ? 14.544 -2.456 -3.214 1.00 97.81 294 PRO A C 1
ATOM 2374 O O . PRO A 1 294 ? 14.458 -1.392 -3.825 1.00 97.81 294 PRO A O 1
ATOM 2377 N N . THR A 1 295 ? 15.691 -2.875 -2.678 1.00 97.94 295 THR A N 1
ATOM 2378 C CA . THR A 1 295 ? 17.011 -2.236 -2.790 1.00 97.94 295 THR A CA 1
ATOM 2379 C C . THR A 1 295 ? 17.967 -3.072 -3.658 1.00 97.94 295 THR A C 1
ATOM 2381 O O . THR A 1 295 ? 19.138 -3.238 -3.315 1.00 97.94 295 THR A O 1
ATOM 2384 N N . SER A 1 296 ? 17.455 -3.692 -4.723 1.00 97.19 296 SER A N 1
ATOM 2385 C CA . SER A 1 296 ? 18.250 -4.358 -5.763 1.00 97.19 296 SER A CA 1
ATOM 2386 C C . SER A 1 296 ? 18.541 -3.411 -6.933 1.00 97.19 296 SER A C 1
ATOM 2388 O O . SER A 1 296 ? 17.776 -2.487 -7.209 1.00 97.19 296 SER A O 1
ATOM 2390 N N . VAL A 1 297 ? 19.654 -3.661 -7.632 1.00 95.75 297 VAL A N 1
ATOM 2391 C CA . VAL A 1 297 ? 20.035 -2.936 -8.857 1.00 95.75 297 VAL A CA 1
ATOM 2392 C C . VAL A 1 297 ? 18.975 -3.148 -9.942 1.00 95.75 297 VAL A C 1
ATOM 2394 O O . VAL A 1 297 ? 18.363 -4.214 -10.021 1.00 95.75 297 VAL A O 1
ATOM 2397 N N . GLY A 1 298 ? 18.769 -2.133 -10.781 1.00 95.69 298 GLY A N 1
ATOM 2398 C CA . GLY A 1 298 ? 17.803 -2.175 -11.870 1.00 95.69 298 GLY A CA 1
ATOM 2399 C C . GLY A 1 298 ? 18.063 -3.267 -12.907 1.00 95.69 298 GLY A C 1
ATOM 2400 O O . GLY A 1 298 ? 19.198 -3.481 -13.326 1.00 95.69 298 GLY A O 1
ATOM 2401 N N . THR A 1 299 ? 16.993 -3.930 -13.347 1.00 95.56 299 THR A N 1
ATOM 2402 C CA . THR A 1 299 ? 17.024 -5.037 -14.320 1.00 95.56 299 THR A CA 1
ATOM 2403 C C . THR A 1 299 ? 16.087 -4.817 -15.506 1.00 95.56 299 THR A C 1
ATOM 2405 O O . THR A 1 299 ? 16.405 -5.251 -16.612 1.00 95.56 299 THR A O 1
ATOM 2408 N N . GLN A 1 300 ? 14.966 -4.115 -15.313 1.00 94.81 300 GLN A N 1
ATOM 2409 C CA . GLN A 1 300 ? 14.014 -3.782 -16.374 1.00 94.81 300 GLN A CA 1
ATOM 2410 C C . GLN A 1 300 ? 14.201 -2.317 -16.807 1.00 94.81 300 GLN A C 1
ATOM 2412 O O . GLN A 1 300 ? 13.927 -1.421 -16.005 1.00 94.81 300 GLN A O 1
ATOM 2417 N N . PRO A 1 301 ? 14.690 -2.044 -18.034 1.00 97.44 301 PRO A N 1
ATOM 2418 C CA . PRO A 1 301 ? 14.941 -0.685 -18.503 1.00 97.44 301 PRO A CA 1
ATOM 2419 C C . PRO A 1 301 ? 13.650 0.061 -18.853 1.00 97.44 301 PRO A C 1
ATOM 2421 O O . PRO A 1 301 ? 12.744 -0.489 -19.486 1.00 97.44 301 PRO A O 1
ATOM 2424 N N . ALA A 1 302 ? 13.607 1.348 -18.511 1.00 97.94 302 ALA A N 1
ATOM 2425 C CA . ALA A 1 302 ? 12.623 2.278 -19.049 1.00 97.94 302 ALA A CA 1
ATOM 2426 C C . ALA A 1 302 ? 12.851 2.504 -20.557 1.00 97.94 302 ALA A C 1
ATOM 2428 O O . ALA A 1 302 ? 13.970 2.385 -21.062 1.00 97.94 302 ALA A O 1
ATOM 2429 N N . LYS A 1 303 ? 11.787 2.865 -21.278 1.00 98.50 303 LYS A N 1
ATOM 2430 C CA . LYS A 1 303 ? 11.766 2.995 -22.745 1.00 98.50 303 LYS A CA 1
ATOM 2431 C C . LYS A 1 303 ? 11.486 4.436 -23.166 1.00 98.50 303 LYS A C 1
ATOM 2433 O O . LYS A 1 303 ? 10.599 5.085 -22.606 1.00 98.50 303 LYS A O 1
ATOM 2438 N N . LEU A 1 304 ? 12.211 4.927 -24.172 1.00 98.38 304 LEU A N 1
ATOM 2439 C CA . LEU A 1 304 ? 12.002 6.249 -24.771 1.00 98.38 304 LEU A CA 1
ATOM 2440 C C . LEU A 1 304 ? 11.241 6.137 -26.096 1.00 98.38 304 LEU A C 1
ATOM 2442 O O . LEU A 1 304 ? 11.709 5.497 -27.042 1.00 98.38 304 LEU A O 1
ATOM 2446 N N . TYR A 1 305 ? 10.088 6.800 -26.170 1.00 98.25 305 TYR A N 1
ATOM 2447 C CA . TYR A 1 305 ? 9.243 6.868 -27.361 1.00 98.25 305 TYR A CA 1
ATOM 2448 C C . TYR A 1 305 ? 9.203 8.278 -27.955 1.00 98.25 305 TYR A C 1
ATOM 2450 O O . TYR A 1 305 ? 9.334 9.276 -27.245 1.00 98.25 305 TYR A O 1
ATOM 2458 N N . VAL A 1 306 ? 8.932 8.359 -29.255 1.00 96.94 306 VAL A N 1
ATOM 2459 C CA . VAL A 1 306 ? 8.536 9.590 -29.953 1.00 96.94 306 VAL A CA 1
ATOM 2460 C C . VAL A 1 306 ? 7.234 9.350 -30.727 1.00 96.94 306 VAL A C 1
ATOM 2462 O O . VAL A 1 306 ? 7.022 8.258 -31.264 1.00 96.94 306 VAL A O 1
ATOM 2465 N N . ASP A 1 307 ? 6.347 10.350 -30.761 1.00 95.75 307 ASP A N 1
ATOM 2466 C CA . ASP A 1 307 ? 5.185 10.369 -31.661 1.00 95.75 307 ASP A CA 1
ATOM 2467 C C . ASP A 1 307 ? 5.638 10.956 -33.015 1.00 95.75 307 ASP A C 1
ATOM 2469 O O . ASP A 1 307 ? 6.022 12.126 -33.076 1.00 95.75 307 ASP A O 1
ATOM 2473 N N . PRO A 1 308 ? 5.646 10.171 -34.107 1.00 92.62 308 PRO A N 1
ATOM 2474 C CA . PRO A 1 308 ? 6.113 10.634 -35.413 1.00 92.62 308 PRO A CA 1
ATOM 2475 C C . PRO A 1 308 ? 5.183 11.688 -36.034 1.00 92.62 308 PRO A C 1
ATOM 2477 O O . PRO A 1 308 ? 5.624 12.495 -36.851 1.00 92.62 308 PRO A O 1
ATOM 2480 N N . LEU A 1 309 ? 3.901 11.712 -35.658 1.00 90.75 309 LEU A N 1
ATOM 2481 C CA . LEU A 1 309 ? 2.909 12.633 -36.218 1.00 90.75 309 LEU A CA 1
ATOM 2482 C C . LEU A 1 309 ? 2.847 13.968 -35.461 1.00 90.75 309 LEU A C 1
ATOM 2484 O O . LEU A 1 309 ? 2.086 14.854 -35.849 1.00 90.75 309 LEU A O 1
ATOM 2488 N N . GLN A 1 310 ? 3.631 14.124 -34.394 1.00 89.56 310 GLN A N 1
ATOM 2489 C CA . GLN A 1 310 ? 3.666 15.334 -33.587 1.00 89.56 310 GLN A CA 1
ATOM 2490 C C . GLN A 1 310 ? 4.653 16.366 -34.161 1.00 89.56 310 GLN A C 1
ATOM 2492 O O . GLN A 1 310 ? 5.818 16.067 -34.415 1.00 89.56 310 GLN A O 1
ATOM 2497 N N . GLU A 1 311 ? 4.189 17.605 -34.355 1.00 85.25 311 GLU A N 1
ATOM 2498 C CA . GLU A 1 311 ? 5.029 18.708 -34.852 1.00 85.25 311 GLU A CA 1
ATOM 2499 C C . GLU A 1 311 ? 6.025 19.208 -33.791 1.00 85.25 311 GLU A C 1
ATOM 2501 O O . GLU A 1 311 ? 7.152 19.592 -34.111 1.00 85.25 311 GLU A O 1
ATOM 2506 N N . THR A 1 312 ? 5.623 19.189 -32.516 1.00 89.50 312 THR A N 1
ATOM 2507 C CA . THR A 1 312 ? 6.452 19.621 -31.385 1.00 89.50 312 THR A CA 1
ATOM 2508 C C . THR A 1 312 ? 7.415 18.514 -30.923 1.00 89.50 312 THR A C 1
ATOM 2510 O O . THR A 1 312 ? 7.012 17.357 -30.803 1.00 89.50 312 THR A O 1
ATOM 2513 N N . PRO A 1 313 ? 8.692 18.834 -30.624 1.00 91.88 313 PRO A N 1
ATOM 2514 C CA . PRO A 1 313 ? 9.696 17.840 -30.249 1.00 91.88 313 PRO A CA 1
ATOM 2515 C C . PRO A 1 313 ? 9.474 17.345 -28.812 1.00 91.88 313 PRO A C 1
ATOM 2517 O O . PRO A 1 313 ? 10.004 17.917 -27.854 1.00 91.88 313 PRO A O 1
ATOM 2520 N N . VAL A 1 314 ? 8.683 16.280 -28.666 1.00 94.88 314 VAL A N 1
ATOM 2521 C CA . VAL A 1 314 ? 8.375 15.629 -27.385 1.00 94.88 314 VAL A CA 1
ATOM 2522 C C . VAL A 1 314 ? 8.885 14.191 -27.380 1.00 94.88 314 VAL A C 1
ATOM 2524 O O . VAL A 1 314 ? 8.676 13.428 -28.322 1.00 94.88 314 VAL A O 1
ATOM 2527 N N . VAL A 1 315 ? 9.549 13.827 -26.285 1.00 97.06 315 VAL A N 1
ATOM 2528 C CA . VAL A 1 315 ? 9.977 12.460 -25.972 1.00 97.06 315 VAL A CA 1
ATOM 2529 C C . VAL A 1 315 ? 9.129 11.966 -24.811 1.00 97.06 315 VAL A C 1
ATOM 2531 O O . VAL A 1 315 ? 8.972 12.667 -23.813 1.00 97.06 315 VAL A O 1
ATOM 2534 N N . TYR A 1 316 ? 8.592 10.760 -24.930 1.00 98.19 316 TYR A N 1
ATOM 2535 C CA . TYR A 1 316 ? 7.790 10.123 -23.895 1.00 98.19 316 TYR A CA 1
ATOM 2536 C C . TYR A 1 316 ? 8.617 9.059 -23.175 1.00 98.19 316 TYR A C 1
ATOM 2538 O O . TYR A 1 316 ? 9.134 8.143 -23.816 1.00 98.19 316 TYR A O 1
ATOM 2546 N N . ILE A 1 317 ? 8.733 9.161 -21.849 1.00 98.31 317 ILE A N 1
ATOM 2547 C CA . ILE A 1 317 ? 9.398 8.143 -21.024 1.00 98.31 317 ILE A CA 1
ATOM 2548 C C . ILE A 1 317 ? 8.343 7.187 -20.460 1.00 98.31 317 ILE A C 1
ATOM 2550 O O . ILE A 1 317 ? 7.454 7.604 -19.710 1.00 98.31 317 ILE A O 1
ATOM 2554 N N . GLN A 1 318 ? 8.459 5.905 -20.803 1.00 98.25 318 GLN A N 1
ATOM 2555 C CA . GLN A 1 318 ? 7.679 4.812 -20.226 1.00 98.25 318 GLN A CA 1
ATOM 2556 C C . GLN A 1 318 ? 8.539 4.075 -19.189 1.00 98.25 318 GLN A C 1
ATOM 2558 O O . GLN A 1 318 ? 9.585 3.530 -19.533 1.00 98.25 318 GLN A O 1
ATOM 2563 N N . LEU A 1 319 ? 8.093 4.038 -17.930 1.00 97.75 319 LEU A N 1
ATOM 2564 C CA . LEU A 1 319 ? 8.846 3.425 -16.824 1.00 97.75 319 LEU A CA 1
ATOM 2565 C C . LEU A 1 319 ? 8.788 1.883 -16.834 1.00 97.75 319 LEU A C 1
ATOM 2567 O O . LEU A 1 319 ? 9.779 1.234 -16.519 1.00 97.75 319 LEU A O 1
ATOM 2571 N N . SER A 1 320 ? 7.649 1.304 -17.227 1.00 96.81 320 SER A N 1
ATOM 2572 C CA . SER A 1 320 ? 7.465 -0.128 -17.522 1.00 96.81 320 SER A CA 1
ATOM 2573 C C . SER A 1 320 ? 6.326 -0.335 -18.525 1.00 96.81 320 SER A C 1
ATOM 2575 O O . SER A 1 320 ? 5.530 0.578 -18.771 1.00 96.81 320 SER A O 1
ATOM 2577 N N . ASP A 1 321 ? 6.205 -1.545 -19.074 1.00 96.38 321 ASP A N 1
ATOM 2578 C CA . ASP A 1 321 ? 5.147 -1.894 -20.035 1.00 96.38 321 ASP A CA 1
ATOM 2579 C C . ASP A 1 321 ? 3.718 -1.777 -19.469 1.00 96.38 321 ASP A C 1
ATOM 2581 O O . ASP A 1 321 ? 2.762 -1.619 -20.230 1.00 96.38 321 ASP A O 1
ATOM 2585 N N . ASP A 1 322 ? 3.552 -1.758 -18.145 1.00 96.38 322 ASP A N 1
ATOM 2586 C CA . ASP A 1 322 ? 2.258 -1.544 -17.486 1.00 96.38 322 ASP A CA 1
ATOM 2587 C C . ASP A 1 322 ? 1.763 -0.088 -17.569 1.00 96.38 322 ASP A C 1
ATOM 2589 O O . ASP A 1 322 ? 0.572 0.166 -17.368 1.00 96.38 322 ASP A O 1
ATOM 2593 N N . PHE A 1 323 ? 2.641 0.877 -17.875 1.00 97.62 323 PHE A N 1
ATOM 2594 C CA . PHE A 1 323 ? 2.255 2.279 -18.055 1.00 97.62 323 PHE A CA 1
ATOM 2595 C C . PHE A 1 323 ? 1.690 2.523 -19.459 1.00 97.62 323 PHE A C 1
ATOM 2597 O O . PHE A 1 323 ? 2.427 2.364 -20.439 1.00 97.62 323 PHE A O 1
ATOM 2604 N N . PRO A 1 324 ? 0.438 2.996 -19.583 1.00 97.31 324 PRO A N 1
ATOM 2605 C CA . PRO A 1 324 ? -0.138 3.402 -20.859 1.00 97.31 324 PRO A CA 1
ATOM 2606 C C . PRO A 1 324 ? 0.260 4.846 -21.239 1.00 97.31 324 PRO A C 1
ATOM 2608 O O . PRO A 1 324 ? 0.644 5.624 -20.359 1.00 97.31 324 PRO A O 1
ATOM 2611 N N . PRO A 1 325 ? 0.086 5.262 -22.513 1.00 97.50 325 PRO A N 1
ATOM 2612 C CA . PRO A 1 325 ? 0.488 6.582 -23.014 1.00 97.50 325 PRO A CA 1
ATOM 2613 C C . PRO A 1 325 ? -0.051 7.785 -22.232 1.00 97.50 325 PRO A C 1
ATOM 2615 O O . PRO A 1 325 ? 0.600 8.827 -22.159 1.00 97.50 325 PRO A O 1
ATOM 2618 N N . ALA A 1 326 ? -1.217 7.658 -21.591 1.00 97.19 326 ALA A N 1
ATOM 2619 C CA . ALA A 1 326 ? -1.759 8.709 -20.735 1.00 97.19 326 ALA A CA 1
ATOM 2620 C C . ALA A 1 326 ? -0.892 9.040 -19.509 1.00 97.19 326 ALA A C 1
ATOM 2622 O O . ALA A 1 326 ? -1.032 10.154 -18.998 1.00 97.19 326 ALA A O 1
ATOM 2623 N N . MET A 1 327 ? -0.014 8.122 -19.085 1.00 97.69 327 MET A N 1
ATOM 2624 C CA . MET A 1 327 ? 0.890 8.241 -17.933 1.00 97.69 327 MET A CA 1
ATOM 2625 C C . MET A 1 327 ? 2.382 8.203 -18.307 1.00 97.69 327 MET A C 1
ATOM 2627 O O . MET A 1 327 ? 3.224 8.264 -17.414 1.00 97.69 327 MET A O 1
ATOM 2631 N N . TRP A 1 328 ? 2.733 8.127 -19.596 1.00 98.00 328 TRP A N 1
ATOM 2632 C CA . TRP A 1 328 ? 4.118 8.343 -20.029 1.00 98.00 328 TRP A CA 1
ATOM 2633 C C . TRP A 1 328 ? 4.525 9.790 -19.744 1.00 98.00 328 TRP A C 1
ATOM 2635 O O . TRP A 1 328 ? 3.748 10.713 -20.003 1.00 98.00 328 TRP A O 1
ATOM 2645 N N . LEU A 1 329 ? 5.736 9.995 -19.227 1.00 97.75 329 LEU A N 1
ATOM 2646 C CA . LEU A 1 329 ? 6.234 11.324 -18.869 1.00 97.75 329 LEU A CA 1
ATOM 2647 C C . LEU A 1 329 ? 6.579 12.095 -20.155 1.00 97.75 329 LEU A C 1
ATOM 2649 O O . LEU A 1 329 ? 7.482 11.656 -20.871 1.00 97.75 329 LEU A O 1
ATOM 2653 N N . PRO A 1 330 ? 5.894 13.210 -20.481 1.00 96.19 330 PRO A N 1
ATOM 2654 C CA . PRO A 1 330 ? 6.209 14.010 -21.657 1.00 96.19 330 PRO A CA 1
ATOM 2655 C C . PRO A 1 330 ? 7.374 14.953 -21.343 1.00 96.19 330 PRO A C 1
ATOM 2657 O O . PRO A 1 330 ? 7.309 15.757 -20.413 1.00 96.19 330 PRO A O 1
ATOM 2660 N N . VAL A 1 331 ? 8.440 14.872 -22.131 1.00 94.94 331 VAL A N 1
ATOM 2661 C CA . VAL A 1 331 ? 9.685 15.612 -21.914 1.00 94.94 331 VAL A CA 1
ATOM 2662 C C . VAL A 1 331 ? 10.043 16.402 -23.172 1.00 94.94 331 VAL A C 1
ATOM 2664 O O . VAL A 1 331 ? 9.828 15.932 -24.290 1.00 94.94 331 VAL A O 1
ATOM 2667 N N . LYS A 1 332 ? 10.608 17.607 -23.002 1.00 91.19 332 LYS A N 1
ATOM 2668 C CA . LYS A 1 332 ? 11.213 18.380 -24.104 1.00 91.19 332 LYS A CA 1
ATOM 2669 C C . LYS A 1 332 ? 12.216 17.487 -24.849 1.00 91.19 332 LYS A C 1
ATOM 2671 O O . LYS A 1 332 ? 12.989 16.788 -24.197 1.00 91.19 332 LYS A O 1
ATOM 2676 N N . GLY A 1 333 ? 12.260 17.553 -26.179 1.00 89.56 333 GLY A N 1
ATOM 2677 C CA . GLY A 1 333 ? 13.198 16.812 -27.036 1.00 89.56 333 GLY A CA 1
ATOM 2678 C C . GLY A 1 333 ? 14.666 17.252 -26.929 1.00 89.56 333 GLY A C 1
ATOM 2679 O O . GLY A 1 333 ? 15.322 17.465 -27.943 1.00 89.56 333 GLY A O 1
ATOM 2680 N N . THR A 1 334 ? 15.183 17.417 -25.710 1.00 91.88 334 THR A N 1
ATOM 2681 C CA . THR A 1 334 ? 16.577 17.747 -25.401 1.00 91.88 334 THR A CA 1
ATOM 2682 C C . THR A 1 334 ? 17.150 16.718 -24.428 1.00 91.88 334 THR A C 1
ATOM 2684 O O . THR A 1 334 ? 16.504 16.338 -23.448 1.00 91.88 334 THR A O 1
ATOM 2687 N N . ALA A 1 335 ? 18.394 16.285 -24.661 1.00 92.75 335 ALA A N 1
ATOM 2688 C CA . ALA A 1 335 ? 19.058 15.277 -23.827 1.00 92.75 335 ALA A CA 1
ATOM 2689 C C . ALA A 1 335 ? 19.104 15.683 -22.341 1.00 92.75 335 ALA A C 1
ATOM 2691 O O . ALA A 1 335 ? 18.939 14.852 -21.454 1.00 92.75 335 ALA A O 1
ATOM 2692 N N . ALA A 1 336 ? 19.244 16.982 -22.074 1.00 91.00 336 ALA A N 1
ATOM 2693 C CA . ALA A 1 336 ? 19.225 17.594 -20.748 1.00 91.00 336 ALA A CA 1
ATOM 2694 C C . ALA A 1 336 ? 17.914 17.400 -19.976 1.00 91.00 336 ALA A C 1
ATOM 2696 O O . ALA A 1 336 ? 17.919 17.177 -18.766 1.00 91.00 336 ALA A O 1
ATOM 2697 N N . ALA A 1 337 ? 16.776 17.531 -20.663 1.00 92.06 337 ALA A N 1
ATOM 2698 C CA . ALA A 1 337 ? 15.475 17.349 -20.042 1.00 92.06 337 ALA A CA 1
ATOM 2699 C C . ALA A 1 337 ? 15.250 15.865 -19.727 1.00 92.06 337 ALA A C 1
ATOM 2701 O O . ALA A 1 337 ? 14.873 15.540 -18.604 1.00 92.06 337 ALA A O 1
ATOM 2702 N N . VAL A 1 338 ? 15.590 14.972 -20.665 1.00 94.94 338 VAL A N 1
ATOM 2703 C CA . VAL A 1 338 ? 15.533 13.513 -20.462 1.00 94.94 338 VAL A CA 1
ATOM 2704 C C . VAL A 1 338 ? 16.422 13.086 -19.287 1.00 94.94 338 VAL A C 1
ATOM 2706 O O . VAL A 1 338 ? 15.941 12.409 -18.381 1.00 94.94 338 VAL A O 1
ATOM 2709 N N . ARG A 1 339 ? 17.682 13.545 -19.234 1.00 95.06 339 ARG A N 1
ATOM 2710 C CA . ARG A 1 339 ? 18.600 13.245 -18.121 1.00 95.06 339 ARG A CA 1
ATOM 2711 C C . ARG A 1 339 ? 18.077 13.728 -16.775 1.00 95.06 339 ARG A C 1
ATOM 2713 O O . ARG A 1 339 ? 18.065 12.928 -15.855 1.00 95.06 339 ARG A O 1
ATOM 2720 N N . ARG A 1 340 ? 17.604 14.975 -16.648 1.00 93.75 340 ARG A N 1
ATOM 2721 C CA . ARG A 1 340 ? 17.104 15.490 -15.355 1.00 93.75 340 ARG A CA 1
ATOM 2722 C C . ARG A 1 340 ? 15.859 14.757 -14.856 1.00 93.75 340 ARG A C 1
ATOM 2724 O O . ARG A 1 340 ? 15.731 14.551 -13.657 1.00 93.75 340 ARG A O 1
ATOM 2731 N N . VAL A 1 341 ? 14.964 14.328 -15.751 1.00 95.75 341 VAL A N 1
ATOM 2732 C CA . VAL A 1 341 ? 13.806 13.499 -15.367 1.00 95.75 341 VAL A CA 1
ATOM 2733 C C . VAL A 1 341 ? 14.276 12.142 -14.833 1.00 95.75 341 VAL A C 1
ATOM 2735 O O . VAL A 1 341 ? 13.836 11.723 -13.769 1.00 95.75 341 VAL A O 1
ATOM 2738 N N . LEU A 1 342 ? 15.201 11.474 -15.530 1.00 96.75 342 LEU A N 1
ATOM 2739 C CA . LEU A 1 342 ? 15.734 10.171 -15.112 1.00 96.75 342 LEU A CA 1
ATOM 2740 C C . LEU A 1 342 ? 16.613 10.263 -13.852 1.00 96.75 342 LEU A C 1
ATOM 2742 O O . LEU A 1 342 ? 16.544 9.381 -13.002 1.00 96.75 342 LEU A O 1
ATOM 2746 N N . ALA A 1 343 ? 17.384 11.341 -13.694 1.00 95.69 343 ALA A N 1
ATOM 2747 C CA . ALA A 1 343 ? 18.207 11.611 -12.515 1.00 95.69 343 ALA A CA 1
ATOM 2748 C C . ALA A 1 343 ? 17.367 11.749 -11.233 1.00 95.69 343 ALA A C 1
ATOM 2750 O O . ALA A 1 343 ? 17.827 11.370 -10.161 1.00 95.69 343 ALA A O 1
ATOM 2751 N N . GLU A 1 344 ? 16.126 12.234 -11.337 1.00 96.56 344 GLU A N 1
ATOM 2752 C CA . GLU A 1 344 ? 15.183 12.313 -10.213 1.00 96.56 344 GLU A CA 1
ATOM 2753 C C . GLU A 1 344 ? 14.732 10.912 -9.746 1.00 96.56 344 GLU A C 1
ATOM 2755 O O . GLU A 1 344 ? 14.660 10.653 -8.547 1.00 96.56 344 GLU A O 1
ATOM 2760 N N . PHE A 1 345 ? 14.532 9.967 -10.676 1.00 97.88 345 PHE A N 1
ATOM 2761 C CA . PHE A 1 345 ? 14.281 8.554 -10.348 1.00 97.88 345 PHE A CA 1
ATOM 2762 C C . PHE A 1 345 ? 15.539 7.818 -9.859 1.00 97.88 345 PHE A C 1
ATOM 2764 O O . PHE A 1 345 ? 15.443 6.926 -9.011 1.00 97.88 345 PHE A O 1
ATOM 2771 N N . ALA A 1 346 ? 16.712 8.181 -10.377 1.00 97.44 346 ALA A N 1
ATOM 2772 C CA . ALA A 1 346 ? 17.991 7.606 -9.980 1.00 97.44 346 ALA A CA 1
ATOM 2773 C C . ALA A 1 346 ? 18.373 8.009 -8.546 1.00 97.44 346 ALA A C 1
ATOM 2775 O O . ALA A 1 346 ? 18.673 7.150 -7.715 1.00 97.44 346 ALA A O 1
ATOM 2776 N N . SER A 1 347 ? 18.268 9.301 -8.219 1.00 97.06 347 SER A N 1
ATOM 2777 C CA . SER A 1 347 ? 18.592 9.831 -6.891 1.00 97.06 347 SER A CA 1
ATOM 2778 C C . SER A 1 347 ? 17.662 9.289 -5.804 1.00 97.06 347 SER A C 1
ATOM 2780 O O . SER A 1 347 ? 18.155 8.837 -4.773 1.00 97.06 347 SER A O 1
ATOM 2782 N N . ILE A 1 348 ? 16.343 9.219 -6.040 1.00 97.31 348 ILE A N 1
ATOM 2783 C CA . ILE A 1 348 ? 15.411 8.619 -5.069 1.00 97.31 348 ILE A CA 1
ATOM 2784 C C . ILE A 1 348 ? 15.624 7.103 -4.917 1.00 97.31 348 ILE A C 1
ATOM 2786 O O . ILE A 1 348 ? 15.398 6.550 -3.841 1.00 97.31 348 ILE A O 1
ATOM 2790 N N . SER A 1 349 ? 16.101 6.417 -5.963 1.00 97.50 349 SER A N 1
ATOM 2791 C CA . SER A 1 349 ? 16.434 4.987 -5.898 1.00 97.50 349 SER A CA 1
ATOM 2792 C C . SER A 1 349 ? 17.710 4.726 -5.094 1.00 97.50 349 SER A C 1
ATOM 2794 O O . SER A 1 349 ? 17.717 3.802 -4.280 1.00 97.50 349 SER A O 1
ATOM 2796 N N . ALA A 1 350 ? 18.747 5.551 -5.272 1.00 97.50 350 ALA A N 1
ATOM 2797 C CA . ALA A 1 350 ? 19.952 5.527 -4.444 1.00 97.50 350 ALA A CA 1
ATOM 2798 C C . ALA A 1 350 ? 19.627 5.865 -2.978 1.00 97.50 350 ALA A C 1
ATOM 2800 O O . ALA A 1 350 ? 19.984 5.109 -2.082 1.00 97.50 350 ALA A O 1
ATOM 2801 N N . LEU A 1 351 ? 18.840 6.919 -2.735 1.00 97.19 351 LEU A N 1
ATOM 2802 C CA . LEU A 1 351 ? 18.416 7.323 -1.392 1.00 97.19 351 LEU A CA 1
ATOM 2803 C C . LEU A 1 351 ? 17.624 6.214 -0.675 1.00 97.19 351 LEU A C 1
ATOM 2805 O O . LEU A 1 351 ? 17.889 5.902 0.482 1.00 97.19 351 LEU A O 1
ATOM 2809 N N . HIS A 1 352 ? 16.699 5.556 -1.381 1.00 98.00 352 HIS A N 1
ATOM 2810 C CA . HIS A 1 352 ? 15.957 4.411 -0.850 1.00 98.00 352 HIS A CA 1
ATOM 2811 C C . HIS A 1 352 ? 16.860 3.204 -0.532 1.00 98.00 352 HIS A C 1
ATOM 2813 O O . HIS A 1 352 ? 16.634 2.527 0.472 1.00 98.00 352 HIS A O 1
ATOM 2819 N N . ARG A 1 353 ? 17.885 2.928 -1.352 1.00 97.62 353 ARG A N 1
ATOM 2820 C CA . ARG A 1 353 ? 18.912 1.928 -1.023 1.00 97.62 353 ARG A CA 1
ATOM 2821 C C . ARG A 1 353 ? 19.622 2.322 0.271 1.00 97.62 353 ARG A C 1
ATOM 2823 O O . ARG A 1 353 ? 19.607 1.542 1.217 1.00 97.62 353 ARG A O 1
ATOM 2830 N N . ASP A 1 354 ? 20.179 3.525 0.325 1.00 97.38 354 ASP A N 1
ATOM 2831 C CA . ASP A 1 354 ? 21.009 3.989 1.441 1.00 97.38 354 ASP A CA 1
ATOM 2832 C C . ASP A 1 354 ? 20.234 4.043 2.771 1.00 97.38 354 ASP A C 1
ATOM 2834 O O . ASP A 1 354 ? 20.812 3.838 3.835 1.00 97.38 354 ASP A O 1
ATOM 2838 N N . TRP A 1 355 ? 18.915 4.261 2.725 1.00 97.31 355 TRP A N 1
ATOM 2839 C CA . TRP A 1 355 ? 18.046 4.267 3.906 1.00 97.31 355 TRP A CA 1
ATOM 2840 C C . TRP A 1 355 ? 17.555 2.886 4.369 1.00 97.31 355 TRP A C 1
ATOM 2842 O O . TRP A 1 355 ? 17.365 2.698 5.570 1.00 97.31 355 TRP A O 1
ATOM 2852 N N . HIS A 1 356 ? 17.306 1.931 3.461 1.00 97.69 356 HIS A N 1
ATOM 2853 C CA . HIS A 1 356 ? 16.588 0.684 3.802 1.00 97.69 356 HIS A CA 1
ATOM 2854 C C . HIS A 1 356 ? 17.369 -0.609 3.557 1.00 97.69 356 HIS A C 1
ATOM 2856 O O . HIS A 1 356 ? 16.905 -1.673 3.976 1.00 97.69 356 HIS A O 1
ATOM 2862 N N . HIS A 1 357 ? 18.529 -0.564 2.895 1.00 97.75 357 HIS A N 1
ATOM 2863 C CA . HIS A 1 357 ? 19.240 -1.779 2.484 1.00 97.75 357 HIS A CA 1
ATOM 2864 C C . HIS A 1 357 ? 19.633 -2.669 3.672 1.00 97.75 357 HIS A C 1
ATOM 2866 O O . HIS A 1 357 ? 19.340 -3.864 3.646 1.00 97.75 357 HIS A O 1
ATOM 2872 N N . GLU A 1 358 ? 20.185 -2.094 4.748 1.00 96.62 358 GLU A N 1
ATOM 2873 C CA . GLU A 1 358 ? 20.566 -2.844 5.958 1.00 96.62 358 GLU A CA 1
ATOM 2874 C C . GLU A 1 358 ? 19.377 -3.593 6.587 1.00 96.62 358 GLU A C 1
ATOM 2876 O O . GLU A 1 358 ? 19.502 -4.759 6.972 1.00 96.62 358 GLU A O 1
ATOM 2881 N N . GLY A 1 359 ? 18.200 -2.957 6.636 1.00 95.50 359 GLY A N 1
ATOM 2882 C CA . GLY A 1 359 ? 16.975 -3.565 7.163 1.00 95.50 359 GLY A CA 1
ATOM 2883 C C . GLY A 1 359 ? 16.441 -4.692 6.275 1.00 95.50 359 GLY A C 1
ATOM 2884 O O . GLY A 1 359 ? 16.003 -5.732 6.774 1.00 95.50 359 GLY A O 1
ATOM 2885 N N . PHE A 1 360 ? 16.529 -4.543 4.948 1.00 97.44 360 PHE A N 1
ATOM 2886 C CA . PHE A 1 360 ? 16.188 -5.629 4.027 1.00 97.44 360 PHE A CA 1
ATOM 2887 C C . PHE A 1 360 ? 17.196 -6.785 4.080 1.00 97.44 360 PHE A C 1
ATOM 2889 O O . PHE A 1 360 ? 16.771 -7.939 3.995 1.00 97.44 360 PHE A O 1
ATOM 2896 N N . GLU A 1 361 ? 18.492 -6.527 4.284 1.00 96.88 361 GLU A N 1
ATOM 2897 C CA . GLU A 1 361 ? 19.472 -7.589 4.535 1.00 96.88 361 GLU A CA 1
ATOM 2898 C C . GLU A 1 361 ? 19.197 -8.338 5.846 1.00 96.88 361 GLU A C 1
ATOM 2900 O O . GLU A 1 361 ? 19.276 -9.567 5.884 1.00 96.88 361 GLU A O 1
ATOM 2905 N N . GLU A 1 362 ? 18.872 -7.633 6.935 1.00 96.75 362 GLU A N 1
ATOM 2906 C CA . GLU A 1 362 ? 18.520 -8.275 8.205 1.00 96.75 362 GLU A CA 1
ATOM 2907 C C . GLU A 1 362 ? 17.277 -9.161 8.047 1.00 96.75 362 GLU A C 1
ATOM 2909 O O . GLU A 1 362 ? 17.272 -10.312 8.503 1.00 96.75 362 GLU A O 1
ATOM 2914 N N . ARG A 1 363 ? 16.262 -8.680 7.319 1.00 96.50 363 ARG A N 1
ATOM 2915 C CA . ARG A 1 363 ? 15.072 -9.469 6.982 1.00 96.50 363 ARG A CA 1
ATOM 2916 C C . ARG A 1 363 ? 15.407 -10.664 6.080 1.00 96.50 363 ARG A C 1
ATOM 2918 O O . ARG A 1 363 ? 14.860 -11.742 6.297 1.00 96.50 363 ARG A O 1
ATOM 2925 N N . PHE A 1 364 ? 16.337 -10.533 5.130 1.00 97.06 364 PHE A N 1
ATOM 2926 C CA . PHE A 1 364 ? 16.823 -11.650 4.303 1.00 97.06 364 PHE A CA 1
ATOM 2927 C C . PHE A 1 364 ? 17.513 -12.724 5.158 1.00 97.06 364 PHE A C 1
ATOM 2929 O O . PHE A 1 364 ? 17.161 -13.904 5.082 1.00 97.06 364 PHE A O 1
ATOM 2936 N N . ARG A 1 365 ? 18.446 -12.320 6.033 1.00 97.00 365 ARG A N 1
ATOM 2937 C CA . ARG A 1 365 ? 19.148 -13.218 6.969 1.00 97.00 365 ARG A CA 1
ATOM 2938 C C . ARG A 1 365 ? 18.162 -13.917 7.917 1.00 97.00 365 ARG A C 1
ATOM 2940 O O . ARG A 1 365 ? 18.275 -15.122 8.154 1.00 97.00 365 ARG A O 1
ATOM 2947 N N . THR A 1 366 ? 17.158 -13.189 8.407 1.00 96.50 366 THR A N 1
ATOM 2948 C CA . THR A 1 366 ? 16.080 -13.721 9.258 1.00 96.50 366 THR A CA 1
ATOM 2949 C C . THR A 1 366 ? 15.208 -14.726 8.505 1.00 96.50 366 THR A C 1
ATOM 2951 O O . THR A 1 366 ? 14.986 -15.832 9.000 1.00 96.50 366 THR A O 1
ATOM 2954 N N . ALA A 1 367 ? 14.784 -14.406 7.281 1.00 97.25 367 ALA A N 1
ATOM 2955 C CA . ALA A 1 367 ? 14.007 -15.296 6.424 1.00 97.25 367 ALA A CA 1
ATOM 2956 C C . ALA A 1 367 ? 14.757 -16.604 6.120 1.00 97.25 367 ALA A C 1
ATOM 2958 O O . ALA A 1 367 ? 14.214 -17.692 6.325 1.00 97.25 367 ALA A O 1
ATOM 2959 N N . GLN A 1 368 ? 16.032 -16.515 5.725 1.00 96.69 368 GLN A N 1
ATOM 2960 C CA . GLN A 1 368 ? 16.892 -17.676 5.488 1.00 96.69 368 GLN A CA 1
ATOM 2961 C C . GLN A 1 368 ? 17.004 -18.561 6.741 1.00 96.69 368 GLN A C 1
ATOM 2963 O O . GLN A 1 368 ? 16.828 -19.781 6.662 1.00 96.69 368 GLN A O 1
ATOM 2968 N N . ARG A 1 369 ? 17.224 -17.954 7.917 1.00 97.06 369 ARG A N 1
ATOM 2969 C CA . ARG A 1 369 ? 17.294 -18.677 9.194 1.00 97.06 369 ARG A CA 1
ATOM 2970 C C . ARG A 1 369 ? 15.964 -19.337 9.569 1.00 97.06 369 ARG A C 1
ATOM 2972 O O . ARG A 1 369 ? 15.957 -20.448 10.098 1.00 97.06 369 ARG A O 1
ATOM 2979 N N . MET A 1 370 ? 14.837 -18.686 9.301 1.00 97.06 370 MET A N 1
ATOM 2980 C CA . MET A 1 370 ? 13.513 -19.234 9.601 1.00 97.06 370 MET A CA 1
ATOM 2981 C C . MET A 1 370 ? 13.132 -20.394 8.675 1.00 97.06 370 MET A C 1
ATOM 2983 O O . MET A 1 370 ? 12.560 -21.375 9.157 1.00 97.06 370 MET A O 1
ATOM 2987 N N . LEU A 1 371 ? 13.502 -20.340 7.391 1.00 96.88 371 LEU A N 1
ATOM 2988 C CA . LEU A 1 371 ? 13.365 -21.465 6.457 1.00 96.88 371 LEU A CA 1
ATOM 2989 C C . LEU A 1 371 ? 14.178 -22.683 6.925 1.00 96.88 371 LEU A C 1
ATOM 2991 O O . LEU A 1 371 ? 13.636 -23.788 6.983 1.00 96.88 371 LEU A O 1
ATOM 2995 N N . GLU A 1 372 ? 15.432 -22.476 7.342 1.00 96.06 372 GLU A N 1
ATOM 2996 C CA . GLU A 1 372 ? 16.299 -23.521 7.907 1.00 96.06 372 GLU A CA 1
ATOM 2997 C C . GLU A 1 372 ? 15.672 -24.162 9.162 1.00 96.06 372 GLU A C 1
ATOM 2999 O O . GLU A 1 372 ? 15.523 -25.385 9.238 1.00 96.06 372 GLU A O 1
ATOM 3004 N N . LEU A 1 373 ? 15.230 -23.340 10.125 1.00 97.19 373 LEU A N 1
ATOM 3005 C CA . LEU A 1 373 ? 14.580 -23.798 11.361 1.00 97.19 373 LEU A CA 1
ATOM 3006 C C . LEU A 1 373 ? 13.286 -24.584 11.096 1.00 97.19 373 LEU A C 1
ATOM 3008 O O . LEU A 1 373 ? 13.006 -25.565 11.788 1.00 97.19 373 LEU A O 1
ATOM 3012 N N . GLN A 1 374 ? 12.508 -24.178 10.090 1.00 96.75 374 GLN A N 1
ATOM 3013 C CA . GLN A 1 374 ? 11.261 -24.841 9.691 1.00 96.75 374 GLN A CA 1
ATOM 3014 C C . GLN A 1 374 ? 11.478 -26.005 8.706 1.00 96.75 374 GLN A C 1
ATOM 3016 O O . GLN A 1 374 ? 10.512 -26.679 8.348 1.00 96.75 374 GLN A O 1
ATOM 3021 N N . ARG A 1 375 ? 12.731 -26.288 8.315 1.00 95.56 375 ARG A N 1
ATOM 3022 C CA . ARG A 1 375 ? 13.126 -27.326 7.342 1.00 95.56 375 ARG A CA 1
ATOM 3023 C C . ARG A 1 375 ? 12.450 -27.173 5.974 1.00 95.56 375 ARG A C 1
ATOM 3025 O O . ARG A 1 375 ? 12.115 -28.167 5.328 1.00 95.56 375 ARG A O 1
ATOM 3032 N N . MET A 1 376 ? 12.238 -25.933 5.545 1.00 96.06 376 MET A N 1
ATOM 3033 C CA . MET A 1 376 ? 11.742 -25.615 4.207 1.00 96.06 376 MET A CA 1
ATOM 3034 C C . MET A 1 376 ? 12.894 -25.465 3.201 1.00 96.06 376 MET A C 1
ATOM 3036 O O . MET A 1 376 ? 14.033 -25.228 3.607 1.00 96.06 376 MET A O 1
ATOM 3040 N N . PRO A 1 377 ? 12.620 -25.596 1.888 1.00 94.56 377 PRO A N 1
ATOM 3041 C CA . PRO A 1 377 ? 13.576 -25.233 0.849 1.00 94.56 377 PRO A CA 1
ATOM 3042 C C . PRO A 1 377 ? 14.051 -23.784 1.006 1.00 94.56 377 PRO A C 1
ATOM 3044 O O . PRO A 1 377 ? 13.268 -22.897 1.339 1.00 94.56 377 PRO A O 1
ATOM 3047 N N . SER A 1 378 ? 15.337 -23.555 0.754 1.00 92.00 378 SER A N 1
ATOM 3048 C CA . SER A 1 378 ? 15.992 -22.249 0.865 1.00 92.00 378 SER A CA 1
ATOM 3049 C C . SER A 1 378 ? 16.549 -21.792 -0.487 1.00 92.00 378 SER A C 1
ATOM 3051 O O . SER A 1 378 ? 17.707 -21.380 -0.577 1.00 92.00 378 SER A O 1
ATOM 3053 N N . SER A 1 379 ? 15.762 -21.942 -1.559 1.00 94.38 379 SER A N 1
ATOM 3054 C CA . SER A 1 379 ? 16.098 -21.305 -2.838 1.00 94.38 379 SER A CA 1
ATOM 3055 C C . SER A 1 379 ? 15.943 -19.786 -2.718 1.00 94.38 379 SER A C 1
ATOM 3057 O O . SER A 1 379 ? 15.228 -19.307 -1.838 1.00 94.38 379 SER A O 1
ATOM 3059 N N . GLU A 1 380 ? 16.574 -19.019 -3.607 1.00 93.06 380 GLU A N 1
ATOM 3060 C CA . GLU A 1 380 ? 16.442 -17.555 -3.635 1.00 93.06 380 GLU A CA 1
ATOM 3061 C C . GLU A 1 380 ? 14.966 -17.118 -3.679 1.00 93.06 380 GLU A C 1
ATOM 3063 O O . GLU A 1 380 ? 14.528 -16.314 -2.858 1.00 93.06 380 GLU A O 1
ATOM 3068 N N . GLY A 1 381 ? 14.165 -17.745 -4.547 1.00 95.19 381 GLY A N 1
ATOM 3069 C CA . GLY A 1 381 ? 12.725 -17.496 -4.634 1.00 95.19 381 GLY A CA 1
ATOM 3070 C C . GLY A 1 381 ? 11.953 -17.865 -3.362 1.00 95.19 381 GLY A C 1
ATOM 3071 O O . GLY A 1 381 ? 10.999 -17.175 -3.011 1.00 95.19 381 GLY A O 1
ATOM 3072 N N . ASP A 1 382 ? 12.358 -18.908 -2.631 1.00 96.38 382 ASP A N 1
ATOM 3073 C CA . ASP A 1 382 ? 11.731 -19.250 -1.346 1.00 96.38 382 ASP A CA 1
ATOM 3074 C C . ASP A 1 382 ? 12.107 -18.255 -0.240 1.00 96.38 382 ASP A C 1
ATOM 3076 O O . ASP A 1 382 ? 11.249 -17.909 0.572 1.00 96.38 382 ASP A O 1
ATOM 3080 N N . ILE A 1 383 ? 13.343 -17.737 -0.236 1.00 97.62 383 ILE A N 1
ATOM 3081 C CA . ILE A 1 383 ? 13.778 -16.680 0.691 1.00 97.62 383 ILE A CA 1
ATOM 3082 C C . ILE A 1 383 ? 13.003 -15.388 0.417 1.00 97.62 383 ILE A C 1
ATOM 3084 O O . ILE A 1 383 ? 12.421 -14.839 1.349 1.00 97.62 383 ILE A O 1
ATOM 3088 N N . LEU A 1 384 ? 12.897 -14.950 -0.843 1.00 97.56 384 LEU A N 1
ATOM 3089 C CA . LEU A 1 384 ? 12.117 -13.764 -1.230 1.00 97.56 384 LEU A CA 1
ATOM 3090 C C . LEU A 1 384 ? 10.636 -13.903 -0.832 1.00 97.56 384 LEU A C 1
ATOM 3092 O O . LEU A 1 384 ? 10.065 -13.003 -0.217 1.00 97.56 384 LEU A O 1
ATOM 3096 N N . ARG A 1 385 ? 10.026 -15.071 -1.080 1.00 97.19 385 ARG A N 1
ATOM 3097 C CA . ARG A 1 385 ? 8.653 -15.374 -0.632 1.00 97.19 385 ARG A CA 1
ATOM 3098 C C . ARG A 1 385 ? 8.520 -15.369 0.890 1.00 97.19 385 ARG A C 1
ATOM 3100 O O . ARG A 1 385 ? 7.501 -14.906 1.402 1.00 97.19 385 ARG A O 1
ATOM 3107 N N . TYR A 1 386 ? 9.525 -15.854 1.620 1.00 97.75 386 TYR A N 1
ATOM 3108 C CA . TYR A 1 386 ? 9.519 -15.794 3.079 1.00 97.75 386 TYR A CA 1
ATOM 3109 C C . TYR A 1 386 ? 9.721 -14.356 3.585 1.00 97.75 386 TYR A C 1
ATOM 3111 O O . TYR A 1 386 ? 9.051 -13.981 4.536 1.00 97.75 386 TYR A O 1
ATOM 3119 N N . MET A 1 387 ? 10.519 -13.503 2.931 1.00 97.94 387 MET A N 1
ATOM 3120 C CA . MET A 1 387 ? 10.611 -12.068 3.261 1.00 97.94 387 MET A CA 1
ATOM 3121 C C . MET A 1 387 ? 9.271 -11.340 3.060 1.00 97.94 387 MET A C 1
ATOM 3123 O O . MET A 1 387 ? 8.867 -10.555 3.919 1.00 97.94 387 MET A O 1
ATOM 3127 N N . SER A 1 388 ? 8.544 -11.631 1.972 1.00 97.50 388 SER A N 1
ATOM 3128 C CA . SER A 1 388 ? 7.167 -11.148 1.755 1.00 97.50 388 SER A CA 1
ATOM 3129 C C . SER A 1 388 ? 6.187 -11.639 2.827 1.00 97.50 388 SER A C 1
ATOM 3131 O O . SER A 1 388 ? 5.253 -10.926 3.197 1.00 97.50 388 SER A O 1
ATOM 3133 N N . TYR A 1 389 ? 6.372 -12.861 3.333 1.00 97.12 389 TYR A N 1
ATOM 3134 C CA . TYR A 1 389 ? 5.589 -13.380 4.453 1.00 97.12 389 TYR A CA 1
ATOM 3135 C C . TYR A 1 389 ? 5.950 -12.670 5.767 1.00 97.12 389 TYR A C 1
ATOM 3137 O O . TYR A 1 389 ? 5.054 -12.223 6.480 1.00 97.12 389 TYR A O 1
ATOM 3145 N N . ASP A 1 390 ? 7.244 -12.516 6.053 1.00 96.75 390 ASP A N 1
ATOM 3146 C CA . ASP A 1 390 ? 7.794 -11.979 7.302 1.00 96.75 390 ASP A CA 1
ATOM 3147 C C . ASP A 1 390 ? 7.524 -10.479 7.494 1.00 96.75 390 ASP A C 1
ATOM 3149 O O . ASP A 1 390 ? 7.447 -10.010 8.624 1.00 96.75 390 ASP A O 1
ATOM 3153 N N . ALA A 1 391 ? 7.209 -9.747 6.419 1.00 96.88 391 ALA A N 1
ATOM 3154 C CA . ALA A 1 391 ? 6.622 -8.403 6.492 1.00 96.88 391 ALA A CA 1
ATOM 3155 C C . ALA A 1 391 ? 5.316 -8.328 7.326 1.00 96.88 391 ALA A C 1
ATOM 3157 O O . ALA A 1 391 ? 4.886 -7.236 7.701 1.00 96.88 391 ALA A O 1
ATOM 3158 N N . ARG A 1 392 ? 4.685 -9.473 7.639 1.00 96.81 392 ARG A N 1
ATOM 3159 C CA . ARG A 1 392 ? 3.556 -9.586 8.584 1.00 96.81 392 ARG A CA 1
ATOM 3160 C C . ARG A 1 392 ? 3.961 -9.539 10.058 1.00 96.81 392 ARG A C 1
ATOM 3162 O O . ARG A 1 392 ? 3.118 -9.258 10.902 1.00 96.81 392 ARG A O 1
ATOM 3169 N N . ASN A 1 393 ? 5.228 -9.815 10.359 1.00 95.19 393 ASN A N 1
ATOM 3170 C CA . ASN A 1 393 ? 5.798 -9.796 11.707 1.00 95.19 393 ASN A CA 1
ATOM 3171 C C . ASN A 1 393 ? 6.491 -8.459 12.031 1.00 95.19 393 ASN A C 1
ATOM 3173 O O . ASN A 1 393 ? 6.922 -8.258 13.167 1.00 95.19 393 ASN A O 1
ATOM 3177 N N . GLU A 1 394 ? 6.602 -7.558 11.048 1.00 93.81 394 GLU A N 1
ATOM 3178 C CA . GLU A 1 394 ? 7.229 -6.249 11.218 1.00 93.81 394 GLU A CA 1
ATOM 3179 C C . GLU A 1 394 ? 6.470 -5.386 12.236 1.00 93.81 394 GLU A C 1
ATOM 3181 O O . GLU A 1 394 ? 5.236 -5.391 12.295 1.00 93.81 394 GLU A O 1
ATOM 3186 N N . GLN A 1 395 ? 7.199 -4.620 13.047 1.00 92.19 395 GLN A N 1
ATOM 3187 C CA . GLN A 1 395 ? 6.580 -3.803 14.085 1.00 92.19 395 GLN A CA 1
ATOM 3188 C C . GLN A 1 395 ? 6.196 -2.427 13.544 1.00 92.19 395 GLN A C 1
ATOM 3190 O O . GLN A 1 395 ? 7.024 -1.691 13.012 1.00 92.19 395 GLN A O 1
ATOM 3195 N N . PHE A 1 396 ? 4.951 -2.017 13.798 1.00 93.56 396 PHE A N 1
ATOM 3196 C CA . PHE A 1 396 ? 4.424 -0.702 13.411 1.00 93.56 396 PHE A CA 1
ATOM 3197 C C . PHE A 1 396 ? 5.320 0.482 13.829 1.00 93.56 396 PHE A C 1
ATOM 3199 O O . PHE A 1 396 ? 5.383 1.487 13.131 1.00 93.56 396 PHE A O 1
ATOM 3206 N N . VAL A 1 397 ? 6.034 0.359 14.955 1.00 93.75 397 VAL A N 1
ATOM 3207 C CA . VAL A 1 397 ? 6.924 1.402 15.500 1.00 93.75 397 VAL A CA 1
ATOM 3208 C C . VAL A 1 397 ? 8.148 1.672 14.612 1.00 93.75 397 VAL A C 1
ATOM 3210 O O . VAL A 1 397 ? 8.664 2.786 14.646 1.00 93.75 397 VAL A O 1
ATOM 3213 N N . PHE A 1 398 ? 8.596 0.691 13.824 1.00 92.12 398 PHE A N 1
ATOM 3214 C CA . PHE A 1 398 ? 9.758 0.808 12.931 1.00 92.12 398 PHE A CA 1
ATOM 3215 C C . PHE A 1 398 ? 9.369 1.000 11.456 1.00 92.12 398 PHE A C 1
ATOM 3217 O O . PHE A 1 398 ? 10.236 1.204 10.610 1.00 92.12 398 PHE A O 1
ATOM 3224 N N . ALA A 1 399 ? 8.074 0.966 11.126 1.00 92.56 399 ALA A N 1
ATOM 3225 C CA . ALA A 1 399 ? 7.607 1.159 9.759 1.00 92.56 399 ALA A CA 1
ATOM 3226 C C . ALA A 1 399 ? 7.815 2.625 9.298 1.00 92.56 399 ALA A C 1
ATOM 3228 O O . ALA A 1 399 ? 7.415 3.545 10.018 1.00 92.56 399 ALA A O 1
ATOM 3229 N N . PRO A 1 400 ? 8.367 2.878 8.091 1.00 95.19 400 PRO A N 1
ATOM 3230 C CA . PRO A 1 400 ? 8.697 4.224 7.596 1.00 95.19 400 PRO A CA 1
ATOM 3231 C C . PRO A 1 400 ? 7.470 5.037 7.126 1.00 95.19 400 PRO A C 1
ATOM 3233 O O . PRO A 1 400 ? 7.452 5.609 6.047 1.00 95.19 400 PRO A O 1
ATOM 3236 N N . ILE A 1 401 ? 6.410 5.117 7.936 1.00 94.56 401 ILE A N 1
ATOM 3237 C CA . ILE A 1 401 ? 5.088 5.668 7.560 1.00 94.56 401 ILE A CA 1
ATOM 3238 C C . ILE A 1 401 ? 5.131 7.164 7.174 1.00 94.56 401 ILE A C 1
ATOM 3240 O O . ILE A 1 401 ? 4.265 7.636 6.442 1.00 94.56 401 ILE A O 1
ATOM 3244 N N . ARG A 1 402 ? 6.122 7.915 7.672 1.00 91.88 402 ARG A N 1
ATOM 3245 C CA . ARG A 1 402 ? 6.283 9.376 7.504 1.00 91.88 402 ARG A CA 1
ATOM 3246 C C . ARG A 1 402 ? 7.625 9.755 6.869 1.00 91.88 402 ARG A C 1
ATOM 3248 O O . ARG A 1 402 ? 8.212 10.775 7.212 1.00 91.88 402 ARG A O 1
ATOM 3255 N N . GLU A 1 403 ? 8.163 8.882 6.033 1.00 94.88 403 GLU A N 1
ATOM 3256 C CA . GLU A 1 403 ? 9.472 9.076 5.404 1.00 94.88 403 GLU A CA 1
ATOM 3257 C C . GLU A 1 403 ? 9.562 10.361 4.566 1.00 94.88 403 GLU A C 1
ATOM 3259 O O . GLU A 1 403 ? 10.615 10.989 4.507 1.00 94.88 403 GLU A O 1
ATOM 3264 N N . PHE A 1 404 ? 8.447 10.768 3.956 1.00 96.81 404 PHE A N 1
ATOM 3265 C CA . PHE A 1 404 ? 8.368 11.925 3.072 1.00 96.81 404 PHE A CA 1
ATOM 3266 C C . PHE A 1 404 ? 7.346 12.965 3.569 1.00 96.81 404 PHE A C 1
ATOM 3268 O O . PHE A 1 404 ? 6.406 12.595 4.281 1.00 96.81 404 PHE A O 1
ATOM 3275 N N . PRO A 1 405 ? 7.504 14.257 3.210 1.00 95.25 405 PRO A N 1
ATOM 3276 C CA . PRO A 1 405 ? 6.669 15.335 3.744 1.00 95.25 405 PRO A CA 1
ATOM 3277 C C . PRO A 1 405 ? 5.241 15.345 3.181 1.00 95.25 405 PRO A C 1
ATOM 3279 O O . PRO A 1 405 ? 4.299 15.652 3.916 1.00 95.25 405 PRO A O 1
ATOM 3282 N N . ASN A 1 406 ? 5.065 15.012 1.899 1.00 97.38 406 ASN A N 1
ATOM 3283 C CA . ASN A 1 406 ? 3.772 15.122 1.231 1.00 97.38 406 ASN A CA 1
ATOM 3284 C C . ASN A 1 406 ? 2.936 13.866 1.460 1.00 97.38 406 ASN A C 1
ATOM 3286 O O . ASN A 1 406 ? 3.425 12.741 1.336 1.00 97.38 406 ASN A O 1
ATOM 3290 N N . GLN A 1 407 ? 1.661 14.066 1.795 1.00 96.69 407 GLN A N 1
ATOM 3291 C CA . GLN A 1 407 ? 0.717 12.983 2.041 1.00 96.69 407 GLN A CA 1
ATOM 3292 C C . GLN A 1 407 ? -0.704 13.344 1.598 1.00 96.69 407 GLN A C 1
ATOM 3294 O O . GLN A 1 407 ? -1.157 14.472 1.793 1.00 96.69 407 GLN A O 1
ATOM 3299 N N . GLN A 1 408 ? -1.434 12.363 1.066 1.00 97.50 408 GLN A N 1
ATOM 3300 C CA . GLN A 1 408 ? -2.851 12.491 0.716 1.00 97.50 408 GLN A CA 1
ATOM 3301 C C . GLN A 1 408 ? -3.589 11.172 0.964 1.00 97.50 408 GLN A C 1
ATOM 3303 O O . GLN A 1 408 ? -3.110 10.107 0.578 1.00 97.50 408 GLN A O 1
ATOM 3308 N N . GLU A 1 409 ? -4.754 11.254 1.606 1.00 97.88 409 GLU A N 1
ATOM 3309 C CA . GLU A 1 409 ? -5.650 10.123 1.876 1.00 97.88 409 GLU A CA 1
ATOM 3310 C C . GLU A 1 409 ? -6.687 9.965 0.749 1.00 97.88 409 GLU A C 1
ATOM 3312 O O . GLU A 1 409 ? -7.253 10.947 0.264 1.00 97.88 409 GLU A O 1
ATOM 3317 N N . PHE A 1 410 ? -6.974 8.720 0.374 1.00 98.56 410 PHE A N 1
ATOM 3318 C CA . PHE A 1 410 ? -8.043 8.336 -0.551 1.00 98.56 410 PHE A CA 1
ATOM 3319 C C . PHE A 1 410 ? -8.897 7.224 0.045 1.00 98.56 410 PHE A C 1
ATOM 3321 O O . PHE A 1 410 ? -8.413 6.377 0.796 1.00 98.56 410 PHE A O 1
ATOM 3328 N N . PHE A 1 411 ? -10.168 7.190 -0.338 1.00 98.50 411 PHE A N 1
ATOM 3329 C CA . PHE A 1 411 ? -11.107 6.149 0.046 1.00 98.50 411 PHE A CA 1
ATOM 3330 C C . PHE A 1 411 ? -11.144 5.050 -1.018 1.00 98.50 411 PHE A C 1
ATOM 3332 O O . PHE A 1 411 ? -11.309 5.339 -2.204 1.00 98.50 411 PHE A O 1
ATOM 3339 N N . LEU A 1 412 ? -11.003 3.794 -0.590 1.00 98.38 412 LEU A N 1
ATOM 3340 C CA . LEU A 1 412 ? -10.996 2.601 -1.444 1.00 98.38 412 LEU A CA 1
ATOM 3341 C C . LEU A 1 412 ? -12.299 1.782 -1.340 1.00 98.38 412 LEU A C 1
ATOM 3343 O O . LEU A 1 412 ? -12.347 0.629 -1.771 1.00 98.38 412 LEU A O 1
ATOM 3347 N N . GLY A 1 413 ? -13.362 2.360 -0.776 1.00 97.25 413 GLY A N 1
ATOM 3348 C CA . GLY A 1 413 ? -14.665 1.713 -0.621 1.00 97.25 413 GLY A CA 1
ATOM 3349 C C . GLY A 1 413 ? -14.898 1.029 0.727 1.00 97.25 413 GLY A C 1
ATOM 3350 O O . GLY A 1 413 ? -14.027 0.968 1.595 1.00 97.25 413 GLY A O 1
ATOM 3351 N N . GLU A 1 414 ? -16.117 0.513 0.878 1.00 97.19 414 GLU A N 1
ATOM 3352 C CA . GLU A 1 414 ? -16.548 -0.353 1.978 1.00 97.19 414 GLU A CA 1
ATOM 3353 C C . GLU A 1 414 ? -16.476 -1.811 1.499 1.00 97.19 414 GLU A C 1
ATOM 3355 O O . GLU A 1 414 ? -16.932 -2.117 0.395 1.00 97.19 414 GLU A O 1
ATOM 3360 N N . HIS A 1 415 ? -15.917 -2.703 2.315 1.00 96.38 415 HIS A N 1
ATOM 3361 C CA . HIS A 1 415 ? -15.706 -4.113 1.983 1.00 96.38 415 HIS A CA 1
ATOM 3362 C C . HIS A 1 415 ? -16.222 -5.012 3.106 1.00 96.38 415 HIS A C 1
ATOM 3364 O O . HIS A 1 415 ? -16.083 -4.689 4.284 1.00 96.38 415 HIS A O 1
ATOM 3370 N N . ASP A 1 416 ? -16.777 -6.159 2.728 1.00 94.75 416 ASP A N 1
ATOM 3371 C CA . ASP A 1 416 ? -17.131 -7.240 3.655 1.00 94.75 416 ASP A CA 1
ATOM 3372 C C . ASP A 1 416 ? -15.883 -8.066 4.023 1.00 94.75 416 ASP A C 1
ATOM 3374 O O . ASP A 1 416 ? -15.603 -8.331 5.190 1.00 94.75 416 ASP A O 1
ATOM 3378 N N . ASP A 1 417 ? -15.071 -8.368 3.006 1.00 94.81 417 ASP A N 1
ATOM 3379 C CA . ASP A 1 417 ? -13.805 -9.098 3.082 1.00 94.81 417 ASP A CA 1
ATOM 3380 C C . ASP A 1 417 ? -12.663 -8.196 2.555 1.00 94.81 417 ASP A C 1
ATOM 3382 O O . ASP A 1 417 ? -12.330 -8.235 1.364 1.00 94.81 417 ASP A O 1
ATOM 3386 N N . PRO A 1 418 ? -12.089 -7.314 3.402 1.00 96.31 418 PRO A N 1
ATOM 3387 C CA . PRO A 1 418 ? -11.044 -6.373 2.988 1.00 96.31 418 PRO A CA 1
ATOM 3388 C C . PRO A 1 418 ? -9.712 -7.056 2.639 1.00 96.31 418 PRO A C 1
ATOM 3390 O O . PRO A 1 418 ? -8.889 -6.460 1.942 1.00 96.31 418 PRO A O 1
ATOM 3393 N N . GLU A 1 419 ? -9.493 -8.303 3.071 1.00 97.00 419 GLU A N 1
ATOM 3394 C CA . GLU A 1 419 ? -8.288 -9.067 2.735 1.00 97.00 419 GLU A CA 1
ATOM 3395 C C . GLU A 1 419 ? -8.231 -9.368 1.226 1.00 97.00 419 GLU A C 1
ATOM 3397 O O . GLU A 1 419 ? -7.144 -9.345 0.652 1.00 97.00 419 GLU A O 1
ATOM 3402 N N . ARG A 1 420 ? -9.379 -9.500 0.537 1.00 95.88 420 ARG A N 1
ATOM 3403 C CA . ARG A 1 420 ? -9.417 -9.573 -0.939 1.00 95.88 420 ARG A CA 1
ATOM 3404 C C . ARG A 1 420 ? -8.878 -8.319 -1.608 1.00 95.88 420 ARG A C 1
ATOM 3406 O O . ARG A 1 420 ? -8.143 -8.431 -2.586 1.00 95.88 420 ARG A O 1
ATOM 3413 N N . LEU A 1 421 ? -9.234 -7.122 -1.129 1.00 97.56 421 LEU A N 1
ATOM 3414 C CA . LEU A 1 421 ? -8.663 -5.893 -1.689 1.00 97.56 421 LEU A CA 1
ATOM 3415 C C . LEU A 1 421 ? -7.153 -5.868 -1.437 1.00 97.56 421 LEU A C 1
ATOM 3417 O O . LEU A 1 421 ? -6.393 -5.568 -2.354 1.00 97.56 421 LEU A O 1
ATOM 3421 N N . LEU A 1 422 ? -6.716 -6.239 -0.229 1.00 98.06 422 LEU A N 1
ATOM 3422 C CA . LEU A 1 422 ? -5.295 -6.323 0.100 1.00 98.06 422 LEU A CA 1
ATOM 3423 C C . LEU A 1 422 ? -4.550 -7.357 -0.759 1.00 98.06 422 LEU A C 1
ATOM 3425 O O . LEU A 1 422 ? -3.417 -7.077 -1.126 1.00 98.06 422 LEU A O 1
ATOM 3429 N N . GLU A 1 423 ? -5.175 -8.462 -1.182 1.00 97.50 423 GLU A N 1
ATOM 3430 C CA . GLU A 1 423 ? -4.604 -9.398 -2.166 1.00 97.50 423 GLU A CA 1
ATOM 3431 C C . GLU A 1 423 ? -4.351 -8.721 -3.529 1.00 97.50 423 GLU A C 1
ATOM 3433 O O . GLU A 1 423 ? -3.303 -8.928 -4.139 1.00 97.50 423 GLU A O 1
ATOM 3438 N N . HIS A 1 424 ? -5.247 -7.838 -3.988 1.00 97.81 424 HIS A N 1
ATOM 3439 C CA . HIS A 1 424 ? -5.027 -7.065 -5.222 1.00 97.81 424 HIS A CA 1
ATOM 3440 C C . HIS A 1 424 ? -3.874 -6.052 -5.065 1.00 97.81 424 HIS A C 1
ATOM 3442 O O . HIS A 1 424 ? -3.136 -5.812 -6.023 1.00 97.81 424 HIS A O 1
ATOM 3448 N N . VAL A 1 425 ? -3.671 -5.488 -3.865 1.00 98.31 425 VAL A N 1
ATOM 3449 C CA . VAL A 1 425 ? -2.498 -4.644 -3.549 1.00 98.31 425 VAL A CA 1
ATOM 3450 C C . VAL A 1 425 ? -1.213 -5.491 -3.503 1.00 98.31 425 VAL A C 1
ATOM 3452 O O . VAL A 1 425 ? -0.232 -5.158 -4.169 1.00 98.31 425 VAL A O 1
ATOM 3455 N N . ASP A 1 426 ? -1.248 -6.636 -2.812 1.00 97.94 426 ASP A N 1
ATOM 3456 C CA . ASP A 1 426 ? -0.192 -7.662 -2.719 1.00 97.94 426 ASP A CA 1
ATOM 3457 C C . ASP A 1 426 ? 0.161 -8.309 -4.076 1.00 97.94 426 ASP A C 1
ATOM 3459 O O . ASP A 1 426 ? 1.124 -9.075 -4.159 1.00 97.94 426 ASP A O 1
ATOM 3463 N N . LEU A 1 427 ? -0.555 -7.991 -5.162 1.00 97.25 427 LEU A N 1
ATOM 3464 C CA . LEU A 1 427 ? -0.300 -8.475 -6.526 1.00 97.25 427 LEU A CA 1
ATOM 3465 C C . LEU A 1 427 ? -0.135 -7.353 -7.578 1.00 97.25 427 LEU A C 1
ATOM 3467 O O . LEU A 1 427 ? 0.091 -7.651 -8.750 1.00 97.25 427 LEU A O 1
ATOM 3471 N N . CYS A 1 428 ? -0.190 -6.076 -7.189 1.00 97.88 428 CYS A N 1
ATOM 3472 C CA . CYS A 1 428 ? -0.116 -4.930 -8.106 1.00 97.88 428 CYS A CA 1
ATOM 3473 C C . CYS A 1 428 ? 1.280 -4.763 -8.759 1.00 97.88 428 CYS A C 1
ATOM 3475 O O . CYS A 1 428 ? 2.259 -4.620 -8.025 1.00 97.88 428 CYS A O 1
ATOM 3477 N N . PRO A 1 429 ? 1.413 -4.703 -10.104 1.00 97.06 429 PRO A N 1
ATOM 3478 C CA . PRO A 1 429 ? 2.719 -4.677 -10.782 1.00 97.06 429 PRO A CA 1
ATOM 3479 C C . PRO A 1 429 ? 3.581 -3.452 -10.436 1.00 97.06 429 PRO A C 1
ATOM 3481 O O . PRO A 1 429 ? 4.803 -3.545 -10.434 1.00 97.06 429 PRO A O 1
ATOM 3484 N N . PHE A 1 430 ? 2.958 -2.328 -10.070 1.00 98.25 430 PHE A N 1
ATOM 3485 C CA . PHE A 1 430 ? 3.634 -1.064 -9.750 1.00 98.25 430 PHE A CA 1
ATOM 3486 C C . PHE A 1 430 ? 4.270 -1.011 -8.350 1.00 98.25 430 PHE A C 1
ATOM 3488 O O . PHE A 1 430 ? 4.977 -0.054 -8.033 1.00 98.25 430 PHE A O 1
ATOM 3495 N N . LEU A 1 431 ? 4.006 -2.004 -7.497 1.00 98.56 431 LEU A N 1
ATOM 3496 C CA . LEU A 1 431 ? 4.532 -2.092 -6.130 1.00 98.56 431 LEU A CA 1
ATOM 3497 C C . LEU A 1 431 ? 5.624 -3.168 -6.048 1.00 98.56 431 LEU A C 1
ATOM 3499 O O . LEU A 1 431 ? 5.729 -4.011 -6.938 1.00 98.56 431 LEU A O 1
ATOM 3503 N N . PHE A 1 432 ? 6.389 -3.216 -4.960 1.00 98.56 432 PHE A N 1
ATOM 3504 C CA . PHE A 1 432 ? 7.193 -4.402 -4.628 1.00 98.56 432 PHE A CA 1
ATOM 3505 C C . PHE A 1 432 ? 6.337 -5.515 -4.002 1.00 98.56 432 PHE A C 1
ATOM 3507 O O . PHE A 1 432 ? 5.295 -5.246 -3.398 1.00 98.56 432 PHE A O 1
ATOM 3514 N N . SER A 1 433 ? 6.757 -6.777 -4.136 1.00 97.94 433 SER A N 1
ATOM 3515 C CA . SER A 1 433 ? 6.108 -7.921 -3.474 1.00 97.94 433 SER A CA 1
ATOM 3516 C C . SER A 1 433 ? 6.536 -8.094 -2.016 1.00 97.94 433 SER A C 1
ATOM 3518 O O . SER A 1 433 ? 5.925 -8.877 -1.291 1.00 97.94 433 SER A O 1
ATOM 3520 N N . ILE A 1 434 ? 7.590 -7.402 -1.577 1.00 98.25 434 ILE A N 1
ATOM 3521 C CA . ILE A 1 434 ? 8.054 -7.362 -0.186 1.00 98.25 434 ILE A CA 1
ATOM 3522 C C . ILE A 1 434 ? 7.634 -6.000 0.399 1.00 98.25 434 ILE A C 1
ATOM 3524 O O . ILE A 1 434 ? 8.376 -5.027 0.257 1.00 98.25 434 ILE A O 1
ATOM 3528 N N . PRO A 1 435 ? 6.438 -5.881 1.013 1.00 98.00 435 PRO A N 1
ATOM 3529 C CA . PRO A 1 435 ? 6.030 -4.648 1.681 1.00 98.00 435 PRO A CA 1
ATOM 3530 C C . PRO A 1 435 ? 6.895 -4.369 2.919 1.00 98.00 435 PRO A C 1
ATOM 3532 O O . PRO A 1 435 ? 7.522 -5.268 3.487 1.00 98.00 435 PRO A O 1
ATOM 3535 N N . HIS A 1 436 ? 6.893 -3.121 3.387 1.00 97.56 436 HIS A N 1
ATOM 3536 C CA . HIS A 1 436 ? 7.530 -2.782 4.660 1.00 97.56 436 HIS A CA 1
ATOM 3537 C C . HIS A 1 436 ? 6.769 -3.418 5.829 1.00 97.56 436 HIS A C 1
ATOM 3539 O O . HIS A 1 436 ? 7.396 -4.053 6.670 1.00 97.56 436 HIS A O 1
ATOM 3545 N N . LEU A 1 437 ? 5.436 -3.312 5.833 1.00 97.56 437 LEU A N 1
ATOM 3546 C CA . LEU A 1 437 ? 4.534 -3.823 6.874 1.00 97.56 437 LEU A CA 1
ATOM 3547 C C . LEU A 1 437 ? 3.273 -4.417 6.228 1.00 97.56 437 LEU A C 1
ATOM 3549 O O . LEU A 1 437 ? 2.738 -3.820 5.296 1.00 97.56 437 LEU A O 1
ATOM 3553 N N . ARG A 1 438 ? 2.741 -5.533 6.740 1.00 98.12 438 ARG A N 1
ATOM 3554 C CA . ARG A 1 438 ? 1.479 -6.125 6.252 1.00 98.12 438 ARG A CA 1
ATOM 3555 C C . ARG A 1 438 ? 0.639 -6.728 7.378 1.00 98.12 438 ARG A C 1
ATOM 3557 O O . ARG A 1 438 ? 0.914 -7.830 7.830 1.00 98.12 438 ARG A O 1
ATOM 3564 N N . THR A 1 439 ? -0.438 -6.069 7.801 1.00 97.44 439 THR A N 1
ATOM 3565 C CA . THR A 1 439 ? -1.428 -6.703 8.695 1.00 97.44 439 THR A CA 1
ATOM 3566 C C . THR A 1 439 ? -2.442 -7.505 7.875 1.00 97.44 439 THR A C 1
ATOM 3568 O O . THR A 1 439 ? -3.065 -6.947 6.974 1.00 97.44 439 THR A O 1
ATOM 3571 N N . VAL A 1 440 ? -2.603 -8.799 8.173 1.00 97.00 440 VAL A N 1
ATOM 3572 C CA . VAL A 1 440 ? -3.703 -9.642 7.653 1.00 97.00 440 VAL A CA 1
ATOM 3573 C C . VAL A 1 440 ? -4.979 -9.281 8.399 1.00 97.00 440 VAL A C 1
ATOM 3575 O O . VAL A 1 440 ? -4.956 -9.249 9.628 1.00 97.00 440 VAL A O 1
ATOM 3578 N N . VAL A 1 441 ? -6.066 -8.997 7.682 1.00 95.44 441 VAL A N 1
ATOM 3579 C CA . VAL A 1 441 ? -7.327 -8.575 8.308 1.00 95.44 441 VAL A CA 1
ATOM 3580 C C . VAL A 1 441 ? -8.274 -9.762 8.436 1.00 95.44 441 VAL A C 1
ATOM 3582 O O . VAL A 1 441 ? -8.833 -10.222 7.448 1.00 95.44 441 VAL A O 1
ATOM 3585 N N . ASP A 1 442 ? -8.480 -10.227 9.667 1.00 94.06 442 ASP A N 1
ATOM 3586 C CA . ASP A 1 442 ? -9.467 -11.256 10.010 1.00 94.06 442 ASP A CA 1
ATOM 3587 C C . ASP A 1 442 ? -10.547 -10.653 10.929 1.00 94.06 442 ASP A C 1
ATOM 3589 O O . ASP A 1 442 ? -10.353 -10.610 12.148 1.00 94.06 442 ASP A O 1
ATOM 3593 N N . PRO A 1 443 ? -11.697 -10.195 10.394 1.00 90.88 443 PRO A N 1
ATOM 3594 C CA . PRO A 1 443 ? -12.790 -9.637 11.197 1.00 90.88 443 PRO A CA 1
ATOM 3595 C C . PRO A 1 443 ? -13.389 -10.611 12.226 1.00 90.88 443 PRO A C 1
ATOM 3597 O O . PRO A 1 443 ? -14.163 -10.188 13.085 1.00 90.88 443 PRO A O 1
ATOM 3600 N N . HIS A 1 444 ? -13.063 -11.907 12.163 1.00 90.00 444 HIS A N 1
ATOM 3601 C CA . HIS A 1 444 ? -13.519 -12.918 13.117 1.00 90.00 444 HIS A CA 1
ATOM 3602 C C . HIS A 1 444 ? -12.522 -13.167 14.258 1.00 90.00 444 HIS A C 1
ATOM 3604 O O . HIS A 1 444 ? -12.870 -13.834 15.237 1.00 90.00 444 HIS A O 1
ATOM 3610 N N . ALA A 1 445 ? -11.306 -12.620 14.183 1.00 92.81 445 ALA A N 1
ATOM 3611 C CA . ALA A 1 445 ? -10.366 -12.658 15.292 1.00 92.81 445 ALA A CA 1
ATOM 3612 C C . ALA A 1 445 ? -10.820 -11.717 16.425 1.00 92.81 445 ALA A C 1
ATOM 3614 O O . ALA A 1 445 ? -11.253 -10.587 16.194 1.00 92.81 445 ALA A O 1
ATOM 3615 N N . GLU A 1 446 ? -10.668 -12.159 17.679 1.00 90.38 446 GLU A N 1
ATOM 3616 C CA . GLU A 1 446 ? -11.130 -11.435 18.883 1.00 90.38 446 GLU A CA 1
ATOM 3617 C C . GLU A 1 446 ? -10.580 -9.999 18.984 1.00 90.38 446 GLU A C 1
ATOM 3619 O O . GLU A 1 446 ? -11.255 -9.097 19.469 1.00 90.38 446 GLU A O 1
ATOM 3624 N N . HIS A 1 447 ? -9.366 -9.774 18.476 1.00 93.06 447 HIS A N 1
ATOM 3625 C CA . HIS A 1 447 ? -8.678 -8.482 18.484 1.00 93.06 447 HIS A CA 1
ATOM 3626 C C . HIS A 1 447 ? -8.905 -7.643 17.209 1.00 93.06 447 HIS A C 1
ATOM 3628 O O . HIS A 1 447 ? -8.326 -6.568 17.085 1.00 93.06 447 HIS A O 1
ATOM 3634 N N . MET A 1 448 ? -9.721 -8.124 16.265 1.00 95.00 448 MET A N 1
ATOM 3635 C CA . MET A 1 448 ? -10.058 -7.453 14.997 1.00 95.00 448 MET A CA 1
ATOM 3636 C C . MET A 1 448 ? -11.572 -7.384 14.727 1.00 95.00 448 MET A C 1
ATOM 3638 O O . MET A 1 448 ? -11.986 -6.843 13.705 1.00 95.00 448 MET A O 1
ATOM 3642 N N . THR A 1 449 ? -12.413 -7.873 15.644 1.00 93.75 449 THR A N 1
ATOM 3643 C CA . THR A 1 449 ? -13.876 -7.816 15.502 1.00 93.75 449 THR A CA 1
ATOM 3644 C C . THR A 1 449 ? -14.364 -6.360 15.432 1.00 93.75 449 THR A C 1
ATOM 3646 O O . THR A 1 449 ? -14.125 -5.611 16.386 1.00 93.75 449 THR A O 1
ATOM 3649 N N . PRO A 1 450 ? -15.067 -5.933 14.362 1.00 94.56 450 PRO A N 1
ATOM 3650 C CA . PRO A 1 450 ? -15.577 -4.570 14.266 1.00 94.56 450 PRO A CA 1
ATOM 3651 C C . PRO A 1 450 ? -16.635 -4.271 15.336 1.00 94.56 450 PRO A C 1
ATOM 3653 O O . PRO A 1 450 ? -17.626 -4.991 15.467 1.00 94.56 450 PRO A O 1
ATOM 3656 N N . THR A 1 451 ? -16.448 -3.195 16.104 1.00 93.56 451 THR A N 1
ATOM 3657 C CA . THR A 1 451 ? -17.443 -2.713 17.078 1.00 93.56 451 THR A CA 1
ATOM 3658 C C . THR A 1 451 ? -17.464 -1.187 17.156 1.00 93.56 451 THR A C 1
ATOM 3660 O O . THR A 1 451 ? -16.566 -0.486 16.679 1.00 93.56 451 THR A O 1
ATOM 3663 N N . ILE A 1 452 ? -18.496 -0.648 17.809 1.00 94.94 452 ILE A N 1
ATOM 3664 C CA . ILE A 1 452 ? -18.642 0.791 18.051 1.00 94.94 452 ILE A CA 1
ATOM 3665 C C . ILE A 1 452 ? -17.471 1.391 18.850 1.00 94.94 452 ILE A C 1
ATOM 3667 O O . ILE A 1 452 ? -17.109 2.539 18.619 1.00 94.94 452 ILE A O 1
ATOM 3671 N N . ASP A 1 453 ? -16.845 0.620 19.737 1.00 92.06 453 ASP A N 1
ATOM 3672 C CA . ASP A 1 453 ? -15.596 0.918 20.448 1.00 92.06 453 ASP A CA 1
ATOM 3673 C C . ASP A 1 453 ? -14.445 0.010 19.963 1.00 92.06 453 ASP A C 1
ATOM 3675 O O . ASP A 1 453 ? -13.630 -0.450 20.759 1.00 92.06 453 ASP A O 1
ATOM 3679 N N . GLY A 1 454 ? -14.421 -0.257 18.649 1.00 88.38 454 GLY A N 1
ATOM 3680 C CA . GLY A 1 454 ? -13.618 -1.296 18.000 1.00 88.38 454 GLY A CA 1
ATOM 3681 C C . GLY A 1 454 ? -12.097 -1.139 18.101 1.00 88.38 454 GLY A C 1
ATOM 3682 O O . GLY A 1 454 ? -11.595 -0.088 18.514 1.00 88.38 454 GLY A O 1
ATOM 3683 N N . PRO A 1 455 ? -11.347 -2.167 17.664 1.00 91.94 455 PRO A N 1
ATOM 3684 C CA . PRO A 1 455 ? -9.932 -2.360 17.998 1.00 91.94 455 PRO A CA 1
ATOM 3685 C C . PRO A 1 455 ? -8.960 -1.352 17.367 1.00 91.94 455 PRO A C 1
ATOM 3687 O O . PRO A 1 455 ? -7.820 -1.249 17.814 1.00 91.94 455 PRO A O 1
ATOM 3690 N N . GLY A 1 456 ? -9.391 -0.598 16.355 1.00 93.25 456 GLY A N 1
ATOM 3691 C CA . GLY A 1 456 ? -8.623 0.469 15.722 1.00 93.25 456 GLY A CA 1
ATOM 3692 C C . GLY A 1 456 ? -8.562 0.308 14.208 1.00 93.25 456 GLY A C 1
ATOM 3693 O O . GLY A 1 456 ? -9.584 0.198 13.525 1.00 93.25 456 GLY A O 1
ATOM 3694 N N . VAL A 1 457 ? -7.338 0.324 13.687 1.00 95.31 457 VAL A N 1
ATOM 3695 C CA . VAL A 1 457 ? -7.032 0.277 12.257 1.00 95.31 457 VAL A CA 1
ATOM 3696 C C . VAL A 1 457 ? -5.996 -0.816 12.016 1.00 95.31 457 VAL A C 1
ATOM 3698 O O . VAL A 1 457 ? -4.939 -0.804 12.645 1.00 95.31 457 VAL A O 1
ATOM 3701 N N . ALA A 1 458 ? -6.281 -1.742 11.103 1.00 95.56 458 ALA A N 1
ATOM 3702 C CA . ALA A 1 458 ? -5.280 -2.671 10.587 1.00 95.56 458 ALA A CA 1
ATOM 3703 C C . ALA A 1 458 ? -4.513 -1.996 9.441 1.00 95.56 458 ALA A C 1
ATOM 3705 O O . ALA A 1 458 ? -5.120 -1.370 8.569 1.00 95.56 458 ALA A O 1
ATOM 3706 N N . THR A 1 459 ? -3.182 -2.085 9.450 1.00 97.38 459 THR A N 1
ATOM 3707 C CA . THR A 1 459 ? -2.325 -1.227 8.616 1.00 97.38 459 THR A CA 1
ATOM 3708 C C . THR A 1 459 ? -1.330 -2.020 7.783 1.00 97.38 459 THR A C 1
ATOM 3710 O O . THR A 1 459 ? -0.676 -2.932 8.287 1.00 97.38 459 THR A O 1
ATOM 3713 N N . SER A 1 460 ? -1.160 -1.637 6.520 1.00 98.31 460 SER A N 1
ATOM 3714 C CA . SER A 1 460 ? -0.155 -2.214 5.621 1.00 98.31 460 SER A CA 1
ATOM 3715 C C . SER A 1 460 ? 0.572 -1.107 4.863 1.00 98.31 460 SER A C 1
ATOM 3717 O O . SER A 1 460 ? -0.051 -0.133 4.454 1.00 98.31 460 SER A O 1
ATOM 3719 N N . LEU A 1 461 ? 1.885 -1.241 4.687 1.00 98.56 461 LEU A N 1
ATOM 3720 C CA . LEU A 1 461 ? 2.755 -0.237 4.081 1.00 98.56 461 LEU A CA 1
ATOM 3721 C C . LEU A 1 461 ? 3.516 -0.849 2.902 1.00 98.56 461 LEU A C 1
ATOM 3723 O O . LEU A 1 461 ? 4.454 -1.629 3.086 1.00 98.56 461 LEU A O 1
ATOM 3727 N N . TYR A 1 462 ? 3.108 -0.470 1.696 1.00 98.62 462 TYR A N 1
ATOM 3728 C CA . TYR A 1 462 ? 3.715 -0.884 0.434 1.00 98.62 462 TYR A CA 1
ATOM 3729 C C . TYR A 1 462 ? 4.590 0.232 -0.129 1.00 98.62 462 TYR A C 1
ATOM 3731 O O . TYR A 1 462 ? 4.389 1.403 0.193 1.00 98.62 462 TYR A O 1
ATOM 3739 N N . ARG A 1 463 ? 5.521 -0.124 -1.016 1.00 98.62 463 ARG A N 1
ATOM 3740 C CA . ARG A 1 463 ? 6.359 0.830 -1.745 1.00 98.62 463 ARG A CA 1
ATOM 3741 C C . ARG A 1 463 ? 6.239 0.619 -3.250 1.00 98.62 463 ARG A C 1
ATOM 3743 O O . ARG A 1 463 ? 6.215 -0.524 -3.709 1.00 98.62 463 ARG A O 1
ATOM 3750 N N . CYS A 1 464 ? 6.165 1.718 -3.993 1.00 98.62 464 CYS A N 1
ATOM 3751 C CA . CYS A 1 464 ? 6.145 1.729 -5.451 1.00 98.62 464 CYS A CA 1
ATOM 3752 C C . CYS A 1 464 ? 7.544 1.437 -6.015 1.00 98.62 464 CYS A C 1
ATOM 3754 O O . CYS A 1 464 ? 8.549 1.879 -5.453 1.00 98.62 464 CYS A O 1
ATOM 3756 N N . VAL A 1 465 ? 7.614 0.699 -7.125 1.00 98.31 465 VAL A N 1
ATOM 3757 C CA . VAL A 1 465 ? 8.885 0.249 -7.724 1.00 98.31 465 VAL A CA 1
ATOM 3758 C C . VAL A 1 465 ? 9.726 1.423 -8.230 1.00 98.31 465 VAL A C 1
ATOM 3760 O O . VAL A 1 465 ? 10.950 1.427 -8.075 1.00 98.31 465 VAL A O 1
ATOM 3763 N N . PHE A 1 466 ? 9.083 2.446 -8.795 1.00 98.00 466 PHE A N 1
ATOM 3764 C CA . PHE A 1 466 ? 9.756 3.474 -9.585 1.00 98.00 466 PHE A CA 1
ATOM 3765 C C . PHE A 1 466 ? 10.129 4.686 -8.726 1.00 98.00 466 PHE A C 1
ATOM 3767 O O . PHE A 1 466 ? 11.302 4.857 -8.390 1.00 98.00 466 PHE A O 1
ATOM 3774 N N . SER A 1 467 ? 9.141 5.468 -8.283 1.00 97.56 467 SER A N 1
ATOM 3775 C CA . SER A 1 467 ? 9.333 6.697 -7.493 1.00 97.56 467 SER A CA 1
ATOM 3776 C C . SER A 1 467 ? 9.679 6.457 -6.022 1.00 97.56 467 SER A C 1
ATOM 3778 O O . SER A 1 467 ? 9.923 7.407 -5.285 1.00 97.56 467 SER A O 1
ATOM 3780 N N . LYS A 1 468 ? 9.638 5.196 -5.564 1.00 98.38 468 LYS A N 1
ATOM 3781 C CA . LYS A 1 468 ? 9.783 4.793 -4.152 1.00 98.38 468 LYS A CA 1
ATOM 3782 C C . LYS A 1 468 ? 8.722 5.386 -3.210 1.00 98.38 468 LYS A C 1
ATOM 3784 O O . LYS A 1 468 ? 8.841 5.220 -1.997 1.00 98.38 468 LYS A O 1
ATOM 3789 N N . THR A 1 469 ? 7.654 5.979 -3.752 1.00 98.44 469 THR A N 1
ATOM 3790 C CA . THR A 1 469 ? 6.460 6.434 -3.019 1.00 98.44 469 THR A CA 1
ATOM 3791 C C . THR A 1 469 ? 5.849 5.316 -2.179 1.00 98.44 469 THR A C 1
ATOM 3793 O O . THR A 1 469 ? 5.799 4.157 -2.600 1.00 98.44 469 THR A O 1
ATOM 3796 N N . LEU A 1 470 ? 5.340 5.665 -1.002 1.00 98.69 470 LEU A N 1
ATOM 3797 C CA . LEU A 1 470 ? 4.674 4.744 -0.089 1.00 98.69 470 LEU A CA 1
ATOM 3798 C C . LEU A 1 470 ? 3.152 4.756 -0.270 1.00 98.69 470 LEU A C 1
ATOM 3800 O O . LEU A 1 470 ? 2.543 5.817 -0.403 1.00 98.69 470 LEU A O 1
ATOM 3804 N N . LEU A 1 471 ? 2.538 3.572 -0.196 1.00 98.69 471 LEU A N 1
ATOM 3805 C CA . LEU A 1 471 ? 1.092 3.388 -0.054 1.00 98.69 471 LEU A CA 1
ATOM 3806 C C . LEU A 1 471 ? 0.799 2.766 1.315 1.00 98.69 471 LEU A C 1
ATOM 3808 O O . LEU A 1 471 ? 1.045 1.579 1.542 1.00 98.69 471 LEU A O 1
ATOM 3812 N N . PHE A 1 472 ? 0.269 3.572 2.229 1.00 98.50 472 PHE A N 1
ATOM 3813 C CA . PHE A 1 472 ? -0.110 3.166 3.578 1.00 98.50 472 PHE A CA 1
ATOM 3814 C C . PHE A 1 472 ? -1.617 2.891 3.638 1.00 98.50 472 PHE A C 1
ATOM 3816 O O . PHE A 1 472 ? -2.433 3.801 3.796 1.00 98.50 472 PHE A O 1
ATOM 3823 N N . VAL A 1 473 ? -1.983 1.622 3.464 1.00 98.50 473 VAL A N 1
ATOM 3824 C CA . VAL A 1 473 ? -3.369 1.139 3.445 1.00 98.50 473 VAL A CA 1
ATOM 3825 C C . VAL A 1 473 ? -3.872 0.932 4.874 1.00 98.50 473 VAL A C 1
ATOM 3827 O O . VAL A 1 473 ? -3.204 0.304 5.699 1.00 98.50 473 VAL A O 1
ATOM 3830 N N . GLN A 1 474 ? -5.064 1.454 5.152 1.00 98.19 474 GLN A N 1
ATOM 3831 C CA . GLN A 1 474 ? -5.691 1.530 6.468 1.00 98.19 474 GLN A CA 1
ATOM 3832 C C . GLN A 1 474 ? -7.096 0.920 6.413 1.00 98.19 474 GLN A C 1
ATOM 3834 O O . GLN A 1 474 ? -7.993 1.481 5.787 1.00 98.19 474 GLN A O 1
ATOM 3839 N N . VAL A 1 475 ? -7.314 -0.203 7.095 1.00 98.00 475 VAL A N 1
ATOM 3840 C CA . VAL A 1 475 ? -8.636 -0.840 7.212 1.00 98.00 475 VAL A CA 1
ATOM 3841 C C . VAL A 1 475 ? -9.220 -0.500 8.580 1.00 98.00 475 VAL A C 1
ATOM 3843 O O . VAL A 1 475 ? -8.674 -0.927 9.600 1.00 98.00 475 VAL A O 1
ATOM 3846 N N . GLN A 1 476 ? -10.291 0.302 8.633 1.00 96.69 476 GLN A N 1
ATOM 3847 C CA . GLN A 1 476 ? -10.808 0.814 9.910 1.00 96.69 476 GLN A CA 1
ATOM 3848 C C . GLN A 1 476 ? -11.893 -0.090 10.496 1.00 96.69 476 GLN A C 1
ATOM 3850 O O . GLN A 1 476 ? -13.054 -0.055 10.096 1.00 96.69 476 GLN A O 1
ATOM 3855 N N . LEU A 1 477 ? -11.522 -0.846 11.525 1.00 95.31 477 LEU A N 1
ATOM 3856 C CA . LEU A 1 477 ? -12.405 -1.777 12.234 1.00 95.31 477 LEU A CA 1
ATOM 3857 C C . LEU A 1 477 ? -13.227 -1.069 13.336 1.00 95.31 477 LEU A C 1
ATOM 3859 O O . LEU A 1 477 ? -14.117 -1.663 13.939 1.00 95.31 477 LEU A O 1
ATOM 3863 N N . SER A 1 478 ? -12.964 0.219 13.586 1.00 94.94 478 SER A N 1
ATOM 3864 C CA . SER A 1 478 ? -13.683 1.055 14.564 1.00 94.94 478 SER A CA 1
ATOM 3865 C C . SER A 1 478 ? -14.700 2.024 13.949 1.00 94.94 478 SER A C 1
ATOM 3867 O O . SER A 1 478 ? -15.189 2.897 14.664 1.00 94.94 478 SER A O 1
ATOM 3869 N N . ALA A 1 479 ? -15.029 1.921 12.657 1.00 95.44 479 ALA A N 1
ATOM 3870 C CA . ALA A 1 479 ? -15.959 2.845 11.986 1.00 95.44 479 ALA A CA 1
ATOM 3871 C C . ALA A 1 479 ? -17.445 2.639 12.363 1.00 95.44 479 ALA A C 1
ATOM 3873 O O . ALA A 1 479 ? -18.281 3.518 12.142 1.00 95.44 479 ALA A O 1
ATOM 3874 N N . GLU A 1 480 ? -17.779 1.492 12.962 1.00 96.38 480 GLU A N 1
ATOM 3875 C CA . GLU A 1 480 ? -19.150 1.083 13.284 1.00 96.38 480 GLU A CA 1
ATOM 3876 C C . GLU A 1 480 ? -19.918 2.091 14.145 1.00 96.38 480 GLU A C 1
ATOM 3878 O O . GLU A 1 480 ? -19.419 2.568 15.163 1.00 96.38 480 GLU A O 1
ATOM 3883 N N . VAL A 1 481 ? -21.169 2.379 13.789 1.00 97.06 481 VAL A N 1
ATOM 3884 C CA . VAL A 1 481 ? -22.075 3.223 14.600 1.00 97.06 481 VAL A CA 1
ATOM 3885 C C . VAL A 1 481 ? -23.198 2.421 15.267 1.00 97.06 481 VAL A C 1
ATOM 3887 O O . VAL A 1 481 ? -23.948 2.965 16.080 1.00 97.06 481 VAL A O 1
ATOM 3890 N N . LYS A 1 482 ? -23.293 1.122 14.958 1.00 95.50 482 LYS A N 1
ATOM 3891 C CA . LYS A 1 482 ? -24.307 0.204 15.483 1.00 95.50 482 LYS A CA 1
ATOM 3892 C C . LYS A 1 482 ? -24.004 -0.163 16.936 1.00 95.50 482 LYS A C 1
ATOM 3894 O O . LYS A 1 482 ? -22.876 -0.512 17.284 1.00 95.50 482 LYS A O 1
ATOM 3899 N N . LEU A 1 483 ? -25.011 -0.115 17.806 1.00 96.25 483 LEU A N 1
ATOM 3900 C CA . LEU A 1 483 ? -24.866 -0.594 19.184 1.00 96.25 483 LEU A CA 1
ATOM 3901 C C . LEU A 1 483 ? -24.924 -2.133 19.214 1.00 96.25 483 LEU A C 1
ATOM 3903 O O . LEU A 1 483 ? -25.788 -2.711 18.558 1.00 96.25 483 LEU A O 1
ATOM 3907 N N . PRO A 1 484 ? -24.082 -2.816 20.014 1.00 95.12 484 PRO A N 1
ATOM 3908 C CA . PRO A 1 484 ? -24.166 -4.270 20.145 1.00 95.12 484 PRO A CA 1
ATOM 3909 C C . PRO A 1 484 ? -25.493 -4.698 20.805 1.00 95.12 484 PRO A C 1
ATOM 3911 O O . PRO A 1 484 ? -26.080 -3.903 21.556 1.00 95.12 484 PRO A O 1
ATOM 3914 N N . PRO A 1 485 ? -25.957 -5.946 20.596 1.00 96.62 485 PRO A N 1
ATOM 3915 C CA . PRO A 1 485 ? -27.173 -6.460 21.225 1.00 96.62 485 PRO A CA 1
ATOM 3916 C C . PRO A 1 485 ? -27.128 -6.312 22.747 1.00 96.62 485 PRO A C 1
ATOM 3918 O O . PRO A 1 485 ? -26.108 -6.589 23.383 1.00 96.62 485 PRO A O 1
ATOM 3921 N N . GLN A 1 486 ? -28.234 -5.863 23.342 1.00 95.38 486 GLN A N 1
ATOM 3922 C CA . GLN A 1 486 ? -28.400 -5.878 24.797 1.00 95.38 486 GLN A CA 1
ATOM 3923 C C . GLN A 1 486 ? -28.664 -7.301 25.316 1.00 95.38 486 GLN A C 1
ATOM 3925 O O . GLN A 1 486 ? -28.310 -7.588 26.458 1.00 95.38 486 GLN A O 1
ATOM 3930 N N . ASP A 1 487 ? -29.214 -8.183 24.474 1.00 95.31 487 ASP A N 1
ATOM 3931 C CA . ASP A 1 487 ? -29.322 -9.622 24.728 1.00 95.31 487 ASP A CA 1
ATOM 3932 C C . ASP A 1 487 ? -28.556 -10.414 23.644 1.00 95.31 487 ASP A C 1
ATOM 3934 O O . ASP A 1 487 ? -29.098 -10.734 22.579 1.00 95.31 487 ASP A O 1
ATOM 3938 N N . PRO A 1 488 ? -27.268 -10.734 23.884 1.00 95.25 488 PRO A N 1
ATOM 3939 C CA . PRO A 1 488 ? -26.475 -11.535 22.959 1.00 95.25 488 PRO A CA 1
ATOM 3940 C C . PRO A 1 488 ? -26.970 -12.978 22.806 1.00 95.25 488 PRO A C 1
ATOM 3942 O O . PRO A 1 488 ? -26.620 -13.617 21.815 1.00 95.25 488 PRO A O 1
ATOM 3945 N N . GLU A 1 489 ? -27.738 -13.522 23.755 1.00 96.19 489 GLU A N 1
ATOM 3946 C CA . GLU A 1 489 ? -28.255 -14.892 23.671 1.00 96.19 489 GLU A CA 1
ATOM 3947 C C . GLU A 1 489 ? -29.431 -14.957 22.700 1.00 96.19 489 GLU A C 1
ATOM 3949 O O . GLU A 1 489 ? -29.421 -15.793 21.794 1.00 96.19 489 GLU A O 1
ATOM 3954 N N . ALA A 1 490 ? -30.377 -14.020 22.804 1.00 96.06 490 ALA A N 1
ATOM 3955 C CA . ALA A 1 490 ? -31.481 -13.887 21.857 1.00 96.06 490 ALA A CA 1
ATOM 3956 C C . ALA A 1 490 ? -30.991 -13.538 20.440 1.00 96.06 490 ALA A C 1
ATOM 3958 O O . ALA A 1 490 ? -31.435 -14.149 19.465 1.00 96.06 490 ALA A O 1
ATOM 3959 N N . PHE A 1 491 ? -30.020 -12.622 20.313 1.00 96.31 491 PHE A N 1
ATOM 3960 C CA . PHE A 1 491 ? -29.417 -12.297 19.016 1.00 96.31 491 PHE A CA 1
ATOM 3961 C C . PHE A 1 491 ? -28.721 -13.515 18.386 1.00 96.31 491 PHE A C 1
ATOM 3963 O O . PHE A 1 491 ? -28.956 -13.823 17.218 1.00 96.31 491 PHE A O 1
ATOM 3970 N N . ARG A 1 492 ? -27.918 -14.262 19.162 1.00 95.25 492 ARG A N 1
ATOM 3971 C CA . ARG A 1 492 ? -27.308 -15.516 18.687 1.00 95.25 492 ARG A CA 1
ATOM 3972 C C . ARG A 1 492 ? -28.363 -16.542 18.302 1.00 95.25 492 ARG A C 1
ATOM 3974 O O . ARG A 1 492 ? -28.205 -17.167 17.266 1.00 95.25 492 ARG A O 1
ATOM 3981 N N . PHE A 1 493 ? -29.412 -16.727 19.104 1.00 95.50 493 PHE A N 1
ATOM 3982 C CA . PHE A 1 493 ? -30.479 -17.684 18.810 1.00 95.50 493 PHE A CA 1
ATOM 3983 C C . PHE A 1 493 ? -31.126 -17.409 17.448 1.00 95.50 493 PHE A C 1
ATOM 3985 O O . PHE A 1 493 ? -31.286 -18.340 16.669 1.00 95.50 493 PHE A O 1
ATOM 3992 N N . MET A 1 494 ? -31.420 -16.142 17.144 1.00 94.56 494 MET A N 1
ATOM 3993 C CA . MET A 1 494 ? -32.084 -15.746 15.899 1.00 94.56 494 MET A CA 1
ATOM 3994 C C . MET A 1 494 ? -31.190 -15.829 14.648 1.00 94.56 494 MET A C 1
ATOM 3996 O O . MET A 1 494 ? -31.704 -16.024 13.552 1.00 94.56 494 MET A O 1
ATOM 4000 N N . TRP A 1 495 ? -29.868 -15.681 14.791 1.00 95.19 495 TRP A N 1
ATOM 4001 C CA . TRP A 1 495 ? -28.921 -15.717 13.664 1.00 95.19 495 TRP A CA 1
ATOM 4002 C C . TRP A 1 495 ? -28.143 -17.038 13.526 1.00 95.19 495 TRP A C 1
ATOM 4004 O O . TRP A 1 495 ? -27.394 -17.203 12.567 1.00 95.19 495 TRP A O 1
ATOM 4014 N N . LYS A 1 496 ? -28.303 -17.995 14.451 1.00 94.69 496 LYS A N 1
ATOM 4015 C CA . LYS A 1 496 ? -27.505 -19.239 14.512 1.00 94.69 496 LYS A CA 1
ATOM 4016 C C . LYS A 1 496 ? -27.702 -20.175 13.318 1.00 94.69 496 LYS A C 1
ATOM 4018 O O . LYS A 1 496 ? -26.762 -20.874 12.945 1.00 94.69 496 LYS A O 1
ATOM 4023 N N . ASP A 1 497 ? -28.918 -20.258 12.795 1.00 94.00 497 ASP A N 1
ATOM 4024 C CA . ASP A 1 497 ? -29.318 -21.151 11.703 1.00 94.00 497 ASP A CA 1
ATOM 4025 C C . ASP A 1 497 ? -29.622 -20.407 10.392 1.00 94.00 497 ASP A C 1
ATOM 4027 O O . ASP A 1 497 ? -29.930 -21.045 9.381 1.00 94.00 497 ASP A O 1
ATOM 4031 N N . SER A 1 498 ? -29.464 -19.077 10.372 1.00 93.56 498 SER A N 1
ATOM 4032 C CA . SER A 1 498 ? -29.579 -18.295 9.143 1.00 93.56 498 SER A CA 1
ATOM 4033 C C . SER A 1 498 ? -28.475 -18.675 8.157 1.00 93.56 498 SER A C 1
ATOM 4035 O O . SER A 1 498 ? -27.285 -18.529 8.428 1.00 93.56 498 SER A O 1
ATOM 4037 N N . GLN A 1 499 ? -28.880 -19.119 6.968 1.00 93.12 499 GLN A N 1
ATOM 4038 C CA . GLN A 1 499 ? -27.977 -19.389 5.842 1.00 93.12 499 GLN A CA 1
ATOM 4039 C C . GLN A 1 499 ? -27.630 -18.122 5.046 1.00 93.12 499 GLN A C 1
ATOM 4041 O O . GLN A 1 499 ? -26.868 -18.183 4.083 1.00 93.12 499 GLN A O 1
ATOM 4046 N N . VAL A 1 500 ? -28.216 -16.984 5.422 1.00 93.38 500 VAL A N 1
ATOM 4047 C CA . VAL A 1 500 ? -28.070 -15.693 4.752 1.00 93.38 500 VAL A CA 1
ATOM 4048 C C . VAL A 1 500 ? -27.558 -14.691 5.777 1.00 93.38 500 VAL A C 1
ATOM 4050 O O . VAL A 1 500 ? -28.164 -14.509 6.832 1.00 93.38 500 VAL A O 1
ATOM 4053 N N . VAL A 1 501 ? -26.433 -14.055 5.465 1.00 93.06 501 VAL A N 1
ATOM 4054 C CA . VAL A 1 501 ? -25.772 -13.057 6.312 1.00 93.06 501 VAL A CA 1
ATOM 4055 C C . VAL A 1 501 ? -25.668 -11.762 5.499 1.00 93.06 501 VAL A C 1
ATOM 4057 O O . VAL A 1 501 ? -25.293 -11.835 4.324 1.00 93.06 501 VAL A O 1
ATOM 4060 N N . PRO A 1 502 ? -26.036 -10.595 6.057 1.00 94.50 502 PRO A N 1
ATOM 4061 C CA . PRO A 1 502 ? -25.833 -9.316 5.389 1.00 94.50 502 PRO A CA 1
ATOM 4062 C C . PRO A 1 502 ? -24.349 -8.922 5.408 1.00 94.50 502 PRO A C 1
ATOM 4064 O O . PRO A 1 502 ? -23.645 -9.230 6.369 1.00 94.50 502 PRO A O 1
ATOM 4067 N N . LYS A 1 503 ? -23.883 -8.226 4.367 1.00 95.19 503 LYS A N 1
ATOM 4068 C CA . LYS A 1 503 ? -22.502 -7.735 4.272 1.00 95.19 503 LYS A CA 1
ATOM 4069 C C . LYS A 1 503 ? -22.154 -6.742 5.378 1.00 95.19 503 LYS A C 1
ATOM 4071 O O . LYS A 1 503 ? -22.969 -5.893 5.748 1.00 95.19 503 LYS A O 1
ATOM 4076 N N . MET A 1 504 ? -20.906 -6.798 5.827 1.00 93.94 504 MET A N 1
ATOM 4077 C CA . MET A 1 504 ? -20.257 -5.739 6.595 1.00 93.94 504 MET A CA 1
ATOM 4078 C C . MET A 1 504 ? -19.807 -4.601 5.667 1.00 93.94 504 MET A C 1
ATOM 4080 O O . MET A 1 504 ? -19.457 -4.825 4.509 1.00 93.94 504 MET A O 1
ATOM 4084 N N . HIS A 1 505 ? -19.786 -3.372 6.185 1.00 96.12 505 HIS A N 1
ATOM 4085 C CA . HIS A 1 505 ? -19.291 -2.192 5.468 1.00 96.12 505 HIS A CA 1
ATOM 4086 C C . HIS A 1 505 ? -18.003 -1.673 6.130 1.00 96.12 505 HIS A C 1
ATOM 4088 O O . HIS A 1 505 ? -17.985 -0.600 6.736 1.00 96.12 505 HIS A O 1
ATOM 4094 N N . ILE A 1 506 ? -16.912 -2.446 6.037 1.00 97.44 506 ILE A N 1
ATOM 4095 C CA . ILE A 1 506 ? -15.610 -2.073 6.609 1.00 97.44 506 ILE A CA 1
ATOM 4096 C C . ILE A 1 506 ? -14.894 -1.124 5.634 1.00 97.44 506 ILE A C 1
ATOM 4098 O O . ILE A 1 506 ? -14.566 -1.537 4.519 1.00 97.44 506 ILE A O 1
ATOM 4102 N N . PRO A 1 507 ? -14.637 0.144 5.995 1.00 98.06 507 PRO A N 1
ATOM 4103 C CA . PRO A 1 507 ? -13.987 1.090 5.099 1.00 98.06 507 PRO A CA 1
ATOM 4104 C C . PRO A 1 507 ? -12.483 0.823 4.985 1.00 98.06 507 PRO A C 1
ATOM 4106 O O . PRO A 1 507 ? -11.793 0.566 5.981 1.00 98.06 507 PRO A O 1
ATOM 4109 N N . VAL A 1 508 ? -11.963 0.966 3.768 1.00 98.56 508 VAL A N 1
ATOM 4110 C CA . VAL A 1 508 ? -10.524 0.949 3.495 1.00 98.56 508 VAL A CA 1
ATOM 4111 C C . VAL A 1 508 ? -10.102 2.315 2.959 1.00 98.56 508 VAL A C 1
ATOM 4113 O O . VAL A 1 508 ? -10.719 2.852 2.041 1.00 98.56 508 VAL A O 1
ATOM 4116 N N . PHE A 1 509 ? -9.028 2.864 3.517 1.00 98.56 509 PHE A N 1
ATOM 4117 C CA . PHE A 1 509 ? -8.361 4.073 3.039 1.00 98.56 509 PHE A CA 1
ATOM 4118 C C . PHE A 1 509 ? -6.938 3.747 2.595 1.00 98.56 509 PHE A C 1
ATOM 4120 O O . PHE A 1 509 ? -6.366 2.726 2.984 1.00 98.56 509 PHE A O 1
ATOM 4127 N N . VAL A 1 510 ? -6.345 4.633 1.805 1.00 98.50 510 VAL A N 1
ATOM 4128 C CA . VAL A 1 510 ? -4.912 4.620 1.523 1.00 98.50 510 VAL A CA 1
ATOM 4129 C C . VAL A 1 510 ? -4.357 6.026 1.603 1.00 98.50 510 VAL A C 1
ATOM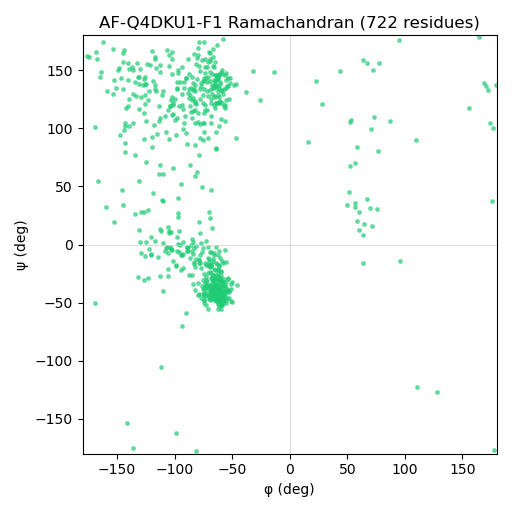 4131 O O . VAL A 1 510 ? -4.846 6.939 0.939 1.00 98.50 510 VAL A O 1
ATOM 4134 N N . ARG A 1 511 ? -3.279 6.170 2.365 1.00 98.56 511 ARG A N 1
ATOM 4135 C CA . ARG A 1 511 ? -2.439 7.353 2.325 1.00 98.56 511 ARG A CA 1
ATOM 4136 C C . ARG A 1 511 ? -1.301 7.122 1.351 1.00 98.56 511 ARG A C 1
ATOM 4138 O O . ARG A 1 511 ? -0.501 6.208 1.549 1.00 98.56 511 ARG A O 1
ATOM 4145 N N . VAL A 1 512 ? -1.216 7.954 0.326 1.00 98.50 512 VAL A N 1
ATOM 4146 C CA . VAL A 1 512 ? -0.006 8.059 -0.491 1.00 98.50 512 VAL A CA 1
ATOM 4147 C C . VAL A 1 512 ? 0.950 9.003 0.227 1.00 98.50 512 VAL A C 1
ATOM 4149 O O . VAL A 1 512 ? 0.503 10.051 0.689 1.00 98.50 512 VAL A O 1
ATOM 4152 N N . VAL A 1 513 ? 2.227 8.636 0.351 1.00 98.31 513 VAL A N 1
ATOM 4153 C CA . VAL A 1 513 ? 3.277 9.448 0.996 1.00 98.31 513 VAL A CA 1
ATOM 4154 C C . VAL A 1 513 ? 4.493 9.510 0.070 1.00 98.31 513 VAL A C 1
ATOM 4156 O O . VAL A 1 513 ? 5.068 8.465 -0.245 1.00 98.31 513 VAL A O 1
ATOM 4159 N N . TRP A 1 514 ? 4.858 10.706 -0.405 1.00 98.31 514 TRP A N 1
ATOM 4160 C CA . TRP A 1 514 ? 5.813 10.897 -1.510 1.00 98.31 514 TRP A CA 1
ATOM 4161 C C . TRP A 1 514 ? 6.780 12.078 -1.285 1.00 98.31 514 TRP A C 1
ATOM 4163 O O . TRP A 1 514 ? 6.422 13.039 -0.597 1.00 98.31 514 TRP A O 1
ATOM 4173 N N . PRO A 1 515 ? 8.011 12.025 -1.835 1.00 96.75 515 PRO A N 1
ATOM 4174 C CA . PRO A 1 515 ? 8.998 13.100 -1.706 1.00 96.75 515 PRO A CA 1
ATOM 4175 C C . PRO A 1 515 ? 8.597 14.360 -2.480 1.00 96.75 515 PRO A C 1
ATOM 4177 O O . PRO A 1 515 ? 7.867 14.290 -3.472 1.00 96.75 515 PRO A O 1
ATOM 4180 N N . ASP A 1 516 ? 9.149 15.505 -2.079 1.00 95.88 516 ASP A N 1
ATOM 4181 C CA . ASP A 1 516 ? 9.157 16.699 -2.928 1.00 95.88 516 ASP A CA 1
ATOM 4182 C C . ASP A 1 516 ? 9.812 16.357 -4.274 1.00 95.88 516 ASP A C 1
ATOM 4184 O O . ASP A 1 516 ? 10.921 15.821 -4.324 1.00 95.88 516 ASP A O 1
ATOM 4188 N N . ASN A 1 517 ? 9.094 16.602 -5.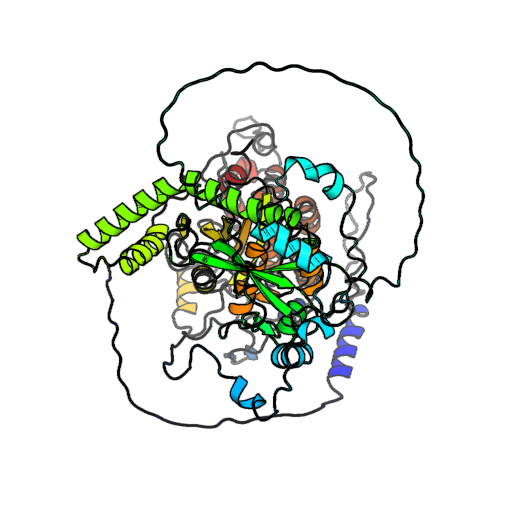370 1.00 95.00 517 ASN A N 1
ATOM 4189 C CA . ASN A 1 517 ? 9.516 16.231 -6.717 1.00 95.00 517 ASN A CA 1
ATOM 4190 C C . ASN A 1 517 ? 8.958 17.224 -7.744 1.00 95.00 517 ASN A C 1
ATOM 4192 O O . ASN A 1 517 ? 7.881 17.788 -7.558 1.00 95.00 517 ASN A O 1
ATOM 4196 N N . GLU A 1 518 ? 9.683 17.420 -8.842 1.00 92.56 518 GLU A N 1
ATOM 4197 C CA . GLU A 1 518 ? 9.301 18.359 -9.907 1.00 92.56 518 GLU A CA 1
ATOM 4198 C C . GLU A 1 518 ? 8.948 17.628 -11.210 1.00 92.56 518 GLU A C 1
ATOM 4200 O O . GLU A 1 518 ? 8.175 18.128 -12.033 1.00 92.56 518 GLU A O 1
ATOM 4205 N N . ARG A 1 519 ? 9.530 16.441 -11.424 1.00 93.44 519 ARG A N 1
ATOM 4206 C CA . ARG A 1 519 ? 9.542 15.728 -12.708 1.00 93.44 519 ARG A CA 1
ATOM 4207 C C . ARG A 1 519 ? 8.954 14.324 -12.598 1.00 93.44 519 ARG A C 1
ATOM 4209 O O . ARG A 1 519 ? 8.347 13.876 -13.571 1.00 93.44 519 ARG A O 1
ATOM 4216 N N . MET A 1 520 ? 9.033 13.658 -11.440 1.00 94.19 520 MET A N 1
ATOM 4217 C CA . MET A 1 520 ? 8.411 12.334 -11.231 1.00 94.19 520 MET A CA 1
ATOM 4218 C C . MET A 1 520 ? 6.874 12.348 -11.360 1.00 94.19 520 MET A C 1
ATOM 4220 O O . MET A 1 520 ? 6.277 11.350 -11.766 1.00 94.19 520 MET A O 1
ATOM 4224 N N . CYS A 1 521 ? 6.228 13.482 -11.080 1.00 93.69 521 CYS A N 1
ATOM 4225 C CA . CYS A 1 521 ? 4.804 13.741 -11.336 1.00 93.69 521 CYS A CA 1
ATOM 4226 C C . CYS A 1 521 ? 4.473 14.160 -12.789 1.00 93.69 521 CYS A C 1
ATOM 4228 O O . CYS A 1 521 ? 3.312 14.422 -13.121 1.00 93.69 521 CYS A O 1
ATOM 4230 N N . GLY A 1 522 ? 5.473 14.280 -13.672 1.00 91.44 522 GLY A N 1
ATOM 4231 C CA . GLY A 1 522 ? 5.303 14.776 -15.043 1.00 91.44 522 GLY A CA 1
ATOM 4232 C C . GLY A 1 522 ? 4.922 16.260 -15.121 1.00 91.44 522 GLY A C 1
ATOM 4233 O O . GLY A 1 522 ? 4.046 16.629 -15.908 1.00 91.44 522 GLY A O 1
ATOM 4234 N N . GLY A 1 523 ? 5.511 17.105 -14.261 1.00 87.75 523 GLY A N 1
ATOM 4235 C CA . GLY A 1 523 ? 5.231 18.548 -14.189 1.00 87.75 523 GLY A CA 1
ATOM 4236 C C . GLY A 1 523 ? 3.794 18.887 -13.768 1.00 87.75 523 GLY A C 1
ATOM 4237 O O . GLY A 1 523 ? 3.288 19.973 -14.056 1.00 87.75 523 GLY A O 1
ATOM 4238 N N . GLY A 1 524 ? 3.085 17.923 -13.176 1.00 88.75 524 GLY A N 1
ATOM 4239 C CA . GLY A 1 524 ? 1.719 18.010 -12.661 1.00 88.75 524 GLY A CA 1
ATOM 4240 C C . GLY A 1 524 ? 0.588 18.281 -13.653 1.00 88.75 524 GLY A C 1
ATOM 4241 O O . GLY A 1 524 ? -0.572 17.993 -13.348 1.00 88.75 524 GLY A O 1
ATOM 4242 N N . GLN A 1 525 ? 0.874 18.746 -14.871 1.00 92.44 525 GLN A N 1
ATOM 4243 C CA . GLN A 1 525 ? -0.119 18.796 -15.949 1.00 92.44 525 GLN A CA 1
ATOM 4244 C C . GLN A 1 525 ? -0.608 17.390 -16.324 1.00 92.44 525 GLN A C 1
ATOM 4246 O O . GLN A 1 525 ? -1.794 17.204 -16.610 1.00 92.44 525 GLN A O 1
ATOM 4251 N N . LEU A 1 526 ? 0.284 16.397 -16.250 1.00 95.44 526 LEU A N 1
ATOM 4252 C CA . LEU A 1 526 ? -0.006 14.986 -16.489 1.00 95.44 526 LEU A CA 1
ATOM 4253 C C . LEU A 1 526 ? -1.086 14.459 -15.528 1.00 95.44 526 LEU A C 1
ATOM 4255 O O . LEU A 1 526 ? -2.125 13.965 -15.971 1.00 95.44 526 LEU A O 1
ATOM 4259 N N . VAL A 1 527 ? -0.903 14.675 -14.222 1.00 96.56 527 VAL A N 1
ATOM 4260 C CA . VAL A 1 527 ? -1.877 14.287 -13.188 1.00 96.56 527 VAL A CA 1
ATOM 4261 C C . VAL A 1 527 ? -3.173 15.101 -13.296 1.00 96.56 527 VAL A C 1
ATOM 4263 O O . VAL A 1 527 ? -4.265 14.542 -13.201 1.00 96.56 527 VAL A O 1
ATOM 4266 N N . ARG A 1 528 ? -3.105 16.408 -13.595 1.00 96.19 528 ARG A N 1
ATOM 4267 C CA . ARG A 1 528 ? -4.308 17.232 -13.844 1.00 96.19 528 ARG A CA 1
ATOM 4268 C C . ARG A 1 528 ? -5.118 16.734 -15.048 1.00 96.19 528 ARG A C 1
ATOM 4270 O O . ARG A 1 528 ? -6.347 16.756 -15.006 1.00 96.19 528 ARG A O 1
ATOM 4277 N N . ARG A 1 529 ? -4.464 16.266 -16.118 1.00 96.06 529 ARG A N 1
ATOM 4278 C CA . ARG A 1 529 ? -5.121 15.605 -17.261 1.00 96.06 529 ARG A CA 1
ATOM 4279 C C . ARG A 1 529 ? -5.782 14.297 -16.828 1.00 96.06 529 ARG A C 1
ATOM 4281 O O . ARG A 1 529 ? -6.955 14.097 -17.131 1.00 96.06 529 ARG A O 1
ATOM 4288 N N . PHE A 1 530 ? -5.074 13.463 -16.071 1.00 96.69 530 PHE A N 1
ATOM 4289 C CA . PHE A 1 530 ? -5.609 12.209 -15.545 1.00 96.69 530 PHE A CA 1
ATOM 4290 C C . PHE A 1 530 ? -6.858 12.428 -14.668 1.00 96.69 530 PHE A C 1
ATOM 4292 O O . PHE A 1 530 ? -7.892 11.807 -14.909 1.00 96.69 530 PHE A O 1
ATOM 4299 N N . ASN A 1 531 ? -6.817 13.395 -13.742 1.00 97.00 531 ASN A N 1
ATOM 4300 C CA . ASN A 1 531 ? -7.966 13.792 -12.920 1.00 97.00 531 ASN A CA 1
ATOM 4301 C C . ASN A 1 531 ? -9.173 14.255 -13.751 1.00 97.00 531 ASN A C 1
ATOM 4303 O O . ASN A 1 531 ? -10.308 13.964 -13.381 1.00 97.00 531 ASN A O 1
ATOM 4307 N N . ARG A 1 532 ? -8.965 14.938 -14.888 1.00 96.12 532 ARG A N 1
ATOM 4308 C CA . ARG A 1 532 ? -10.065 15.295 -15.805 1.00 96.12 532 ARG A CA 1
ATOM 4309 C C . ARG A 1 532 ? -10.684 14.063 -16.477 1.00 96.12 532 ARG A C 1
ATOM 4311 O O . ARG A 1 532 ? -11.900 14.025 -16.633 1.00 96.12 532 ARG A O 1
ATOM 4318 N N . PHE A 1 533 ? -9.878 13.069 -16.854 1.00 94.56 533 PHE A N 1
ATOM 4319 C CA . PHE A 1 533 ? -10.353 11.851 -17.526 1.00 94.56 533 PHE A CA 1
ATOM 4320 C C . PHE A 1 533 ? -11.073 10.882 -16.579 1.00 94.56 533 PHE A C 1
ATOM 4322 O O . PHE A 1 533 ? -12.167 10.422 -16.894 1.00 94.56 533 PHE A O 1
ATOM 4329 N N . PHE A 1 534 ? -10.489 10.598 -15.412 1.00 95.62 534 PHE A N 1
ATOM 4330 C CA . PHE A 1 534 ? -11.011 9.612 -14.454 1.00 95.62 534 PHE A CA 1
ATOM 4331 C C . PHE A 1 534 ? -11.848 10.221 -13.320 1.00 95.62 534 PHE A C 1
ATOM 4333 O O . PHE A 1 534 ? -12.341 9.490 -12.467 1.00 95.62 534 PHE A O 1
ATOM 4340 N N . LYS A 1 535 ? -12.031 11.550 -13.312 1.00 94.81 535 LYS A N 1
ATOM 4341 C CA . LYS A 1 535 ? -12.714 12.330 -12.257 1.00 94.81 535 LYS A CA 1
ATOM 4342 C C . LYS A 1 535 ? -12.090 12.189 -10.856 1.00 94.81 535 LYS A C 1
ATOM 4344 O O . LYS A 1 535 ? -12.729 12.516 -9.859 1.00 94.81 535 LYS A O 1
ATOM 4349 N N . THR A 1 536 ? -10.833 11.756 -10.784 1.00 96.69 536 THR A N 1
ATOM 4350 C CA . THR A 1 536 ? -10.063 11.587 -9.544 1.00 96.69 536 THR A CA 1
ATOM 4351 C C . THR A 1 536 ? -9.595 12.923 -8.950 1.00 96.69 536 THR A C 1
ATOM 4353 O O . THR A 1 536 ? -9.802 13.996 -9.524 1.00 96.69 536 THR A O 1
ATOM 4356 N N . GLU A 1 537 ? -8.987 12.859 -7.762 1.00 96.94 537 GLU A N 1
ATOM 4357 C CA . GLU A 1 537 ? -8.643 14.018 -6.919 1.00 96.94 537 GLU A CA 1
ATOM 4358 C C . GLU A 1 537 ? -7.165 14.043 -6.508 1.00 96.94 537 GLU A C 1
ATOM 4360 O O . GLU A 1 537 ? -6.809 14.567 -5.457 1.00 96.94 537 GLU A O 1
ATOM 4365 N N . PHE A 1 538 ? -6.288 13.469 -7.329 1.00 97.81 538 PHE A N 1
ATOM 4366 C CA . PHE A 1 538 ? -4.854 13.426 -7.060 1.00 97.81 538 PHE A CA 1
ATOM 4367 C C . PHE A 1 538 ? -4.224 14.826 -6.980 1.00 97.81 538 PHE A C 1
ATOM 4369 O O . PHE A 1 538 ? -4.474 15.663 -7.853 1.00 97.81 538 PHE A O 1
ATOM 4376 N N . ALA A 1 539 ? -3.380 15.070 -5.973 1.00 97.00 539 ALA A N 1
ATOM 4377 C CA . ALA A 1 539 ? -2.506 16.241 -5.921 1.00 97.00 539 ALA A CA 1
ATOM 4378 C C . ALA A 1 539 ? -1.615 16.306 -7.177 1.00 97.00 539 ALA A C 1
ATOM 4380 O O . ALA A 1 539 ? -1.253 15.272 -7.733 1.00 97.00 539 ALA A O 1
ATOM 4381 N N . SER A 1 540 ? -1.283 17.500 -7.682 1.00 96.50 540 SER A N 1
ATOM 4382 C CA . SER A 1 540 ? -0.571 17.593 -8.971 1.00 96.50 540 SER A CA 1
ATOM 4383 C C . SER A 1 540 ? 0.889 17.137 -8.918 1.00 96.50 540 SER A C 1
ATOM 4385 O O . SER A 1 540 ? 1.464 16.864 -9.958 1.00 96.50 540 SER A O 1
ATOM 4387 N N . ASP A 1 541 ? 1.476 17.057 -7.735 1.00 97.38 541 ASP A N 1
ATOM 4388 C CA . ASP A 1 541 ? 2.854 16.656 -7.450 1.00 97.38 541 ASP A CA 1
ATOM 4389 C C . ASP A 1 541 ? 2.996 15.167 -7.083 1.00 97.38 541 ASP A C 1
ATOM 4391 O O . ASP A 1 541 ? 4.107 14.690 -6.864 1.00 97.38 541 ASP A O 1
ATOM 4395 N N . ILE A 1 542 ? 1.902 14.400 -7.047 1.00 97.88 542 ILE A N 1
ATOM 4396 C CA . ILE A 1 542 ? 1.972 12.960 -6.780 1.00 97.88 542 ILE A CA 1
ATOM 4397 C C . ILE A 1 542 ? 2.728 12.229 -7.919 1.00 97.88 542 ILE A C 1
ATOM 4399 O O . ILE A 1 542 ? 2.488 12.510 -9.102 1.00 97.88 542 ILE A O 1
ATOM 4403 N N . PRO A 1 543 ? 3.613 11.264 -7.618 1.00 97.88 543 PRO A N 1
ATOM 4404 C CA . PRO A 1 543 ? 4.286 10.490 -8.657 1.00 97.88 543 PRO A CA 1
ATOM 4405 C C . PRO A 1 543 ? 3.345 9.608 -9.490 1.00 97.88 543 PRO A C 1
ATOM 4407 O O . PRO A 1 543 ? 2.354 9.053 -9.003 1.00 97.88 543 PRO A O 1
ATOM 4410 N N . VAL A 1 544 ? 3.675 9.466 -10.778 1.00 97.25 544 VAL A N 1
ATOM 4411 C CA . VAL A 1 544 ? 2.823 8.789 -11.775 1.00 97.25 544 VAL A CA 1
ATOM 4412 C C . VAL A 1 544 ? 2.566 7.311 -11.486 1.00 97.25 544 VAL A C 1
ATOM 4414 O O . VAL A 1 544 ? 1.521 6.784 -11.868 1.00 97.25 544 VAL A O 1
ATOM 4417 N N . ASP A 1 545 ? 3.495 6.636 -10.812 1.00 97.56 545 ASP A N 1
ATOM 4418 C CA . ASP A 1 545 ? 3.395 5.217 -10.482 1.00 97.56 545 ASP A CA 1
ATOM 4419 C C . ASP A 1 545 ? 2.392 4.951 -9.357 1.00 97.56 545 ASP A C 1
ATOM 4421 O O . ASP A 1 545 ? 1.619 4.004 -9.460 1.00 97.56 545 ASP A O 1
ATOM 4425 N N . ALA A 1 546 ? 2.308 5.823 -8.350 1.00 98.25 546 ALA A N 1
ATOM 4426 C CA . ALA A 1 546 ? 1.291 5.741 -7.302 1.00 98.25 546 ALA A CA 1
ATOM 4427 C C . ALA A 1 546 ? -0.134 5.964 -7.852 1.00 98.25 546 ALA A C 1
ATOM 4429 O O . ALA A 1 546 ? -1.059 5.229 -7.499 1.00 98.25 546 ALA A O 1
ATOM 4430 N N . VAL A 1 547 ? -0.306 6.923 -8.773 1.00 98.12 547 VAL A N 1
ATOM 4431 C CA . VAL A 1 547 ? -1.576 7.155 -9.498 1.00 98.12 547 VAL A CA 1
ATOM 4432 C C . VAL A 1 547 ? -1.989 5.909 -10.277 1.00 98.12 547 VAL A C 1
ATOM 4434 O O . VAL A 1 547 ? -3.129 5.448 -10.175 1.00 98.12 547 VAL A O 1
ATOM 4437 N N . MET A 1 548 ? -1.049 5.348 -11.040 1.00 98.19 548 MET A N 1
ATOM 4438 C CA . MET A 1 548 ? -1.291 4.187 -11.889 1.00 98.19 548 MET A CA 1
ATOM 4439 C C . MET A 1 548 ? -1.546 2.916 -11.063 1.00 98.19 548 MET A C 1
ATOM 4441 O O . MET A 1 548 ? -2.455 2.153 -11.390 1.00 98.19 548 MET A O 1
ATOM 4445 N N . ALA A 1 549 ? -0.831 2.733 -9.947 1.00 98.38 549 ALA A N 1
ATOM 4446 C CA . ALA A 1 549 ? -1.039 1.644 -8.995 1.00 98.38 549 ALA A CA 1
ATOM 4447 C C . ALA A 1 549 ? -2.462 1.651 -8.429 1.00 98.38 549 ALA A C 1
ATOM 4449 O O . ALA A 1 549 ? -3.149 0.630 -8.480 1.00 98.38 549 ALA A O 1
ATOM 4450 N N . LEU A 1 550 ? -2.926 2.800 -7.926 1.00 98.50 550 LEU A N 1
ATOM 4451 C CA . LEU A 1 550 ? -4.265 2.922 -7.349 1.00 98.50 550 LEU A CA 1
ATOM 4452 C C . LEU A 1 550 ? -5.363 2.746 -8.403 1.00 98.50 550 LEU A C 1
ATOM 4454 O O . LEU A 1 550 ? -6.319 2.014 -8.147 1.00 98.50 550 LEU A O 1
ATOM 4458 N N . LEU A 1 551 ? -5.210 3.314 -9.608 1.00 97.81 551 LEU A N 1
ATOM 4459 C CA . LEU A 1 551 ? -6.151 3.057 -10.706 1.00 97.81 551 LEU A CA 1
ATOM 4460 C C . LEU A 1 551 ? -6.209 1.561 -11.055 1.00 97.81 551 LEU A C 1
ATOM 4462 O O . LEU A 1 551 ? -7.304 1.012 -11.183 1.00 97.81 551 LEU A O 1
ATOM 4466 N N . TYR A 1 552 ? -5.054 0.903 -11.197 1.00 98.00 552 TYR A N 1
ATOM 4467 C CA . TYR A 1 552 ? -4.965 -0.514 -11.555 1.00 98.00 552 TYR A CA 1
ATOM 4468 C C . TYR A 1 552 ? -5.633 -1.405 -10.500 1.00 98.00 552 TYR A C 1
ATOM 4470 O O . TYR A 1 552 ? -6.489 -2.219 -10.845 1.00 98.00 552 TYR A O 1
ATOM 4478 N N . ILE A 1 553 ? -5.301 -1.214 -9.217 1.00 98.19 553 ILE A N 1
ATOM 4479 C CA . ILE A 1 553 ? -5.884 -1.968 -8.093 1.00 98.19 553 ILE A CA 1
ATOM 4480 C C . ILE A 1 553 ? -7.406 -1.796 -8.070 1.00 98.19 553 ILE A C 1
ATOM 4482 O O . ILE A 1 553 ? -8.142 -2.783 -8.029 1.00 98.19 553 ILE A O 1
ATOM 4486 N N . MET A 1 554 ? -7.891 -0.553 -8.147 1.00 98.06 554 MET A N 1
ATOM 4487 C CA . MET A 1 554 ? -9.320 -0.256 -8.034 1.00 98.06 554 MET A CA 1
ATOM 4488 C C . MET A 1 554 ? -10.120 -0.698 -9.263 1.00 98.06 554 MET A C 1
ATOM 4490 O O . MET A 1 554 ? -11.269 -1.121 -9.119 1.00 98.06 554 MET A O 1
ATOM 4494 N N . GLN A 1 555 ? -9.528 -0.679 -10.460 1.00 96.94 555 GLN A N 1
ATOM 4495 C CA . GLN A 1 555 ? -10.141 -1.283 -11.643 1.00 96.94 555 GLN A CA 1
ATOM 4496 C C . GLN A 1 555 ? -10.174 -2.812 -11.545 1.00 96.94 555 GLN A C 1
ATOM 4498 O O . GLN A 1 555 ? -11.214 -3.414 -11.815 1.00 96.94 555 GLN A O 1
ATOM 4503 N N . TRP A 1 556 ? -9.073 -3.447 -11.134 1.00 96.69 556 TRP A N 1
ATOM 4504 C CA . TRP A 1 556 ? -8.975 -4.905 -11.059 1.00 96.69 556 TRP A CA 1
ATOM 4505 C C . TRP A 1 556 ? -9.933 -5.491 -10.013 1.00 96.69 556 TRP A C 1
ATOM 4507 O O . TRP A 1 556 ? -10.675 -6.425 -10.324 1.00 96.69 556 TRP A O 1
ATOM 4517 N N . ALA A 1 557 ? -10.030 -4.856 -8.841 1.00 95.88 557 ALA A N 1
ATOM 4518 C CA . ALA A 1 557 ? -11.019 -5.177 -7.810 1.00 95.88 557 ALA A CA 1
ATOM 4519 C C . ALA A 1 557 ? -12.471 -4.820 -8.207 1.00 95.88 557 ALA A C 1
ATOM 4521 O O . ALA A 1 557 ? -13.405 -5.149 -7.478 1.00 95.88 557 ALA A O 1
ATOM 4522 N N . LYS A 1 558 ? -12.683 -4.145 -9.351 1.00 94.94 558 LYS A N 1
ATOM 4523 C CA . LYS A 1 558 ? -13.973 -3.604 -9.835 1.00 94.94 558 LYS A CA 1
ATOM 4524 C C . LYS A 1 558 ? -14.617 -2.582 -8.888 1.00 94.94 558 LYS A C 1
ATOM 4526 O O . LYS A 1 558 ? -15.830 -2.393 -8.894 1.00 94.94 558 LYS A O 1
ATOM 4531 N N . GLN A 1 559 ? -13.789 -1.887 -8.112 1.00 94.75 559 GLN A N 1
ATOM 4532 C CA . GLN A 1 559 ? -14.182 -0.891 -7.115 1.00 94.75 559 GLN A CA 1
ATOM 4533 C C . GLN A 1 559 ? -13.933 0.554 -7.567 1.00 94.75 559 GLN A C 1
ATOM 4535 O O . GLN A 1 559 ? -14.072 1.472 -6.767 1.00 94.75 559 GLN A O 1
ATOM 4540 N N . LEU A 1 560 ? -13.597 0.799 -8.838 1.00 94.50 560 LEU A N 1
ATOM 4541 C CA . LEU A 1 560 ? -13.318 2.149 -9.345 1.00 94.50 560 LEU A CA 1
ATOM 4542 C C . LEU A 1 560 ? -14.412 3.203 -9.026 1.00 94.50 560 LEU A C 1
ATOM 4544 O O . LEU A 1 560 ? -14.036 4.305 -8.641 1.00 94.50 560 LEU A O 1
ATOM 4548 N N . PRO A 1 561 ? -15.734 2.912 -9.059 1.00 93.44 561 PRO A N 1
ATOM 4549 C CA . PRO A 1 561 ? -16.768 3.867 -8.622 1.00 93.44 561 PRO A CA 1
ATOM 4550 C C . PRO A 1 561 ? -16.763 4.188 -7.113 1.00 93.44 561 PRO A C 1
ATOM 4552 O O . PRO A 1 561 ? -17.433 5.124 -6.674 1.00 93.44 561 PRO A O 1
ATOM 4555 N N . ASN A 1 562 ? -16.051 3.390 -6.313 1.00 94.69 562 ASN A N 1
ATOM 4556 C CA . ASN A 1 562 ? -15.812 3.580 -4.883 1.00 94.69 562 ASN A CA 1
ATOM 4557 C C . ASN A 1 562 ? -14.448 4.230 -4.582 1.00 94.69 562 ASN A C 1
ATOM 4559 O O . ASN A 1 562 ? -14.202 4.559 -3.424 1.00 94.69 562 ASN A O 1
ATOM 4563 N N . PHE A 1 563 ? -13.591 4.449 -5.589 1.00 97.69 563 PHE A N 1
ATOM 4564 C CA . PHE A 1 563 ? -12.323 5.160 -5.431 1.00 97.69 563 PHE A CA 1
ATOM 4565 C C . PHE A 1 563 ? -12.550 6.676 -5.420 1.00 97.69 563 PHE A C 1
ATOM 4567 O O . PHE A 1 563 ? -12.833 7.265 -6.463 1.00 97.69 563 PHE A O 1
ATOM 4574 N N . LEU A 1 564 ? -12.457 7.307 -4.246 1.00 96.75 564 LEU A N 1
ATOM 4575 C CA . LEU A 1 564 ? -12.864 8.704 -4.047 1.00 96.75 564 LEU A CA 1
ATOM 4576 C C . LEU A 1 564 ? -11.863 9.507 -3.211 1.00 96.75 564 LEU A C 1
ATOM 4578 O O . LEU A 1 564 ? -11.205 8.977 -2.317 1.00 96.75 564 LEU A O 1
ATOM 4582 N N . GLY A 1 565 ? -11.805 10.812 -3.482 1.00 96.88 565 GLY A N 1
ATOM 4583 C CA . GLY A 1 565 ? -11.197 11.806 -2.597 1.00 96.88 565 GLY A CA 1
ATOM 4584 C C . GLY A 1 565 ? -12.241 12.539 -1.747 1.00 96.88 565 GLY A C 1
ATOM 4585 O O . GLY A 1 565 ? -13.382 12.092 -1.596 1.00 96.88 565 GLY A O 1
ATOM 4586 N N . VAL A 1 566 ? -11.844 13.691 -1.203 1.00 97.44 566 VAL A N 1
ATOM 4587 C CA . VAL A 1 566 ? -12.672 14.553 -0.345 1.00 97.44 566 VAL A CA 1
ATOM 4588 C C . VAL A 1 566 ? -13.962 14.995 -1.043 1.00 97.44 566 VAL A C 1
ATOM 4590 O O . VAL A 1 566 ? -15.039 14.846 -0.470 1.00 97.44 566 VAL A O 1
ATOM 4593 N N . ARG A 1 567 ? -13.903 15.507 -2.280 1.00 96.75 567 ARG A N 1
ATOM 4594 C CA . ARG A 1 567 ? -15.098 16.001 -2.993 1.00 96.75 567 ARG A CA 1
ATOM 4595 C C . ARG A 1 567 ? -16.048 14.852 -3.324 1.00 96.75 567 ARG A C 1
ATOM 4597 O O . ARG A 1 567 ? -17.232 14.971 -3.026 1.00 96.75 567 ARG A O 1
ATOM 4604 N N . GLY A 1 568 ? -15.550 13.728 -3.836 1.00 95.81 568 GLY A N 1
ATOM 4605 C CA . GLY A 1 568 ? -16.370 12.532 -4.049 1.00 95.81 568 GLY A CA 1
ATOM 4606 C C . GLY A 1 568 ? -17.054 12.027 -2.767 1.00 95.81 568 GLY A C 1
ATOM 4607 O O . GLY A 1 568 ? -18.200 11.577 -2.802 1.00 95.81 568 GLY A O 1
ATOM 4608 N N . MET A 1 569 ? -16.400 12.156 -1.607 1.00 97.75 569 MET A N 1
ATOM 4609 C CA . MET A 1 569 ? -17.009 11.830 -0.312 1.00 97.75 569 MET A CA 1
ATOM 4610 C C . MET A 1 569 ? -18.060 12.866 0.133 1.00 97.75 569 MET A C 1
ATOM 4612 O O . MET A 1 569 ? -19.101 12.480 0.664 1.00 97.75 569 MET A O 1
ATOM 4616 N N . ARG A 1 570 ? -17.852 14.166 -0.133 1.00 97.19 570 ARG A N 1
ATOM 4617 C CA . ARG A 1 570 ? -18.879 15.214 0.067 1.00 97.19 570 ARG A CA 1
ATOM 4618 C C . ARG A 1 570 ? -20.118 14.967 -0.791 1.00 97.19 570 ARG A C 1
ATOM 4620 O O . ARG A 1 570 ? -21.232 15.104 -0.293 1.00 97.19 570 ARG A O 1
ATOM 4627 N N . GLU A 1 571 ? -19.926 14.580 -2.052 1.00 95.88 571 GLU A N 1
ATOM 4628 C CA . GLU A 1 571 ? -21.006 14.215 -2.977 1.00 95.88 571 GLU A CA 1
ATOM 4629 C C . GLU A 1 571 ? -21.807 13.024 -2.422 1.00 95.88 571 GLU A C 1
ATOM 4631 O O . GLU A 1 571 ? -23.025 13.124 -2.278 1.00 95.88 571 GLU A O 1
ATOM 4636 N N . ARG A 1 572 ? -21.139 11.954 -1.959 1.00 95.88 572 ARG A N 1
ATOM 4637 C CA . ARG A 1 572 ? -21.818 10.832 -1.276 1.00 95.88 572 ARG A CA 1
ATOM 4638 C C . ARG A 1 572 ? -22.568 11.234 -0.015 1.00 95.88 572 ARG A C 1
ATOM 4640 O O . ARG A 1 572 ? -23.657 10.715 0.224 1.00 95.88 572 ARG A O 1
ATOM 4647 N N . LEU A 1 573 ? -22.002 12.122 0.800 1.00 96.50 573 LEU A N 1
ATOM 4648 C CA . LEU A 1 573 ? -22.667 12.600 2.009 1.00 96.50 573 LEU A CA 1
ATOM 4649 C C . LEU A 1 573 ? -23.937 13.392 1.660 1.00 96.50 573 LEU A C 1
ATOM 4651 O O . LEU A 1 573 ? -24.971 13.156 2.275 1.00 96.50 573 LEU A O 1
ATOM 4655 N N . ALA A 1 574 ? -23.894 14.246 0.633 1.00 95.69 574 ALA A N 1
ATOM 4656 C CA . ALA A 1 574 ? -25.065 14.969 0.136 1.00 95.69 574 ALA A CA 1
ATOM 4657 C C . ALA A 1 574 ? -26.129 14.028 -0.468 1.00 95.69 574 ALA A C 1
ATOM 4659 O O . ALA A 1 574 ? -27.325 14.223 -0.253 1.00 95.69 574 ALA A O 1
ATOM 4660 N N . GLU A 1 575 ? -25.719 12.972 -1.176 1.00 95.56 575 GLU A N 1
ATOM 4661 C CA . GLU A 1 575 ? -26.635 11.935 -1.668 1.00 95.56 575 GLU A CA 1
ATOM 4662 C C . GLU A 1 575 ? -27.288 11.141 -0.525 1.00 95.56 575 GLU A C 1
ATOM 4664 O O . GLU A 1 575 ? -28.485 10.860 -0.576 1.00 95.56 575 GLU A O 1
ATOM 4669 N N . LEU A 1 576 ? -26.547 10.826 0.540 1.00 96.12 576 LEU A N 1
ATOM 4670 C CA . LEU A 1 576 ? -27.098 10.193 1.741 1.00 96.12 576 LEU A CA 1
ATOM 4671 C C . LEU A 1 576 ? -28.047 11.130 2.511 1.00 96.12 576 LEU A C 1
ATOM 4673 O O . LEU A 1 576 ? -29.110 10.686 2.946 1.00 96.12 576 LEU A O 1
ATOM 4677 N N . GLU A 1 577 ? -27.716 12.420 2.636 1.00 94.88 577 GLU A N 1
ATOM 4678 C CA . GLU A 1 577 ? -28.616 13.448 3.183 1.00 94.88 577 GLU A CA 1
ATOM 4679 C C . GLU A 1 577 ? -29.918 13.538 2.367 1.00 94.88 577 GLU A C 1
ATOM 4681 O O . GLU A 1 577 ? -31.002 13.600 2.948 1.00 94.88 577 GLU A O 1
ATOM 4686 N N . ALA A 1 578 ? -29.839 13.477 1.032 1.00 93.88 578 ALA A N 1
ATOM 4687 C CA . ALA A 1 578 ? -31.006 13.451 0.150 1.00 93.88 578 ALA A CA 1
ATOM 4688 C C . ALA A 1 578 ? -31.825 12.154 0.291 1.00 93.88 578 ALA A C 1
ATOM 4690 O O . ALA A 1 578 ? -33.056 12.205 0.337 1.00 93.88 578 ALA A O 1
ATOM 4691 N N . ALA A 1 579 ? -31.167 10.996 0.419 1.00 93.75 579 ALA A N 1
ATOM 4692 C CA . ALA A 1 579 ? -31.831 9.718 0.672 1.00 93.75 579 ALA A CA 1
ATOM 4693 C C . ALA A 1 579 ? -32.578 9.711 2.018 1.00 93.75 579 ALA A C 1
ATOM 4695 O O . ALA A 1 579 ? -33.681 9.177 2.097 1.00 93.75 579 ALA A O 1
ATOM 4696 N N . ALA A 1 580 ? -32.034 10.359 3.053 1.00 93.50 580 ALA A N 1
ATOM 4697 C CA . ALA A 1 580 ? -32.662 10.468 4.372 1.00 93.50 580 ALA A CA 1
ATOM 4698 C C . ALA A 1 580 ? -33.930 11.346 4.409 1.00 93.50 580 ALA A C 1
ATOM 4700 O O . ALA A 1 580 ? -34.707 11.241 5.357 1.00 93.50 580 ALA A O 1
ATOM 4701 N N . GLN A 1 581 ? -34.172 12.182 3.390 1.00 90.62 581 GLN A N 1
ATOM 4702 C CA . GLN A 1 581 ? -35.441 12.912 3.232 1.00 90.62 581 GLN A CA 1
ATOM 4703 C C . GLN A 1 581 ? -36.566 12.031 2.658 1.00 90.62 581 GLN A C 1
ATOM 4705 O O . GLN A 1 581 ? -37.737 12.417 2.686 1.00 90.62 581 GLN A O 1
ATOM 4710 N N . MET A 1 582 ? -36.231 10.850 2.130 1.00 90.06 582 MET A N 1
ATOM 4711 C CA . MET A 1 582 ? -37.184 9.883 1.590 1.00 90.06 582 MET A CA 1
ATOM 4712 C C . MET A 1 582 ? -37.516 8.804 2.638 1.00 90.06 582 MET A C 1
ATOM 4714 O O . MET A 1 582 ? -36.669 8.468 3.465 1.00 90.06 582 MET A O 1
ATOM 4718 N N . PRO A 1 583 ? -38.729 8.213 2.625 1.00 88.19 583 PRO A N 1
ATOM 4719 C CA . PRO A 1 583 ? -39.056 7.104 3.520 1.00 88.19 583 PRO A CA 1
ATOM 4720 C C . PRO A 1 583 ? -38.145 5.891 3.274 1.00 88.19 583 PRO A C 1
ATOM 4722 O O . PRO A 1 583 ? -38.116 5.355 2.166 1.00 88.19 583 PRO A O 1
ATOM 4725 N N . GLU A 1 584 ? -37.430 5.443 4.309 1.00 87.12 584 GLU A N 1
ATOM 4726 C CA . GLU A 1 584 ? -36.510 4.302 4.217 1.00 87.12 584 GLU A CA 1
ATOM 4727 C C . GLU A 1 584 ? -37.273 2.987 3.924 1.00 87.12 584 GLU A C 1
ATOM 4729 O O . GLU A 1 584 ? -38.305 2.719 4.553 1.00 87.12 584 GLU A O 1
ATOM 4734 N N . PRO A 1 585 ? -36.804 2.142 2.982 1.00 86.81 585 PRO A N 1
ATOM 4735 C CA . PRO A 1 585 ? -37.431 0.854 2.704 1.00 86.81 585 PRO A CA 1
ATOM 4736 C C . PRO A 1 585 ? -37.327 -0.101 3.903 1.00 86.81 585 PRO A C 1
ATOM 4738 O O . PRO A 1 585 ? -36.298 -0.209 4.567 1.00 86.81 585 PRO A O 1
ATOM 4741 N N . ALA A 1 586 ? -38.398 -0.855 4.159 1.00 90.25 586 ALA A N 1
ATOM 4742 C CA . ALA A 1 586 ? -38.450 -1.782 5.285 1.00 90.25 586 ALA A CA 1
ATOM 4743 C C . ALA A 1 586 ? -37.486 -2.976 5.103 1.00 90.25 586 ALA A C 1
ATOM 4745 O O . ALA A 1 586 ? -37.745 -3.877 4.301 1.00 90.25 586 ALA A O 1
ATOM 4746 N N . LYS A 1 587 ? -36.430 -2.999 5.922 1.00 93.94 587 LYS A N 1
ATOM 4747 C CA . LYS A 1 587 ? -35.433 -4.075 6.123 1.00 93.94 587 LYS A CA 1
ATOM 4748 C C . LYS A 1 587 ? -36.047 -5.415 6.555 1.00 93.94 587 LYS A C 1
ATOM 4750 O O . LYS A 1 587 ? -37.259 -5.463 6.779 1.00 93.94 587 LYS A O 1
ATOM 4755 N N . LEU A 1 588 ? -35.259 -6.489 6.717 1.00 94.50 588 LEU A N 1
ATOM 4756 C CA . LEU A 1 588 ? -35.748 -7.825 7.120 1.00 94.50 588 LEU A CA 1
ATOM 4757 C C . LEU A 1 588 ? -36.655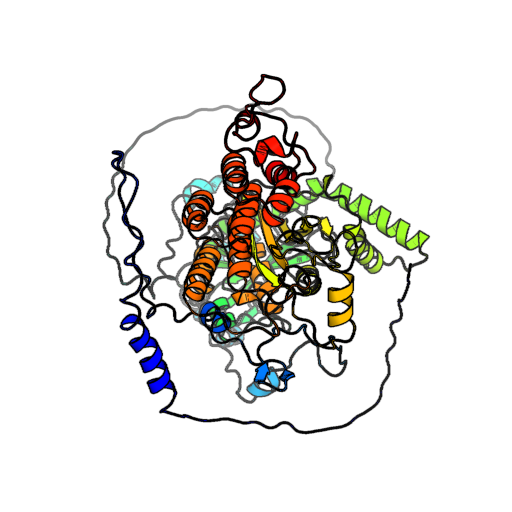 -7.783 8.366 1.00 94.50 588 LEU A C 1
ATOM 4759 O O . LEU A 1 588 ? -37.769 -8.309 8.338 1.00 94.50 588 LEU A O 1
ATOM 4763 N N . TYR A 1 589 ? -36.209 -7.108 9.426 1.00 95.06 589 TYR A N 1
ATOM 4764 C CA . TYR A 1 589 ? -36.978 -6.824 10.642 1.00 95.06 589 TYR A CA 1
ATOM 4765 C C . TYR A 1 589 ? -36.598 -5.436 11.205 1.00 95.06 589 TYR A C 1
ATOM 4767 O O . TYR A 1 589 ? -35.526 -4.921 10.866 1.00 95.06 589 TYR A O 1
ATOM 4775 N N . PRO A 1 590 ? -37.465 -4.786 12.011 1.00 92.62 590 PRO A N 1
ATOM 4776 C CA . PRO A 1 590 ? -37.171 -3.479 12.600 1.00 92.62 590 PRO A CA 1
ATOM 4777 C C . PRO A 1 590 ? -36.096 -3.570 13.690 1.00 92.62 590 PRO A C 1
ATOM 4779 O O . PRO A 1 590 ? -36.060 -4.529 14.457 1.00 92.62 590 PRO A O 1
ATOM 4782 N N . ASP A 1 591 ? -35.250 -2.548 13.781 1.00 90.31 591 ASP A N 1
ATOM 4783 C CA . ASP A 1 591 ? -34.150 -2.497 14.745 1.00 90.31 591 ASP A CA 1
ATOM 4784 C C . ASP A 1 591 ? -34.645 -2.393 16.203 1.00 90.31 591 ASP A C 1
ATOM 4786 O O . ASP A 1 591 ? -35.569 -1.632 16.508 1.00 90.31 591 ASP A O 1
ATOM 4790 N N . THR A 1 592 ? -34.029 -3.151 17.118 1.00 94.31 592 THR A N 1
ATOM 4791 C CA . THR A 1 592 ? -34.318 -3.096 18.563 1.00 94.31 592 THR A CA 1
ATOM 4792 C C . THR A 1 592 ? -33.028 -3.136 19.380 1.00 94.31 592 THR A C 1
ATOM 4794 O O . THR A 1 592 ? -32.025 -3.706 18.962 1.00 94.31 592 THR A O 1
ATOM 4797 N N . ARG A 1 593 ? -33.032 -2.559 20.589 1.00 93.56 593 ARG A N 1
ATOM 4798 C CA . ARG A 1 593 ? -31.833 -2.546 21.454 1.00 93.56 593 ARG A CA 1
ATOM 4799 C C . ARG A 1 593 ? -31.459 -3.946 21.962 1.00 93.56 593 ARG A C 1
ATOM 4801 O O . ARG A 1 593 ? -30.285 -4.183 22.241 1.00 93.56 593 ARG A O 1
ATOM 4808 N N . GLU A 1 594 ? -32.441 -4.833 22.127 1.00 94.81 594 GLU A N 1
ATOM 4809 C CA . GLU A 1 594 ? -32.272 -6.235 22.510 1.00 94.81 594 GLU A CA 1
ATOM 4810 C C . GLU A 1 594 ? -31.650 -7.026 21.356 1.00 94.81 594 GLU A C 1
ATOM 4812 O O . GLU A 1 594 ? -30.573 -7.601 21.525 1.00 94.81 594 GLU A O 1
ATOM 4817 N N . ILE A 1 595 ? -32.298 -6.977 20.188 1.00 95.38 595 ILE A N 1
ATOM 4818 C CA . ILE A 1 595 ? -31.930 -7.687 18.963 1.00 95.38 595 ILE A CA 1
ATOM 4819 C C . ILE A 1 595 ? -31.842 -6.659 17.815 1.00 95.38 595 ILE A C 1
ATOM 4821 O O . ILE A 1 595 ? -32.858 -6.369 17.170 1.00 95.38 595 ILE A O 1
ATOM 4825 N N . PRO A 1 596 ? -30.660 -6.073 17.561 1.00 95.94 596 PRO A N 1
ATOM 4826 C CA . PRO A 1 596 ? -30.489 -5.106 16.486 1.00 95.94 596 PRO A CA 1
ATOM 4827 C C . PRO A 1 596 ? -30.556 -5.790 15.118 1.00 95.94 596 PRO A C 1
ATOM 4829 O O . PRO A 1 596 ? -30.302 -6.993 15.008 1.00 95.94 596 PRO A O 1
ATOM 4832 N N . ASN A 1 597 ? -30.883 -5.044 14.063 1.00 95.62 597 ASN A N 1
ATOM 4833 C CA . ASN A 1 597 ? -30.748 -5.515 12.683 1.00 95.62 597 ASN A CA 1
ATOM 4834 C C . ASN A 1 597 ? -29.321 -5.221 12.179 1.00 95.62 597 ASN A C 1
ATOM 4836 O O . ASN A 1 597 ? -28.947 -4.048 12.124 1.00 95.62 597 ASN A O 1
ATOM 4840 N N . PRO A 1 598 ? -28.510 -6.231 11.799 1.00 95.50 598 PRO A N 1
ATOM 4841 C CA . PRO A 1 598 ? -27.166 -6.008 11.272 1.00 95.50 598 PRO A CA 1
ATOM 4842 C C . PRO A 1 598 ? -27.141 -5.172 9.985 1.00 95.50 598 PRO A C 1
ATOM 4844 O O . PRO A 1 598 ? -26.208 -4.398 9.800 1.00 95.50 598 PRO A O 1
ATOM 4847 N N . GLU A 1 599 ? -28.170 -5.246 9.131 1.00 96.19 599 GLU A N 1
ATOM 4848 C CA . GLU A 1 599 ? -28.221 -4.462 7.892 1.00 96.19 599 GLU A CA 1
ATOM 4849 C C . GLU A 1 599 ? -28.114 -2.947 8.161 1.00 96.19 599 GLU A C 1
ATOM 4851 O O . GLU A 1 599 ? -28.913 -2.385 8.913 1.00 96.19 599 GLU A O 1
ATOM 4856 N N . TYR A 1 600 ? -27.215 -2.243 7.475 1.00 95.88 600 TYR A N 1
ATOM 4857 C CA . TYR A 1 600 ? -26.998 -0.804 7.676 1.00 95.88 600 TYR A CA 1
ATOM 4858 C C . TYR A 1 600 ? -28.161 0.056 7.158 1.00 95.88 600 TYR A C 1
ATOM 4860 O O . TYR A 1 600 ? -28.592 -0.082 6.010 1.00 95.88 600 TYR A O 1
ATOM 4868 N N . THR A 1 601 ? -28.682 0.939 8.007 1.00 95.25 601 THR A N 1
ATOM 4869 C CA . THR A 1 601 ? -29.690 1.961 7.671 1.00 95.25 601 THR A CA 1
ATOM 4870 C C . THR A 1 601 ? -29.062 3.177 6.991 1.00 95.25 601 THR A C 1
ATOM 4872 O O . THR A 1 601 ? -27.857 3.414 7.110 1.00 95.25 601 THR A O 1
ATOM 4875 N N . VAL A 1 602 ? -29.876 4.009 6.333 1.00 95.56 602 VAL A N 1
ATOM 4876 C CA . VAL A 1 602 ? -29.406 5.287 5.752 1.00 95.56 602 VAL A CA 1
ATOM 4877 C C . VAL A 1 602 ? -28.757 6.176 6.824 1.00 95.56 602 VAL A C 1
ATOM 4879 O O . VAL A 1 602 ? -27.693 6.749 6.598 1.00 95.56 602 VAL A O 1
ATOM 4882 N N . MET A 1 603 ? -29.341 6.230 8.025 1.00 96.00 603 MET A N 1
ATOM 4883 C CA . MET A 1 603 ? -28.819 7.010 9.156 1.00 96.00 603 MET A CA 1
ATOM 4884 C C . MET A 1 603 ? -27.477 6.484 9.682 1.00 96.00 603 MET A C 1
ATOM 4886 O O . MET A 1 603 ? -26.602 7.273 10.042 1.00 96.00 603 MET A O 1
ATOM 4890 N N . GLU A 1 604 ? -27.284 5.165 9.712 1.00 97.06 604 GLU A N 1
ATOM 4891 C CA . GLU A 1 604 ? -25.993 4.568 10.070 1.00 97.06 604 GLU A CA 1
ATOM 4892 C C . GLU A 1 604 ? -24.935 4.865 8.997 1.00 97.06 604 GLU A C 1
ATOM 4894 O O . GLU A 1 604 ? -23.827 5.284 9.332 1.00 97.06 604 GLU A O 1
ATOM 4899 N N . ARG A 1 605 ? -25.293 4.759 7.708 1.00 96.94 605 ARG A N 1
ATOM 4900 C CA . ARG A 1 605 ? -24.393 5.075 6.585 1.00 96.94 605 ARG A CA 1
ATOM 4901 C C . ARG A 1 605 ? -23.988 6.552 6.556 1.00 96.94 605 ARG A C 1
ATOM 4903 O O . ARG A 1 605 ? -22.816 6.815 6.303 1.00 96.94 605 ARG A O 1
ATOM 4910 N N . ILE A 1 606 ? -24.879 7.497 6.891 1.00 97.75 606 ILE A N 1
ATOM 4911 C CA . ILE A 1 606 ? -24.512 8.913 7.120 1.00 97.75 606 ILE A CA 1
ATOM 4912 C C . ILE A 1 606 ? -23.472 9.011 8.241 1.00 97.75 606 ILE A C 1
ATOM 4914 O O . ILE A 1 606 ? -22.413 9.606 8.047 1.00 97.75 606 ILE A O 1
ATOM 4918 N N . GLY A 1 607 ? -23.735 8.395 9.400 1.00 97.50 607 GLY A N 1
ATOM 4919 C CA . GLY A 1 607 ? -22.798 8.397 10.529 1.00 97.50 607 GLY A CA 1
ATOM 4920 C C . GLY A 1 607 ? -21.423 7.813 10.180 1.00 97.50 607 GLY A C 1
ATOM 4921 O O . GLY A 1 607 ? -20.404 8.278 10.689 1.00 97.50 607 GLY A O 1
ATOM 4922 N N . MET A 1 608 ? -21.366 6.834 9.279 1.00 98.25 608 MET A N 1
ATOM 4923 C CA . MET A 1 608 ? -20.118 6.274 8.754 1.00 98.25 608 MET A CA 1
ATOM 4924 C C . MET A 1 608 ? -19.441 7.221 7.747 1.00 98.25 608 MET A C 1
ATOM 4926 O O . MET A 1 608 ? -18.274 7.551 7.926 1.00 98.25 608 MET A O 1
ATOM 4930 N N . HIS A 1 609 ? -20.165 7.773 6.770 1.00 98.19 609 HIS A N 1
ATOM 4931 C CA . HIS A 1 609 ? -19.585 8.669 5.757 1.00 98.19 609 HIS A CA 1
ATOM 4932 C C . HIS A 1 609 ? -19.076 10.003 6.334 1.00 98.19 609 HIS A C 1
ATOM 4934 O O . HIS A 1 609 ? -18.091 10.543 5.835 1.00 98.19 609 HIS A O 1
ATOM 4940 N N . VAL A 1 610 ? -19.654 10.503 7.433 1.00 98.12 610 VAL A N 1
ATOM 4941 C CA . VAL A 1 610 ? -19.100 11.657 8.174 1.00 98.12 610 VAL A CA 1
ATOM 4942 C C . VAL A 1 610 ? -17.738 11.325 8.805 1.00 98.12 610 VAL A C 1
ATOM 4944 O O . VAL A 1 610 ? -16.845 12.170 8.811 1.00 98.12 610 VAL A O 1
ATOM 4947 N N . GLN A 1 611 ? -17.531 10.091 9.284 1.00 98.06 611 GLN A N 1
ATOM 4948 C CA . GLN A 1 611 ? -16.209 9.635 9.741 1.00 98.06 611 GLN A CA 1
ATOM 4949 C C . GLN A 1 611 ? -15.233 9.498 8.571 1.00 98.06 611 GLN A C 1
ATOM 4951 O O . GLN A 1 611 ? -14.073 9.876 8.701 1.00 98.06 611 GLN A O 1
ATOM 4956 N N . TYR A 1 612 ? -15.699 9.006 7.419 1.00 98.25 612 TYR A N 1
ATOM 4957 C CA . TYR A 1 612 ? -14.854 8.847 6.235 1.00 98.25 612 TYR A CA 1
ATOM 4958 C C . TYR A 1 612 ? -14.370 10.200 5.710 1.00 98.25 612 TYR A C 1
ATOM 4960 O O . TYR A 1 612 ? -13.198 10.351 5.379 1.00 98.25 612 TYR A O 1
ATOM 4968 N N . LEU A 1 613 ? -15.246 11.207 5.706 1.00 98.31 613 LEU A N 1
ATOM 4969 C CA . LEU A 1 613 ? -14.889 12.570 5.328 1.00 98.31 613 LEU A CA 1
ATOM 4970 C C . LEU A 1 613 ? -13.856 13.188 6.287 1.00 98.31 613 LEU A C 1
ATOM 4972 O O . LEU A 1 613 ? -12.934 13.866 5.842 1.00 98.31 613 LEU A O 1
ATOM 4976 N N . ALA A 1 614 ? -13.961 12.899 7.590 1.00 97.62 614 ALA A N 1
ATOM 4977 C CA . ALA A 1 614 ? -12.951 13.296 8.571 1.00 97.62 614 ALA A CA 1
ATOM 4978 C C . ALA A 1 614 ? -11.599 12.605 8.335 1.00 97.62 614 ALA A C 1
ATOM 4980 O O . ALA A 1 614 ? -10.561 13.257 8.412 1.00 97.62 614 ALA A O 1
ATOM 4981 N N . GLN A 1 615 ? -11.609 11.307 8.012 1.00 97.06 615 GLN A N 1
ATOM 4982 C CA . GLN A 1 615 ? -10.393 10.539 7.729 1.00 97.06 615 GLN A CA 1
ATOM 4983 C C . GLN A 1 615 ? -9.648 11.052 6.490 1.00 97.06 615 GLN A C 1
ATOM 4985 O O . GLN A 1 615 ? -8.421 11.065 6.478 1.00 97.06 615 GLN A O 1
ATOM 4990 N N . LEU A 1 616 ? -10.377 11.510 5.468 1.00 97.50 616 LEU A N 1
ATOM 4991 C CA . LEU A 1 616 ? -9.800 12.091 4.250 1.00 97.50 616 LEU A CA 1
ATOM 4992 C C . LEU A 1 616 ? -9.158 13.477 4.465 1.00 97.50 616 LEU A C 1
ATOM 4994 O O . LEU A 1 616 ? -8.616 14.044 3.519 1.00 97.50 616 LEU A O 1
ATOM 4998 N N . GLY A 1 617 ? -9.208 14.032 5.682 1.00 94.50 617 GLY A N 1
ATOM 4999 C CA . GLY A 1 617 ? -8.593 15.320 6.008 1.00 94.50 617 GLY A CA 1
ATOM 5000 C C . GLY A 1 617 ? -9.368 16.532 5.486 1.00 94.50 617 GLY A C 1
ATOM 5001 O O . GLY A 1 617 ? -8.759 17.550 5.161 1.00 94.50 617 GLY A O 1
ATOM 5002 N N . ASP A 1 618 ? -10.698 16.439 5.382 1.00 96.69 618 ASP A N 1
ATOM 5003 C CA . ASP A 1 618 ? -11.536 17.540 4.900 1.00 96.69 618 ASP A CA 1
ATOM 5004 C C . ASP A 1 618 ? -11.386 18.809 5.782 1.00 96.69 618 ASP A C 1
ATOM 5006 O O . ASP A 1 618 ? -11.685 18.762 6.981 1.00 96.69 618 ASP A O 1
ATOM 5010 N N . PRO A 1 619 ? -10.980 19.969 5.220 1.00 94.12 619 PRO A N 1
ATOM 5011 C CA . PRO A 1 619 ? -10.745 21.197 5.988 1.00 94.12 619 PRO A CA 1
ATOM 5012 C C . PRO A 1 619 ? -12.019 21.834 6.572 1.00 94.12 619 PRO A C 1
ATOM 5014 O O . PRO A 1 619 ? -11.939 22.652 7.487 1.00 94.12 619 PRO A O 1
ATOM 5017 N N . GLU A 1 620 ? -13.200 21.471 6.071 1.00 95.56 620 GLU A N 1
ATOM 5018 C CA . GLU A 1 620 ? -14.512 21.965 6.504 1.00 95.56 620 GLU A CA 1
ATOM 5019 C C . GLU A 1 620 ? -15.276 20.922 7.347 1.00 95.56 620 GLU A C 1
ATOM 5021 O O . GLU A 1 620 ? -16.460 21.109 7.650 1.00 95.56 620 GLU A O 1
ATOM 5026 N N . ILE A 1 621 ? -14.620 19.835 7.782 1.00 96.62 621 ILE A N 1
ATOM 5027 C CA . ILE A 1 621 ? -15.256 18.767 8.572 1.00 96.62 621 ILE A CA 1
ATOM 5028 C C . ILE A 1 621 ? -15.932 19.291 9.846 1.00 96.62 621 ILE A C 1
ATOM 5030 O O . ILE A 1 621 ? -17.060 18.906 10.155 1.00 96.62 621 ILE A O 1
ATOM 5034 N N . ALA A 1 622 ? -15.298 20.228 10.559 1.00 95.31 622 ALA A N 1
ATOM 5035 C CA . ALA A 1 622 ? -15.852 20.808 11.782 1.00 95.31 622 ALA A CA 1
ATOM 5036 C C . ALA 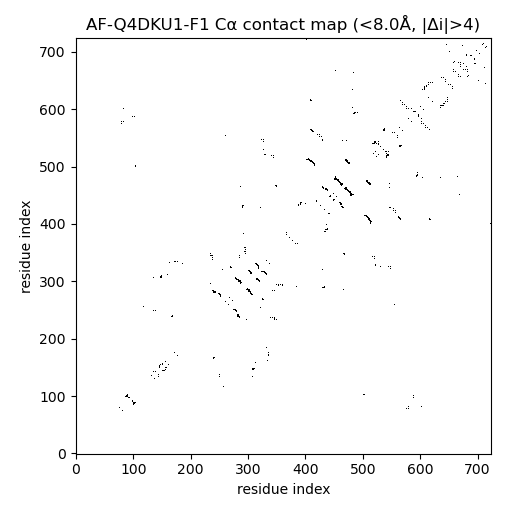A 1 622 ? -17.152 21.593 11.517 1.00 95.31 622 ALA A C 1
ATOM 5038 O O . ALA A 1 622 ? -18.105 21.484 12.289 1.00 95.31 622 ALA A O 1
ATOM 5039 N N . LEU A 1 623 ? -17.218 22.331 10.401 1.00 95.94 623 LEU A N 1
ATOM 5040 C CA . LEU A 1 623 ? -18.420 23.054 9.966 1.00 95.94 623 LEU A CA 1
ATOM 5041 C C . LEU A 1 623 ? -19.518 22.078 9.523 1.00 95.94 623 LEU A C 1
ATOM 5043 O O . LEU A 1 623 ? -20.684 22.257 9.870 1.00 95.94 623 LEU A O 1
ATOM 5047 N N . THR A 1 624 ? -19.141 21.010 8.818 1.00 96.19 624 THR A N 1
ATOM 5048 C CA . THR A 1 624 ? -20.053 19.942 8.381 1.00 96.19 624 THR A CA 1
ATOM 5049 C C . THR A 1 624 ? -20.699 19.238 9.578 1.00 96.19 624 THR A C 1
ATOM 5051 O O . THR A 1 624 ? -21.919 19.073 9.617 1.00 96.19 624 THR A O 1
ATOM 5054 N N . ILE A 1 625 ? -19.912 18.910 10.609 1.00 97.06 625 ILE A N 1
ATOM 5055 C CA . ILE A 1 625 ? -20.412 18.343 11.870 1.00 97.06 625 ILE A CA 1
ATOM 5056 C C . ILE A 1 625 ? -21.358 19.323 12.580 1.00 97.06 625 ILE A C 1
ATOM 5058 O O . ILE A 1 625 ? -22.443 18.920 12.999 1.00 97.06 625 ILE A O 1
ATOM 5062 N N . GLN A 1 626 ? -20.986 20.603 12.697 1.00 95.62 626 GLN A N 1
ATOM 5063 C CA . GLN A 1 626 ? -21.827 21.629 13.335 1.00 95.62 626 GLN A CA 1
ATOM 5064 C C . GLN A 1 626 ? -23.160 21.847 12.601 1.00 95.62 626 GLN A C 1
ATOM 5066 O O . GLN A 1 626 ? -24.177 22.075 13.253 1.00 95.62 626 GLN A O 1
ATOM 5071 N N . ARG A 1 627 ? -23.171 21.734 11.265 1.00 95.75 627 ARG A N 1
ATOM 5072 C CA . ARG A 1 627 ? -24.384 21.787 10.433 1.00 95.75 627 ARG A CA 1
ATOM 5073 C C . ARG A 1 627 ? -25.303 20.588 10.674 1.00 95.75 627 ARG A C 1
ATOM 5075 O O . ARG A 1 627 ? -26.512 20.765 10.760 1.00 95.75 627 ARG A O 1
ATOM 5082 N N . LEU A 1 628 ? -24.736 19.385 10.763 1.00 94.88 628 LEU A N 1
ATOM 5083 C CA . LEU A 1 628 ? -25.482 18.130 10.907 1.00 94.88 628 LEU A CA 1
ATOM 5084 C C . LEU A 1 628 ? -26.052 17.911 12.315 1.00 94.88 628 LEU A C 1
ATOM 5086 O O . LEU A 1 628 ? -27.153 17.383 12.463 1.00 94.88 628 LEU A O 1
ATOM 5090 N N . LEU A 1 629 ? -25.306 18.292 13.356 1.00 94.88 629 LEU A N 1
ATOM 5091 C CA . LEU A 1 629 ? -25.601 17.934 14.748 1.00 94.88 629 LEU A CA 1
ATOM 5092 C C . LEU A 1 629 ? -27.030 18.274 15.247 1.00 94.88 629 LEU A C 1
ATOM 5094 O O . LEU A 1 629 ? -27.583 17.432 15.959 1.00 94.88 629 LEU A O 1
ATOM 5098 N N . PRO A 1 630 ? -27.653 19.427 14.909 1.00 93.00 630 PRO A N 1
ATOM 5099 C CA . PRO A 1 630 ? -28.957 19.815 15.462 1.00 93.00 630 PRO A CA 1
ATOM 5100 C C . PRO A 1 630 ? -30.130 18.913 15.053 1.00 93.00 630 PRO A C 1
ATOM 5102 O O . PRO A 1 630 ? -31.058 18.737 15.839 1.00 93.00 630 PRO A O 1
ATOM 5105 N N . GLU A 1 631 ? -30.093 18.341 13.846 1.00 89.62 631 GLU A N 1
ATOM 5106 C CA . GLU A 1 631 ? -31.170 17.497 13.291 1.00 89.62 631 GLU A CA 1
ATOM 5107 C C . GLU A 1 631 ? -30.784 16.001 13.243 1.00 89.62 631 GLU A C 1
ATOM 5109 O O . GLU A 1 631 ? -31.598 15.142 12.905 1.00 89.62 631 GLU A O 1
ATOM 5114 N N . ALA A 1 632 ? -29.548 15.668 13.627 1.00 93.88 632 ALA A N 1
ATOM 5115 C CA . ALA A 1 632 ? -28.984 14.326 13.548 1.00 93.88 632 ALA A CA 1
ATOM 5116 C C . ALA A 1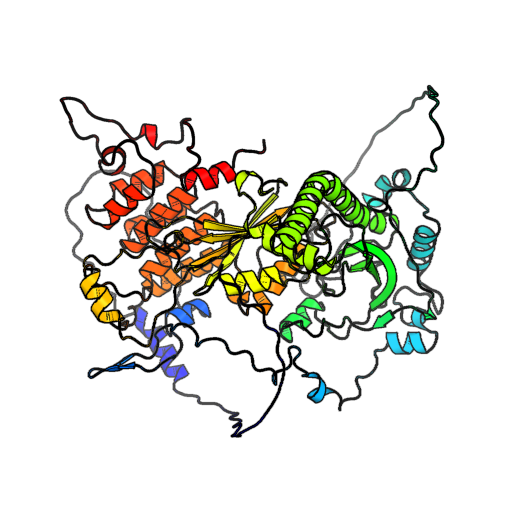 632 ? -29.655 13.290 14.475 1.00 93.88 632 ALA A C 1
ATOM 5118 O O . ALA A 1 632 ? -29.837 13.490 15.682 1.00 93.88 632 ALA A O 1
ATOM 5119 N N . SER A 1 633 ? -29.904 12.095 13.934 1.00 95.19 633 SER A N 1
ATOM 5120 C CA . SER A 1 633 ? -30.276 10.898 14.701 1.00 95.19 633 SER A CA 1
ATOM 5121 C C . SER A 1 633 ? -29.095 10.356 15.530 1.00 95.19 633 SER A C 1
ATOM 5123 O O . SER A 1 633 ? -27.944 10.736 15.319 1.00 95.19 633 SER A O 1
ATOM 5125 N N . ALA A 1 634 ? -29.347 9.464 16.496 1.00 96.44 634 ALA A N 1
ATOM 5126 C CA . ALA A 1 634 ? -28.294 8.971 17.397 1.00 96.44 634 ALA A CA 1
ATOM 5127 C C . ALA A 1 634 ? -27.092 8.290 16.686 1.00 96.44 634 ALA A C 1
ATOM 5129 O O . ALA A 1 634 ? -25.960 8.580 17.081 1.00 96.44 634 ALA A O 1
ATOM 5130 N N . PRO A 1 635 ? -27.265 7.460 15.630 1.00 97.12 635 PRO A N 1
ATOM 5131 C CA . PRO A 1 635 ? -26.135 6.931 14.853 1.00 97.12 635 PRO A CA 1
ATOM 5132 C C . PRO A 1 635 ? -25.333 8.027 14.139 1.00 97.12 635 PRO A C 1
ATOM 5134 O O . PRO A 1 635 ? -24.104 7.979 14.125 1.00 97.12 635 PRO A O 1
ATOM 5137 N N . VAL A 1 636 ? -26.006 9.060 13.618 1.00 97.88 636 VAL A N 1
ATOM 5138 C CA . VAL A 1 636 ? -25.343 10.214 12.989 1.00 97.88 636 VAL A CA 1
ATOM 5139 C C . VAL A 1 636 ? -24.546 11.009 14.023 1.00 97.88 636 VAL A C 1
ATOM 5141 O O . VAL A 1 636 ? -23.394 11.342 13.767 1.00 97.88 636 VAL A O 1
ATOM 5144 N N . ARG A 1 637 ? -25.087 11.245 15.228 1.00 98.12 637 ARG A N 1
ATOM 5145 C CA . ARG A 1 637 ? -24.353 11.929 16.310 1.00 98.12 637 ARG A CA 1
ATOM 5146 C C . ARG A 1 637 ? -23.153 11.123 16.815 1.00 98.12 637 ARG A C 1
ATOM 5148 O O . ARG A 1 637 ? -22.116 11.717 17.100 1.00 98.12 637 ARG A O 1
ATOM 5155 N N . MET A 1 638 ? -23.242 9.790 16.859 1.00 98.12 638 MET A N 1
ATOM 5156 C CA . MET A 1 638 ? -22.084 8.909 17.093 1.00 98.12 638 MET A CA 1
ATOM 5157 C C . MET A 1 638 ? -21.027 9.058 15.991 1.00 98.12 638 MET A C 1
ATOM 5159 O O . MET A 1 638 ? -19.849 9.231 16.300 1.00 98.12 638 MET A O 1
ATOM 5163 N N . GLY A 1 639 ? -21.449 9.068 14.725 1.00 97.81 639 GLY A N 1
ATOM 5164 C CA . GLY A 1 639 ? -20.585 9.360 13.581 1.00 97.81 639 GLY A CA 1
ATOM 5165 C C . GLY A 1 639 ? -19.868 10.705 13.706 1.00 97.81 639 GLY A C 1
ATOM 5166 O O . GLY A 1 639 ? -18.644 10.759 13.635 1.00 97.81 639 GLY A O 1
ATOM 5167 N N . CYS A 1 640 ? -20.608 11.775 14.006 1.00 98.12 640 CYS A N 1
ATOM 5168 C CA . CYS A 1 640 ? -20.067 13.109 14.279 1.00 98.12 640 CYS A CA 1
ATOM 5169 C C . CYS A 1 640 ? -19.081 13.127 15.460 1.00 98.12 640 CYS A C 1
ATOM 5171 O O . CYS A 1 640 ? -18.053 13.797 15.384 1.00 98.12 640 CYS A O 1
ATOM 5173 N N . ALA A 1 641 ? -19.358 12.392 16.544 1.00 97.44 641 ALA A N 1
ATOM 5174 C CA . ALA A 1 641 ? -18.453 12.296 17.689 1.00 97.44 641 ALA A CA 1
ATOM 5175 C C . ALA A 1 641 ? -17.127 11.620 17.300 1.00 97.44 641 ALA A C 1
ATOM 5177 O O . ALA A 1 641 ? -16.054 12.114 17.644 1.00 97.44 641 ALA A O 1
ATOM 5178 N N . LYS A 1 642 ? -17.186 10.523 16.537 1.00 97.62 642 LYS A N 1
ATOM 5179 C CA . LYS A 1 642 ? -15.997 9.841 16.008 1.00 97.62 642 LYS A CA 1
ATOM 5180 C C . LYS A 1 642 ? -15.228 10.707 15.013 1.00 97.62 642 LYS A C 1
ATOM 5182 O O . LYS A 1 642 ? -14.015 10.828 15.138 1.00 97.62 642 LYS A O 1
ATOM 5187 N N . ALA A 1 643 ? -15.924 11.374 14.098 1.00 97.38 643 ALA A N 1
ATOM 5188 C CA . ALA A 1 643 ? -15.341 12.314 13.146 1.00 97.38 643 ALA A CA 1
ATOM 5189 C C . ALA A 1 643 ? -14.608 13.475 13.846 1.00 97.38 643 ALA A C 1
ATOM 5191 O O . ALA A 1 643 ? -13.493 13.816 13.462 1.00 97.38 643 ALA A O 1
ATOM 5192 N N . ALA A 1 644 ? -15.174 14.024 14.928 1.00 96.31 644 ALA A N 1
ATOM 5193 C CA . ALA A 1 644 ? -14.513 15.047 15.740 1.00 96.31 644 ALA A CA 1
ATOM 5194 C C . ALA A 1 644 ? -13.239 14.530 16.441 1.00 96.31 644 ALA A C 1
ATOM 5196 O O . ALA A 1 644 ? -12.271 15.281 16.552 1.00 96.31 644 ALA A O 1
ATOM 5197 N N . LEU A 1 645 ? -13.205 13.262 16.878 1.00 95.19 645 LEU A N 1
ATOM 5198 C CA . LEU A 1 645 ? -11.987 12.632 17.416 1.00 95.19 645 LEU A CA 1
ATOM 5199 C C . LEU A 1 645 ? -10.926 12.399 16.330 1.00 95.19 645 LEU A C 1
ATOM 5201 O O . LEU A 1 645 ? -9.757 12.685 16.572 1.00 95.19 645 LEU A O 1
ATOM 5205 N N . ILE A 1 646 ? -11.325 11.920 15.145 1.00 93.94 646 ILE A N 1
ATOM 5206 C CA . ILE A 1 646 ? -10.430 11.711 13.991 1.00 93.94 646 ILE A CA 1
ATOM 5207 C C . ILE A 1 646 ? -9.792 13.043 13.566 1.00 93.94 646 ILE A C 1
ATOM 5209 O O . ILE A 1 646 ? -8.580 13.114 13.397 1.00 93.94 646 ILE A O 1
ATOM 5213 N N . ALA A 1 647 ? -10.578 14.121 13.492 1.00 92.81 647 ALA A N 1
ATOM 5214 C CA . ALA A 1 647 ? -10.096 15.461 13.147 1.00 92.81 647 ALA A CA 1
ATOM 5215 C C . ALA A 1 647 ? -9.322 16.179 14.282 1.00 92.81 647 ALA A C 1
ATOM 5217 O O . ALA A 1 647 ? -8.853 17.301 14.097 1.00 92.81 647 ALA A O 1
ATOM 5218 N N . GLY A 1 648 ? -9.209 15.584 15.478 1.00 90.62 648 GLY A N 1
ATOM 5219 C CA . GLY A 1 648 ? -8.532 16.194 16.632 1.00 90.62 648 GLY A CA 1
ATOM 5220 C C . GLY A 1 648 ? -9.281 17.367 17.293 1.00 90.62 648 GLY A C 1
ATOM 5221 O O . GLY A 1 648 ? -8.700 18.112 18.092 1.00 90.62 648 GLY A O 1
ATOM 5222 N N . GLU A 1 649 ? -10.575 17.543 17.013 1.00 92.56 649 GLU A N 1
ATOM 5223 C CA . GLU A 1 649 ? -11.412 18.607 17.582 1.00 92.56 649 GLU A CA 1
ATOM 5224 C C . GLU A 1 649 ? -12.025 18.203 18.931 1.00 92.56 649 GLU A C 1
ATOM 5226 O O . GLU A 1 649 ? -13.236 18.048 19.098 1.00 92.56 649 GLU A O 1
ATOM 5231 N N . ARG A 1 650 ? -11.151 18.073 19.937 1.00 91.81 650 ARG A N 1
ATOM 5232 C CA . ARG A 1 650 ? -11.479 17.686 21.326 1.00 91.81 650 ARG A CA 1
ATOM 5233 C C . ARG A 1 650 ? -12.603 18.510 21.969 1.00 91.81 650 ARG A C 1
ATOM 5235 O O . ARG A 1 650 ? -13.387 17.972 22.753 1.00 91.81 650 ARG A O 1
ATOM 5242 N N . GLU A 1 651 ? -12.699 19.794 21.633 1.00 93.12 651 GLU A N 1
ATOM 5243 C CA . GLU A 1 651 ? -13.726 20.701 22.157 1.00 93.12 651 GLU A CA 1
ATOM 5244 C C . GLU A 1 651 ? -15.099 20.407 21.536 1.00 93.12 651 GLU A C 1
ATOM 5246 O O . GLU A 1 651 ? -16.091 20.276 22.257 1.00 93.12 651 GLU A O 1
ATOM 5251 N N . LEU A 1 652 ? -15.135 20.197 20.214 1.00 94.56 652 LEU A N 1
ATOM 5252 C CA . LEU A 1 652 ? -16.327 19.778 19.477 1.00 94.56 652 LEU A CA 1
ATOM 5253 C C . LEU A 1 652 ? -16.796 18.392 19.939 1.00 94.56 652 LEU A C 1
ATOM 5255 O O . LEU A 1 652 ? -17.985 18.200 20.185 1.00 94.56 652 LEU A O 1
ATOM 5259 N N . PHE A 1 653 ? -15.869 17.454 20.156 1.00 96.00 653 PHE A N 1
ATOM 5260 C CA . PHE A 1 653 ? -16.186 16.153 20.743 1.00 96.00 653 PHE A CA 1
ATOM 5261 C C . PHE A 1 653 ? -16.839 16.289 22.127 1.00 96.00 653 PHE A C 1
ATOM 5263 O O . PHE A 1 653 ? -17.906 15.714 22.351 1.00 96.00 653 PHE A O 1
ATOM 5270 N N . ARG A 1 654 ? -16.266 17.086 23.048 1.00 94.81 654 ARG A N 1
ATOM 5271 C CA . ARG A 1 654 ? -16.898 17.329 24.360 1.00 94.81 654 ARG A CA 1
ATOM 5272 C C . ARG A 1 654 ? -18.294 17.932 24.197 1.00 94.81 654 ARG A C 1
ATOM 5274 O O . ARG A 1 654 ? -19.211 17.491 24.886 1.00 94.81 654 ARG A O 1
ATOM 5281 N N . HIS A 1 655 ? -18.470 18.902 23.298 1.00 94.81 655 HIS A N 1
ATOM 5282 C CA . HIS A 1 655 ? -19.777 19.501 23.032 1.00 94.81 655 HIS A CA 1
ATOM 5283 C C . HIS A 1 655 ? -20.813 18.447 22.601 1.00 94.81 655 HIS A C 1
ATOM 5285 O O . HIS A 1 655 ? -21.891 18.387 23.198 1.00 94.81 655 HIS A O 1
ATOM 5291 N N . ILE A 1 656 ? -20.463 17.559 21.663 1.00 96.69 656 ILE A N 1
ATOM 5292 C CA . ILE A 1 656 ? -21.331 16.460 21.204 1.00 96.69 656 ILE A CA 1
ATOM 5293 C C . ILE A 1 656 ? -21.686 15.516 22.362 1.00 96.69 656 ILE A C 1
ATOM 5295 O O . ILE A 1 656 ? -22.861 15.262 22.607 1.00 96.69 656 ILE A O 1
ATOM 5299 N N . VAL A 1 657 ? -20.708 15.046 23.147 1.00 96.50 657 VAL A N 1
ATOM 5300 C CA . VAL A 1 657 ? -20.988 14.120 24.266 1.00 96.50 657 VAL A CA 1
ATOM 5301 C C . VAL A 1 657 ? -21.838 14.763 25.367 1.00 96.50 657 VAL A C 1
ATOM 5303 O O . VAL A 1 657 ? -22.681 14.088 25.959 1.00 96.50 657 VAL A O 1
ATOM 5306 N N . SER A 1 658 ? -21.652 16.061 25.621 1.00 94.81 658 SER A N 1
ATOM 5307 C CA . SER A 1 658 ? -22.417 16.810 26.626 1.00 94.81 658 SER A CA 1
ATOM 5308 C C . SER A 1 658 ? -23.831 17.209 26.172 1.00 94.81 658 SER A C 1
ATOM 5310 O O . SER A 1 658 ? -24.659 17.565 27.008 1.00 94.81 658 SER A O 1
ATOM 5312 N N . SER A 1 659 ? -24.108 17.154 24.863 1.00 95.56 659 SER A N 1
ATOM 5313 C CA . SER A 1 659 ? -25.439 17.381 24.278 1.00 95.56 659 SER A CA 1
ATOM 5314 C C . SER A 1 659 ? -26.186 16.080 23.951 1.00 95.56 659 SER A C 1
ATOM 5316 O O . SER A 1 659 ? -27.411 16.101 23.831 1.00 95.56 659 SER A O 1
ATOM 5318 N N . GLU A 1 660 ? -25.491 14.940 23.863 1.00 97.19 660 GLU A N 1
ATOM 5319 C CA . GLU A 1 660 ? -26.116 13.625 23.705 1.00 97.19 660 GLU A CA 1
ATOM 5320 C C . GLU A 1 660 ? -27.001 13.278 24.924 1.00 97.19 660 GLU A C 1
ATOM 5322 O O . GLU A 1 660 ? -26.526 13.322 26.064 1.00 97.19 660 GLU A O 1
ATOM 5327 N N . PRO A 1 661 ? -28.272 12.877 24.724 1.00 95.25 661 PRO A N 1
ATOM 5328 C CA . PRO A 1 661 ? -29.131 12.433 25.817 1.00 95.25 661 PRO A CA 1
ATOM 5329 C C . PRO A 1 661 ? -28.564 11.219 26.583 1.00 95.25 661 PRO A C 1
ATOM 5331 O O . PRO A 1 661 ? -27.973 10.322 25.972 1.00 95.25 661 PRO A O 1
ATOM 5334 N N . PRO A 1 662 ? -28.798 11.112 27.908 1.00 95.56 662 PRO A N 1
ATOM 5335 C CA . PRO A 1 662 ? -28.348 9.967 28.697 1.00 95.56 662 PRO A CA 1
ATOM 5336 C C . PRO A 1 662 ? -28.863 8.627 28.152 1.00 95.56 662 PRO A C 1
ATOM 5338 O O . PRO A 1 662 ? -30.066 8.372 28.100 1.00 95.56 662 PRO A O 1
ATOM 5341 N N . GLY A 1 663 ? -27.943 7.738 27.777 1.00 95.00 663 GLY A N 1
ATOM 5342 C CA . GLY A 1 663 ? -28.279 6.435 27.206 1.00 95.00 663 GLY A CA 1
ATOM 5343 C C . GLY A 1 663 ? -27.055 5.624 26.788 1.00 95.00 663 GLY A C 1
ATOM 5344 O O . GLY A 1 663 ? -25.913 6.048 26.976 1.00 95.00 663 GLY A O 1
ATOM 5345 N N . ARG A 1 664 ? -27.284 4.445 26.185 1.00 95.88 664 ARG A N 1
ATOM 5346 C CA . ARG A 1 664 ? -26.197 3.567 25.702 1.00 95.88 664 ARG A CA 1
ATOM 5347 C C . ARG A 1 664 ? -25.262 4.301 24.734 1.00 95.88 664 ARG A C 1
ATOM 5349 O O . ARG A 1 664 ? -24.055 4.110 24.829 1.00 95.88 664 ARG A O 1
ATOM 5356 N N . MET A 1 665 ? -25.799 5.167 23.869 1.00 96.88 665 MET A N 1
ATOM 5357 C CA . MET A 1 665 ? -25.002 5.916 22.894 1.00 96.88 665 MET A CA 1
ATOM 5358 C C . MET A 1 665 ? -23.979 6.833 23.580 1.00 96.88 665 MET A C 1
ATOM 5360 O O . MET A 1 665 ? -22.784 6.674 23.347 1.00 96.88 665 MET A O 1
ATOM 5364 N N . GLN A 1 666 ? -24.411 7.685 24.520 1.00 97.19 666 GLN A N 1
ATOM 5365 C CA . GLN A 1 666 ? -23.508 8.522 25.322 1.00 97.19 666 GLN A CA 1
ATOM 5366 C C . GLN A 1 666 ? -22.479 7.681 26.105 1.00 97.19 666 GLN A C 1
ATOM 5368 O O . GLN A 1 666 ? -21.301 8.034 26.162 1.00 97.19 666 GLN A O 1
ATOM 5373 N N . VAL A 1 667 ? -22.882 6.531 26.667 1.00 96.69 667 VAL A N 1
ATOM 5374 C CA . VAL A 1 667 ? -21.950 5.624 27.361 1.00 96.69 667 VAL A CA 1
ATOM 5375 C C . VAL A 1 667 ? -20.838 5.157 26.420 1.00 96.69 667 VAL A C 1
ATOM 5377 O O . VAL A 1 667 ? -19.668 5.273 26.788 1.00 96.69 667 VAL A O 1
ATOM 5380 N N . TYR A 1 668 ? -21.165 4.696 25.209 1.00 96.88 668 TYR A N 1
ATOM 5381 C CA . TYR A 1 668 ? -20.153 4.310 24.221 1.00 96.88 668 TYR A CA 1
ATOM 5382 C C . TYR A 1 668 ? -19.328 5.501 23.727 1.00 96.88 668 TYR A C 1
ATOM 5384 O O . TYR A 1 668 ? -18.108 5.380 23.707 1.00 96.88 668 TYR A O 1
ATOM 5392 N N . MET A 1 669 ? -19.925 6.673 23.468 1.00 96.69 669 MET A N 1
ATOM 5393 C CA . MET A 1 669 ? -19.165 7.882 23.109 1.00 96.69 669 MET A CA 1
ATOM 5394 C C . MET A 1 669 ? -18.094 8.194 24.159 1.00 96.69 669 MET A C 1
ATOM 5396 O O . MET A 1 669 ? -16.935 8.420 23.823 1.00 96.69 669 MET A O 1
ATOM 5400 N N . THR A 1 670 ? -18.441 8.136 25.451 1.00 95.19 670 THR A N 1
ATOM 5401 C CA . THR A 1 670 ? -17.447 8.369 26.509 1.00 95.19 670 THR A CA 1
ATOM 5402 C C . THR A 1 670 ? -16.370 7.286 26.562 1.00 95.19 670 THR A C 1
ATOM 5404 O O . THR A 1 670 ? -15.274 7.576 27.036 1.00 95.19 670 THR A O 1
ATOM 5407 N N . LYS A 1 671 ? -16.633 6.046 26.122 1.00 94.56 671 LYS A N 1
ATOM 5408 C CA . LYS A 1 671 ? -15.629 4.966 26.071 1.00 94.56 671 LYS A CA 1
ATOM 5409 C C . LYS A 1 671 ? -14.595 5.152 24.960 1.00 94.56 671 LYS A C 1
ATOM 5411 O O . LYS A 1 671 ? -13.460 4.753 25.188 1.00 94.56 671 LYS A O 1
ATOM 5416 N N . LEU A 1 672 ? -14.959 5.778 23.833 1.00 93.06 672 LEU A N 1
ATOM 5417 C CA . LEU A 1 672 ? -14.075 5.971 22.668 1.00 93.06 672 LEU A CA 1
ATOM 5418 C C . LEU A 1 672 ? -12.733 6.634 23.011 1.00 93.06 672 LEU A C 1
ATOM 5420 O O . LEU A 1 672 ? -11.734 6.405 22.335 1.00 93.06 672 LEU A O 1
ATOM 5424 N N . VAL A 1 673 ? -12.710 7.480 24.046 1.00 92.06 673 VAL A N 1
ATOM 5425 C CA . VAL A 1 673 ? -11.539 8.275 24.416 1.00 92.06 673 VAL A CA 1
ATOM 5426 C C . VAL A 1 673 ? -11.038 7.956 25.825 1.00 92.06 673 VAL A C 1
ATOM 5428 O O . VAL A 1 673 ? -11.800 7.808 26.791 1.00 92.06 673 VAL A O 1
ATOM 5431 N N . ARG A 1 674 ? -9.708 7.924 25.971 1.00 89.25 674 ARG A N 1
ATOM 5432 C CA . ARG A 1 674 ? -9.043 7.909 27.276 1.00 89.25 674 ARG A CA 1
ATOM 5433 C C . ARG A 1 674 ? -9.335 9.229 27.997 1.00 89.25 674 ARG A C 1
ATOM 5435 O O . ARG A 1 674 ? -8.943 10.302 27.549 1.00 89.25 674 ARG A O 1
ATOM 5442 N N . LYS A 1 675 ? -10.010 9.142 29.142 1.00 90.69 675 LYS A N 1
ATOM 5443 C CA . LYS A 1 675 ? -10.509 10.282 29.930 1.00 90.69 675 LYS A CA 1
ATOM 5444 C C . LYS A 1 675 ? -10.162 10.129 31.408 1.00 90.69 675 LYS A C 1
ATOM 5446 O O . LYS A 1 675 ? -9.998 9.012 31.893 1.00 90.69 675 LYS A O 1
ATOM 5451 N N . ARG A 1 676 ? -10.103 11.250 32.132 1.00 90.25 676 ARG A N 1
ATOM 5452 C CA . ARG A 1 676 ? -9.840 11.294 33.580 1.00 90.25 676 ARG A CA 1
ATOM 5453 C C . ARG A 1 676 ? -11.052 10.798 34.383 1.00 90.25 676 ARG A C 1
ATOM 5455 O O . ARG A 1 676 ? -10.907 9.883 35.193 1.00 90.25 676 ARG A O 1
ATOM 5462 N N . LYS A 1 677 ? -12.247 11.347 34.140 1.00 91.56 677 LYS A N 1
ATOM 5463 C CA . LYS A 1 677 ? -13.542 10.851 34.649 1.00 91.56 677 LYS A CA 1
ATOM 5464 C C . LYS A 1 677 ? -14.622 10.984 33.567 1.00 91.56 677 LYS A C 1
ATOM 5466 O O . LYS A 1 677 ? -14.517 11.832 32.691 1.00 91.56 677 LYS A O 1
ATOM 5471 N N . SER A 1 678 ? -15.696 10.191 33.635 1.00 92.69 678 SER A N 1
ATOM 5472 C CA . SER A 1 678 ? -16.820 10.320 32.683 1.00 92.69 678 SER A CA 1
ATOM 5473 C C . SER A 1 678 ? -17.595 11.636 32.837 1.00 92.69 678 SER A C 1
ATOM 5475 O O . SER A 1 678 ? -18.058 12.178 31.838 1.00 92.69 678 SER A O 1
ATOM 5477 N N . ARG A 1 679 ? -17.672 12.186 34.061 1.00 91.38 679 ARG A N 1
ATOM 5478 C CA . ARG A 1 679 ? -18.288 13.501 34.339 1.00 91.38 679 ARG A CA 1
ATOM 5479 C C . ARG A 1 679 ? -17.654 14.641 33.534 1.00 91.38 679 ARG A C 1
ATOM 5481 O O . ARG A 1 679 ? -18.357 15.557 33.145 1.00 91.38 679 ARG A O 1
ATOM 5488 N N . ASP A 1 680 ? -16.366 14.529 33.198 1.00 92.06 680 ASP A N 1
ATOM 5489 C CA . ASP A 1 680 ? -15.615 15.545 32.445 1.00 92.06 680 ASP A CA 1
ATOM 5490 C C . ASP A 1 680 ? -16.175 15.787 31.026 1.00 92.06 680 ASP A C 1
ATOM 5492 O O . ASP A 1 680 ? -15.930 16.839 30.428 1.00 92.06 680 ASP A O 1
ATOM 5496 N N . LEU A 1 681 ? -16.908 14.798 30.497 1.00 93.81 681 LEU A N 1
ATOM 5497 C CA . LEU A 1 681 ? -17.552 14.804 29.182 1.00 93.81 681 LEU A CA 1
ATOM 5498 C C . LEU A 1 681 ? -19.083 14.889 29.265 1.00 93.81 681 LEU A C 1
ATOM 5500 O O . LEU A 1 681 ? -19.686 15.567 28.443 1.00 93.81 681 LEU A O 1
ATOM 5504 N N . ILE A 1 682 ? -19.699 14.180 30.220 1.00 93.56 682 ILE A N 1
ATOM 5505 C CA . ILE A 1 682 ? -21.163 14.100 30.366 1.00 93.56 682 ILE A CA 1
ATOM 5506 C C . ILE A 1 682 ? -21.736 15.399 30.939 1.00 93.56 682 ILE A C 1
ATOM 5508 O O . ILE A 1 682 ? -22.765 15.878 30.469 1.00 93.56 682 ILE A O 1
ATOM 5512 N N . ASP A 1 683 ? -21.091 15.962 31.963 1.00 90.44 683 ASP A N 1
ATOM 5513 C CA . ASP A 1 683 ? -21.604 17.132 32.665 1.00 90.44 683 ASP A CA 1
ATOM 5514 C C . ASP A 1 683 ? -21.306 18.371 31.794 1.00 90.44 683 ASP A C 1
ATOM 5516 O O . ASP A 1 683 ? -20.155 18.813 31.680 1.00 90.44 683 ASP A O 1
ATOM 5520 N N . SER A 1 684 ? -22.336 18.896 31.119 1.00 88.56 684 SER A N 1
ATOM 5521 C CA . SER A 1 684 ? -22.260 20.106 30.287 1.00 88.56 684 SER A CA 1
ATOM 5522 C C . SER A 1 684 ? -21.893 21.321 31.141 1.00 88.56 684 SER A C 1
ATOM 5524 O O . SER A 1 684 ? -20.864 21.964 30.899 1.00 88.56 684 SER A O 1
ATOM 5526 N N . GLU A 1 685 ? -22.690 21.549 32.184 1.00 87.19 685 GLU A N 1
ATOM 5527 C CA . GLU A 1 685 ? -22.442 22.468 33.292 1.00 87.19 685 GLU A CA 1
ATOM 5528 C C . GLU A 1 685 ? -21.691 21.757 34.437 1.00 87.19 685 GLU A C 1
ATOM 5530 O O . GLU A 1 685 ? -21.975 20.590 34.722 1.00 87.19 685 GLU A O 1
ATOM 5535 N N . PRO A 1 686 ? -20.753 22.429 35.133 1.00 87.44 686 PRO A N 1
ATOM 5536 C CA . PRO A 1 686 ? -20.077 21.862 36.297 1.00 87.44 686 PRO A CA 1
ATOM 5537 C C . PRO A 1 686 ? -21.069 21.443 37.388 1.00 87.44 686 PRO A C 1
ATOM 5539 O O . PRO A 1 686 ? -21.776 22.268 37.965 1.00 87.44 686 PRO A O 1
ATOM 5542 N N . ARG A 1 687 ? -21.088 20.153 37.722 1.00 86.31 687 ARG A N 1
ATOM 5543 C CA . ARG A 1 687 ? -21.865 19.630 38.848 1.00 86.31 687 ARG A CA 1
ATOM 5544 C C . ARG A 1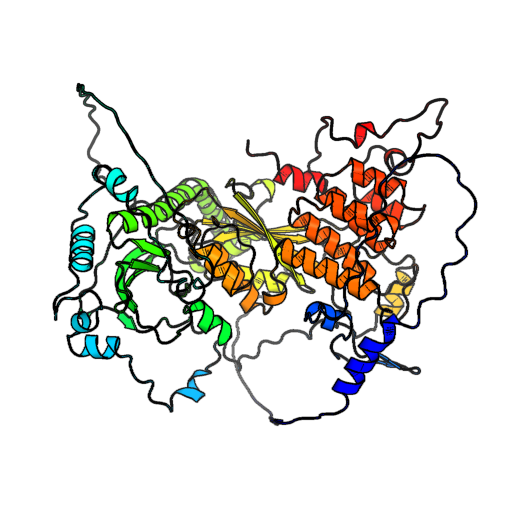 687 ? -21.163 19.933 40.173 1.00 86.31 687 ARG A C 1
ATOM 5546 O O . ARG A 1 687 ? -19.960 19.708 40.300 1.00 86.31 687 ARG A O 1
ATOM 5553 N N . LEU A 1 688 ? -21.934 20.375 41.168 1.00 88.56 688 LEU A N 1
ATOM 5554 C CA . LEU A 1 688 ? -21.461 20.550 42.542 1.00 88.56 688 LEU A CA 1
ATOM 5555 C C . LEU A 1 688 ? -21.154 19.184 43.177 1.00 88.56 688 LEU A C 1
ATOM 5557 O O . LEU A 1 688 ? -22.026 18.315 43.259 1.00 88.56 688 LEU A O 1
ATOM 5561 N N . LEU A 1 689 ? -19.914 18.998 43.618 1.00 88.12 689 LEU A N 1
ATOM 5562 C CA . LEU A 1 689 ? -19.372 17.756 44.168 1.00 88.12 689 LEU A CA 1
ATOM 5563 C C . LEU A 1 689 ? -18.467 18.120 45.349 1.00 88.12 689 LEU A C 1
ATOM 5565 O O . LEU A 1 689 ? -17.499 18.846 45.161 1.00 88.12 689 LEU A O 1
ATOM 5569 N N . GLU A 1 690 ? -18.787 17.647 46.559 1.00 88.25 690 GLU A N 1
ATOM 5570 C CA . GLU A 1 690 ? -18.002 17.944 47.779 1.00 88.25 690 GLU A CA 1
ATOM 5571 C C . GLU A 1 690 ? -17.754 19.459 47.974 1.00 88.25 690 GLU A C 1
ATOM 5573 O O . GLU A 1 690 ? -16.642 19.903 48.237 1.00 88.25 690 GLU A O 1
ATOM 5578 N N . GLU A 1 691 ? -18.813 20.260 47.789 1.00 85.12 691 GLU A N 1
ATOM 5579 C CA . GLU A 1 691 ? -18.808 21.738 47.839 1.00 85.12 691 GLU A CA 1
ATOM 5580 C C . GLU A 1 691 ? -17.944 22.436 46.763 1.00 85.12 691 GLU A C 1
ATOM 5582 O O . GLU A 1 691 ? -17.814 23.660 46.763 1.00 85.12 691 GLU A O 1
ATOM 5587 N N . GLN A 1 692 ? -17.413 21.689 45.788 1.00 85.69 692 GLN A N 1
ATOM 5588 C CA . GLN A 1 692 ? -16.579 22.199 44.698 1.00 85.69 692 GLN A CA 1
ATOM 5589 C C . GLN A 1 692 ? -17.236 22.005 43.323 1.00 85.69 692 GLN A C 1
ATOM 5591 O O . GLN A 1 692 ? -18.011 21.075 43.097 1.00 85.69 692 GLN A O 1
ATOM 5596 N N . TYR A 1 693 ? -16.901 22.885 42.377 1.00 88.88 693 TYR A N 1
ATOM 5597 C CA . TYR A 1 693 ? -17.286 22.764 40.969 1.00 88.88 693 TYR A CA 1
ATOM 5598 C C . TYR A 1 693 ? -16.088 22.294 40.137 1.00 88.88 693 TYR A C 1
ATOM 5600 O O . TYR A 1 693 ? -15.067 22.980 40.063 1.00 88.88 693 TYR A O 1
ATOM 5608 N N . GLU A 1 694 ? -16.208 21.138 39.481 1.00 84.19 694 GLU A N 1
ATOM 5609 C CA . GLU A 1 694 ? -15.162 20.620 38.591 1.00 84.19 694 GLU A CA 1
ATOM 5610 C C . GLU A 1 694 ? -15.283 21.211 37.173 1.00 84.19 694 GLU A C 1
ATOM 5612 O O . GLU A 1 694 ? -16.171 20.848 36.402 1.00 84.19 694 GLU A O 1
ATOM 5617 N N . PHE A 1 695 ? -14.351 22.087 36.787 1.00 85.88 695 PHE A N 1
ATOM 5618 C CA . PHE A 1 695 ? -14.291 22.655 35.434 1.00 85.88 695 PHE A CA 1
ATOM 5619 C C . PHE A 1 695 ? -13.422 21.798 34.505 1.00 85.88 695 PHE A C 1
ATOM 5621 O O . PHE A 1 695 ? -12.203 21.947 34.455 1.00 85.88 695 PHE A O 1
ATOM 5628 N N . ALA A 1 696 ? -14.052 20.908 33.735 1.00 86.06 696 ALA A N 1
ATOM 5629 C CA . ALA A 1 696 ? -13.348 20.010 32.816 1.00 86.06 696 ALA A CA 1
ATOM 5630 C C . ALA A 1 696 ? -12.997 20.621 31.444 1.00 86.06 696 ALA A C 1
ATOM 5632 O O . ALA A 1 696 ? -12.142 20.076 30.750 1.00 86.06 696 ALA A O 1
ATOM 5633 N N . ALA A 1 697 ? -13.613 21.738 31.036 1.00 82.19 697 ALA A N 1
ATOM 5634 C CA . ALA A 1 697 ? -13.396 22.339 29.711 1.00 82.19 697 ALA A CA 1
ATOM 5635 C C . ALA A 1 697 ? -11.908 22.605 29.351 1.00 82.19 697 ALA A C 1
ATOM 5637 O O . ALA A 1 697 ? -11.517 22.294 28.223 1.00 82.19 697 ALA A O 1
ATOM 5638 N N . PRO A 1 698 ? -11.024 23.052 30.271 1.00 85.56 698 PRO A N 1
ATOM 5639 C CA . PRO A 1 698 ? -9.591 23.190 29.983 1.00 85.56 698 PRO A CA 1
ATOM 5640 C C . PRO A 1 698 ? -8.880 21.884 29.579 1.00 85.56 698 PRO A C 1
ATOM 5642 O O . PRO A 1 698 ? -7.870 21.942 28.891 1.00 85.56 698 PRO A O 1
ATO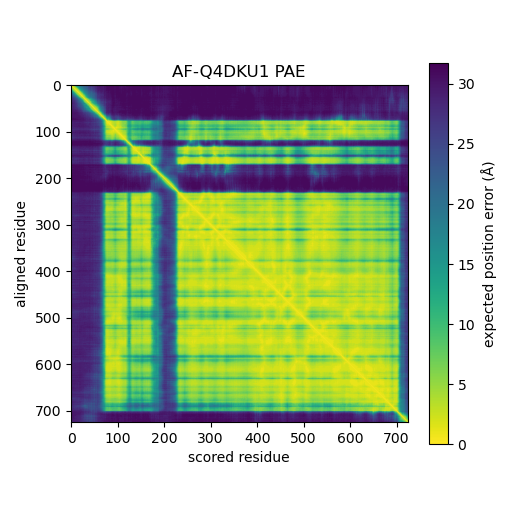M 5645 N N . LEU A 1 699 ? -9.405 20.708 29.952 1.00 84.56 699 LEU A N 1
ATOM 5646 C CA . LEU A 1 699 ? -8.846 19.391 29.588 1.00 84.56 699 LEU A CA 1
ATOM 5647 C C . LEU A 1 699 ? -9.195 18.959 28.147 1.00 84.56 699 LEU A C 1
ATOM 5649 O O . LEU A 1 699 ? -8.632 17.992 27.622 1.00 84.56 699 LEU A O 1
ATOM 5653 N N . TRP A 1 700 ? -10.150 19.651 27.521 1.00 84.69 700 TRP A N 1
ATOM 5654 C CA . TRP A 1 700 ? -10.693 19.342 26.193 1.00 84.69 700 TRP A CA 1
ATOM 5655 C C . TRP A 1 700 ? -10.506 20.489 25.189 1.00 84.69 700 TRP A C 1
ATOM 5657 O O . TRP A 1 700 ? -10.960 20.388 24.058 1.00 84.69 700 TRP A O 1
ATOM 5667 N N . THR A 1 701 ? -9.785 21.548 25.567 1.00 77.81 701 THR A N 1
ATOM 5668 C CA . THR A 1 701 ? -9.372 22.645 24.674 1.00 77.81 701 THR A CA 1
ATOM 5669 C C . THR A 1 701 ? -7.882 22.523 24.337 1.00 77.81 701 THR A C 1
ATOM 5671 O O . THR A 1 701 ? -7.107 21.951 25.103 1.00 77.81 701 THR A O 1
ATOM 5674 N N . LYS A 1 702 ? -7.442 23.051 23.184 1.00 61.88 702 LYS A N 1
ATOM 5675 C CA . LYS A 1 702 ? -6.103 22.799 22.593 1.00 61.88 702 LYS A CA 1
ATOM 5676 C C . LYS A 1 702 ? -4.885 23.364 23.371 1.00 61.88 702 LYS A C 1
ATOM 5678 O O . LYS A 1 702 ? -3.776 23.386 22.838 1.00 61.88 702 LYS A O 1
ATOM 5683 N N . ARG A 1 703 ? -5.019 23.790 24.637 1.00 45.00 703 ARG A N 1
ATOM 5684 C CA . ARG A 1 703 ? -3.894 24.292 25.460 1.00 45.00 703 ARG A CA 1
ATOM 5685 C C . ARG A 1 703 ? -3.035 23.160 26.049 1.00 45.00 703 ARG A C 1
ATOM 5687 O O . ARG A 1 703 ? -3.088 22.863 27.237 1.00 45.00 703 ARG A O 1
ATOM 5694 N N . GLY A 1 704 ? -2.185 22.590 25.195 1.00 39.16 704 GLY A N 1
ATOM 5695 C CA . GLY A 1 704 ? -0.877 22.031 25.560 1.00 39.16 704 GLY A CA 1
ATOM 5696 C C . GLY A 1 704 ? -0.843 20.944 26.640 1.00 39.16 704 GLY A C 1
ATOM 5697 O O . GLY A 1 704 ? -0.277 21.166 27.706 1.00 39.16 704 GLY A O 1
ATOM 5698 N N . THR A 1 705 ? -1.344 19.738 26.352 1.00 41.09 705 THR A N 1
ATOM 5699 C CA . THR A 1 705 ? -1.098 18.555 27.200 1.00 41.09 705 THR A CA 1
ATOM 5700 C C . THR A 1 705 ? -0.901 17.266 26.392 1.00 41.09 705 THR A C 1
ATOM 5702 O O . THR A 1 705 ? -1.800 16.798 25.709 1.00 41.09 705 THR A O 1
ATOM 5705 N N . ARG A 1 706 ? 0.307 16.698 26.521 1.00 39.91 706 ARG A N 1
ATOM 5706 C CA . ARG A 1 706 ? 0.701 15.277 26.394 1.00 39.91 706 ARG A CA 1
ATOM 5707 C C . ARG A 1 706 ? -0.315 14.334 25.709 1.00 39.91 706 ARG A C 1
ATOM 5709 O O . ARG A 1 706 ? -1.083 13.657 26.392 1.00 39.91 706 ARG A O 1
ATOM 5716 N N . ILE A 1 707 ? -0.231 14.232 24.381 1.00 41.47 707 ILE A N 1
ATOM 5717 C CA . ILE A 1 707 ? -0.906 13.184 23.596 1.00 41.47 707 ILE A CA 1
ATOM 5718 C C . ILE A 1 707 ? -0.403 11.808 24.063 1.00 41.47 707 ILE A C 1
ATOM 5720 O O . ILE A 1 707 ? 0.800 11.607 24.242 1.00 41.47 707 ILE A O 1
ATOM 5724 N N . ASP A 1 708 ? -1.325 10.875 24.292 1.00 45.75 708 ASP A N 1
ATOM 5725 C CA . ASP A 1 708 ? -1.027 9.512 24.737 1.00 45.75 708 ASP A CA 1
ATOM 5726 C C . ASP A 1 708 ? -1.015 8.554 23.542 1.00 45.75 708 ASP A C 1
ATOM 5728 O O . ASP A 1 708 ? -1.922 8.593 22.717 1.00 45.75 708 ASP A O 1
ATOM 5732 N N . LYS A 1 709 ? -0.005 7.684 23.447 1.00 41.34 709 LYS A N 1
ATOM 5733 C CA . LYS A 1 709 ? 0.297 6.916 22.220 1.00 41.34 709 LYS A CA 1
ATOM 5734 C C . LYS A 1 709 ? -0.765 5.880 21.815 1.00 41.34 709 LYS A C 1
ATOM 5736 O O . LYS A 1 709 ? -0.699 5.371 20.704 1.00 41.34 709 LYS A O 1
ATOM 5741 N N . ASN A 1 710 ? -1.720 5.578 22.698 1.00 38.91 710 ASN A N 1
ATOM 5742 C CA . ASN A 1 710 ? -2.649 4.452 22.565 1.00 38.91 710 ASN A CA 1
ATOM 5743 C C . ASN A 1 710 ? -4.117 4.881 22.340 1.00 38.91 710 ASN A C 1
ATOM 5745 O O . ASN A 1 710 ? -5.021 4.065 22.505 1.00 38.91 710 ASN A O 1
ATOM 5749 N N . THR A 1 711 ? -4.391 6.151 22.023 1.00 46.66 711 THR A N 1
ATOM 5750 C CA . THR A 1 711 ? -5.735 6.615 21.622 1.00 46.66 711 THR A CA 1
ATOM 5751 C C . THR A 1 711 ? -5.830 6.801 20.108 1.00 46.66 711 THR A C 1
ATOM 5753 O O . THR A 1 711 ? -4.811 6.890 19.432 1.00 46.66 711 THR A O 1
ATOM 5756 N N . LEU A 1 712 ? -7.050 6.927 19.571 1.00 46.88 712 LEU A N 1
ATOM 5757 C CA . LEU A 1 712 ? -7.281 7.302 18.166 1.00 46.88 712 LEU A CA 1
ATOM 5758 C C . LEU A 1 712 ? -6.606 8.648 17.826 1.00 46.88 712 LEU A C 1
ATOM 5760 O O . LEU A 1 712 ? -5.874 8.740 16.849 1.00 46.88 712 LEU A O 1
ATOM 5764 N N . GLU A 1 713 ? -6.729 9.644 18.711 1.00 48.41 713 GLU A N 1
ATOM 5765 C CA . GLU A 1 713 ? -5.939 10.887 18.643 1.00 48.41 713 GLU A CA 1
ATOM 5766 C C . GLU A 1 713 ? -4.426 10.624 18.722 1.00 48.41 713 GLU A C 1
ATOM 5768 O O . GLU A 1 713 ? -3.655 11.267 18.027 1.00 48.41 713 GLU A O 1
ATOM 5773 N N . GLY A 1 714 ? -3.976 9.670 19.540 1.00 43.69 714 GLY A N 1
ATOM 5774 C CA . GLY A 1 714 ? -2.577 9.249 19.618 1.00 43.69 714 GLY A CA 1
ATOM 5775 C C . GLY A 1 714 ? -2.047 8.681 18.307 1.00 43.69 714 GLY A C 1
ATOM 5776 O O . GLY A 1 714 ? -0.931 9.015 17.918 1.00 43.69 714 GLY A O 1
ATOM 5777 N N . ALA A 1 715 ? -2.855 7.887 17.604 1.00 49.22 715 ALA A N 1
ATOM 5778 C CA . ALA A 1 715 ? -2.534 7.362 16.284 1.00 49.22 715 ALA A CA 1
ATOM 5779 C C . ALA A 1 715 ? -2.492 8.475 15.220 1.00 49.22 715 ALA A C 1
ATOM 5781 O O . ALA A 1 715 ? -1.562 8.498 14.418 1.00 49.22 715 ALA A O 1
ATOM 5782 N N . VAL A 1 716 ? -3.429 9.432 15.251 1.00 49.56 716 VAL A N 1
ATOM 5783 C CA . VAL A 1 716 ? -3.512 10.532 14.268 1.00 49.56 716 VAL A CA 1
ATOM 5784 C C . VAL A 1 716 ? -2.520 11.679 14.555 1.00 49.56 716 VAL A C 1
ATOM 5786 O O . VAL A 1 716 ? -1.937 12.239 13.634 1.00 49.56 716 VAL A O 1
ATOM 5789 N N . ASP A 1 717 ? -2.192 12.005 15.807 1.00 45.44 717 ASP A N 1
ATOM 5790 C CA . ASP A 1 717 ? -1.179 13.032 16.132 1.00 45.44 717 ASP A CA 1
ATOM 5791 C C . ASP A 1 717 ? 0.251 12.431 16.120 1.00 45.44 717 ASP A C 1
ATOM 5793 O O . ASP A 1 717 ? 1.207 13.116 15.741 1.00 45.44 717 ASP A O 1
ATOM 5797 N N . MET A 1 718 ? 0.417 11.114 16.363 1.00 47.12 718 MET A N 1
ATOM 5798 C CA . MET A 1 718 ? 1.600 10.368 15.883 1.00 47.12 718 MET A CA 1
ATOM 5799 C C . MET A 1 718 ? 1.580 10.113 14.365 1.00 47.12 718 MET A C 1
ATOM 5801 O O . MET A 1 718 ? 2.585 9.627 13.850 1.00 47.12 718 MET A O 1
ATOM 5805 N N . GLN A 1 719 ? 0.582 10.605 13.624 1.00 50.25 719 GLN A N 1
ATOM 5806 C CA . GLN A 1 719 ? 0.654 10.874 12.178 1.00 50.25 719 GLN A CA 1
ATOM 5807 C C . GLN A 1 719 ? 0.862 12.374 11.833 1.00 50.25 719 GLN A C 1
ATOM 5809 O O . GLN A 1 719 ? 1.300 12.669 10.727 1.00 50.25 719 GLN A O 1
ATOM 5814 N N . GLY A 1 720 ? 0.683 13.310 12.781 1.00 42.47 720 GLY A N 1
ATOM 5815 C CA . GLY A 1 720 ? 0.980 14.750 12.636 1.00 42.47 720 GLY A CA 1
ATOM 5816 C C . GLY A 1 720 ? 2.407 15.195 13.028 1.00 42.47 720 GLY A C 1
ATOM 5817 O O . GLY A 1 720 ? 3.162 15.663 12.189 1.00 42.47 720 GLY A O 1
ATOM 5818 N N . ARG A 1 721 ? 2.855 14.980 14.278 1.00 38.16 721 ARG A N 1
ATOM 5819 C CA . ARG A 1 721 ? 3.983 15.732 14.905 1.00 38.16 721 ARG A CA 1
ATOM 5820 C C . ARG A 1 721 ? 5.432 15.178 14.920 1.00 38.16 721 ARG A C 1
ATOM 5822 O O . ARG A 1 721 ? 6.244 15.723 15.661 1.00 38.16 721 ARG A O 1
ATOM 5829 N N . ILE A 1 722 ? 5.798 14.122 14.192 1.00 38.75 722 ILE A N 1
ATOM 5830 C CA . ILE A 1 722 ? 7.161 13.530 14.246 1.00 38.75 722 ILE A CA 1
ATOM 5831 C C . ILE A 1 722 ? 7.903 13.801 12.924 1.00 38.75 722 ILE A C 1
ATOM 5833 O O . ILE A 1 722 ? 8.200 12.869 12.186 1.00 38.75 722 ILE A O 1
ATOM 5837 N N . GLY A 1 723 ? 8.111 15.076 12.578 1.00 32.03 723 GLY A N 1
ATOM 5838 C CA . GLY A 1 723 ? 8.676 15.461 11.273 1.00 32.03 723 GLY A CA 1
ATOM 5839 C C . GLY A 1 723 ? 8.747 16.970 11.013 1.00 32.03 723 GLY A C 1
ATOM 5840 O O . GLY A 1 723 ? 8.464 17.404 9.903 1.00 32.03 723 GLY A O 1
ATOM 5841 N N . GLY A 1 724 ? 9.064 17.759 12.042 1.00 31.91 724 GLY A N 1
ATOM 5842 C CA . GLY A 1 724 ? 9.346 19.197 11.962 1.00 31.91 724 GLY A CA 1
ATOM 5843 C C . GLY A 1 724 ? 10.378 19.588 13.010 1.00 31.91 724 GLY A C 1
ATOM 5844 O O . GLY A 1 724 ? 10.465 18.844 14.016 1.00 31.91 724 GLY A O 1
#

Nearest PDB structures (foldseek):
  6yxy-assembly1_EL  TM=9.971E-01  e=1.959E-75  Trypanosoma brucei brucei
  7aoi-assembly1_XN  TM=9.915E-01  e=5.368E-73  Trypanosoma brucei
  6yxx-assembly1_EL  TM=9.924E-01  e=7.157E-67  Trypanosoma brucei brucei
  4r5t-assembly1_A  TM=1.746E-01  e=1.827E+00  Plasmodium falciparum FcB1/Columbia
  8ez2-assembly1_A  TM=1.949E-01  e=4.021E+00  Plasmodium falciparum

Solvent-accessible surface area (backbone atoms only — not comparable to full-atom values): 43635 Å² total; per-residue (Å²): 133,87,88,88,89,77,91,77,87,84,86,82,89,87,83,90,84,84,88,77,93,81,77,89,80,90,75,97,55,64,67,63,54,54,56,48,54,72,68,55,60,88,76,72,78,86,81,85,84,90,83,86,86,80,90,81,92,76,94,74,97,70,86,86,77,75,79,79,80,77,67,79,85,76,68,88,41,75,66,49,45,46,70,76,58,49,64,80,62,60,78,45,80,54,100,88,50,69,54,31,55,57,62,59,56,77,76,85,86,76,92,54,92,86,60,63,92,54,77,74,69,61,82,77,54,72,87,50,80,78,75,74,49,75,56,42,53,27,42,77,69,79,37,44,29,60,55,26,61,61,27,86,50,77,45,69,32,69,59,57,52,49,27,51,52,28,50,67,72,62,51,76,62,76,89,80,41,61,78,64,58,75,74,56,75,82,78,66,57,90,79,44,67,92,68,62,89,79,74,82,87,88,89,85,91,89,87,81,90,87,80,91,80,91,79,89,78,90,81,90,81,89,79,94,77,80,91,63,86,84,70,76,55,75,52,68,50,78,57,65,53,69,51,53,85,92,65,42,53,57,40,43,83,71,76,55,77,77,64,74,67,51,73,70,52,47,26,56,34,32,73,73,41,64,73,54,52,35,38,38,44,29,41,31,54,46,38,44,56,39,77,47,64,94,62,46,77,49,73,47,53,16,38,36,30,34,53,42,76,44,74,67,64,49,32,33,42,32,70,46,78,86,54,46,70,52,66,33,35,75,32,61,49,41,47,60,49,50,49,54,45,51,47,56,42,20,50,48,47,40,51,50,27,78,74,41,39,70,60,53,50,52,43,47,56,48,25,48,51,49,27,58,76,70,70,47,75,77,48,71,72,48,32,47,53,38,34,36,54,49,15,51,73,49,55,76,90,77,49,75,83,70,77,35,88,43,72,50,47,34,37,63,32,65,29,67,62,57,47,61,57,50,50,43,56,69,64,37,82,46,27,39,51,54,34,66,29,38,56,84,69,50,62,84,41,90,81,39,37,65,29,55,78,25,74,40,65,51,50,29,30,37,38,31,57,66,75,57,31,34,42,40,35,38,38,38,31,34,60,45,52,61,74,74,50,72,33,60,65,62,40,46,64,72,53,70,80,55,92,72,52,65,50,53,76,39,41,31,35,35,34,42,31,32,61,93,60,69,47,65,16,37,65,21,58,44,40,52,51,47,24,68,74,72,70,50,72,71,61,40,57,50,42,48,56,62,56,50,39,53,51,49,38,29,45,66,72,69,36,47,96,40,53,32,33,56,66,55,43,51,52,51,47,52,38,44,57,57,53,66,76,44,87,79,79,87,62,99,59,81,73,37,68,46,46,52,51,85,66,81,47,68,57,40,49,44,10,35,46,48,30,52,38,22,68,42,63,43,92,55,42,72,58,54,40,64,68,45,56,87,80,46,52,73,34,28,46,48,10,44,36,51,15,22,42,64,62,63,36,46,48,60,26,37,50,47,45,33,66,46,67,93,48,73,66,38,56,52,61,60,62,66,48,95,68,96,54,70,59,57,36,51,46,71,64,63,57,81,52,96,96,37,67,60,81,39,65,72,82,34,43,93,77,82,74,87,82,51,80,89,39,69,51,19,54,49,45,71,68,63,73,85,80,126

Foldseek 3Di:
DDDDDDDDDDDDDDDDDDDDDDDDDDDPDVVVVVVVVVVVPVPPPPDPDDDPDDDDDDDDDDDDDDDPDPPVVVPPDPLLCCQQPPDFDDWDDDPVDTDGRFQFDDDDDDDDPVDDLFDPPVVVPVVDPPPQDPLSVCLVVLQNQVLFPQHDGRDHRPLLVVLVVCQVVVPDDDVPPPVVVVVCPDPPCVLCVVPPPPDDDDDDDDDDDDDDDDDDDDDDDDDDDDDPPPDDDLLQDKDKAFDDSNRKDKWFQDADSNQLDDPLRCCVLQSNDRGQIKIWTIWIAFFPFLLDQLLDRGDHTWTWIDRSHDNAQWIWIGHDSNRGPLLTQTFHSHNNRVSVLVSLQSVLSVVCNVPCVVVSVVLLVVLQVVCVVVVHDRDPSSSSVSLLVCLQVADPVPQCLAVAPDKFKKWLWFFLQCQVLVVLLCVQRQWHVRWNHAHRADCPDPQRPADCLHNAWGWTWIAGRGQRKIKIKTWGSNLFLDHDAPAPPVQCVVCVPDPTDGGGGTIMMIMIGHHQDCRQLSNLVSVVSVCVSLVADDDSRRGSSVVSRSVSSCVSVVNSLRTHALVSLVVVLVSLVVSVVDDRDDDPDDADNNHGDPRDTSLLVNLSSLLVSLLRVPPCSLVVLVVALPPHDLSNLSSSLNSCLSNLQLLSNLVSLCPDPDDPSSVSSLSLDDDPDSCLRNVPFFDQDPNDGDNSNVVRDPPDDDDDCNHSNNVNVVVPPPPD

Organism: Trypanosoma cruzi (strain CL Brener) (NCBI:txid353153)

Mean predicted aligned error: 13.47 Å

Radius of gyration: 30.98 Å; Cα contacts (8 Å, |Δi|>4): 993; chains: 1; bounding box: 96×82×95 Å